Protein AF-0000000075461634 (afdb_homodimer)

Structure (mmCIF, N/CA/C/O backbone):
data_AF-0000000075461634-model_v1
#
loop_
_entity.id
_entity.type
_entity.pdbx_description
1 polymer 'Dihydroorotate oxidase'
#
loop_
_atom_site.group_PDB
_atom_site.id
_atom_site.type_symbol
_atom_site.label_atom_id
_atom_site.label_alt_id
_atom_site.label_comp_id
_atom_site.label_asym_id
_atom_site.label_entity_id
_atom_site.label_seq_id
_atom_site.pdbx_PDB_ins_code
_atom_site.Cartn_x
_atom_site.Cartn_y
_atom_site.Cartn_z
_atom_site.occupancy
_atom_site.B_iso_or_equiv
_atom_site.auth_seq_id
_atom_site.auth_comp_id
_atom_site.auth_asym_id
_atom_site.auth_atom_id
_atom_site.pdbx_PDB_model_num
ATOM 1 N N . MET A 1 1 ? 10.727 -18.953 -23.469 1 87.19 1 MET A N 1
ATOM 2 C CA . MET A 1 1 ? 10.523 -20.016 -22.5 1 87.19 1 MET A CA 1
ATOM 3 C C . MET A 1 1 ? 11.32 -19.766 -21.234 1 87.19 1 MET A C 1
ATOM 5 O O . MET A 1 1 ? 12.484 -19.359 -21.297 1 87.19 1 MET A O 1
ATOM 9 N N . VAL A 1 2 ? 10.57 -19.922 -20.062 1 93.12 2 VAL A N 1
ATOM 10 C CA . VAL A 1 2 ? 11.227 -19.719 -18.766 1 93.12 2 VAL A CA 1
ATOM 11 C C . VAL A 1 2 ? 11.109 -21 -17.938 1 93.12 2 VAL A C 1
ATOM 13 O O . VAL A 1 2 ? 10.031 -21.578 -17.812 1 93.12 2 VAL A O 1
ATOM 16 N N . ARG A 1 3 ? 12.219 -21.438 -17.469 1 96.06 3 ARG A N 1
ATOM 17 C CA . ARG A 1 3 ? 12.242 -22.578 -16.562 1 96.06 3 ARG A CA 1
ATOM 18 C C . ARG A 1 3 ? 12.156 -22.125 -15.102 1 96.06 3 ARG A C 1
ATOM 20 O O . ARG A 1 3 ? 12.914 -21.25 -14.672 1 96.06 3 ARG A O 1
ATOM 27 N N . VAL A 1 4 ? 11.266 -22.641 -14.367 1 97.44 4 VAL A N 1
ATOM 28 C CA . VAL A 1 4 ? 11.094 -22.453 -12.938 1 97.44 4 VAL A CA 1
ATOM 29 C C . VAL A 1 4 ? 11.117 -23.797 -12.219 1 97.44 4 VAL A C 1
ATOM 31 O O . VAL A 1 4 ? 10.086 -24.453 -12.078 1 97.44 4 VAL A O 1
ATOM 34 N N . HIS A 1 5 ? 12.297 -24.125 -11.734 1 96.94 5 HIS A N 1
ATOM 35 C CA . HIS A 1 5 ? 12.516 -25.469 -11.219 1 96.94 5 HIS A CA 1
ATOM 36 C C . HIS A 1 5 ? 12.109 -26.531 -12.242 1 96.94 5 HIS A C 1
ATOM 38 O O . HIS A 1 5 ? 12.695 -26.609 -13.32 1 96.94 5 HIS A O 1
ATOM 44 N N . THR A 1 6 ? 10.969 -27.156 -12.039 1 96.69 6 THR A N 1
ATOM 45 C CA . THR A 1 6 ? 10.586 -28.219 -12.969 1 96.69 6 THR A CA 1
ATOM 46 C C . THR A 1 6 ? 9.586 -27.703 -14 1 96.69 6 THR A C 1
ATOM 48 O O . THR A 1 6 ? 9.25 -28.406 -14.953 1 96.69 6 THR A O 1
ATOM 51 N N . LEU A 1 7 ? 9.148 -26.453 -13.867 1 97 7 LEU A N 1
ATOM 52 C CA . LEU A 1 7 ? 8.133 -25.906 -14.758 1 97 7 LEU A CA 1
ATOM 53 C C . LEU A 1 7 ? 8.781 -25.25 -15.977 1 97 7 LEU A C 1
ATOM 55 O O . LEU A 1 7 ? 9.805 -24.578 -15.859 1 97 7 LEU A O 1
ATOM 59 N N . ASN A 1 8 ? 8.266 -25.578 -17.094 1 96.31 8 ASN A N 1
ATOM 60 C CA . ASN A 1 8 ? 8.508 -24.781 -18.297 1 96.31 8 ASN A CA 1
ATOM 61 C C . ASN A 1 8 ? 7.309 -23.906 -18.641 1 96.31 8 ASN A C 1
ATOM 63 O O . ASN A 1 8 ? 6.246 -24.406 -19 1 96.31 8 ASN A O 1
ATOM 67 N N . VAL A 1 9 ? 7.477 -22.578 -18.547 1 96.31 9 VAL A N 1
ATOM 68 C CA . VAL A 1 9 ? 6.391 -21.656 -18.812 1 96.31 9 VAL A CA 1
ATOM 69 C C . VAL A 1 9 ? 6.602 -20.969 -20.172 1 96.31 9 VAL A C 1
ATOM 71 O O . VAL A 1 9 ? 7.5 -20.141 -20.312 1 96.31 9 VAL A O 1
ATOM 74 N N . GLU A 1 10 ? 5.699 -21.406 -21.062 1 93.75 10 GLU A N 1
ATOM 75 C CA . GLU A 1 10 ? 5.781 -20.859 -22.422 1 93.75 10 GLU A CA 1
ATOM 76 C C . GLU A 1 10 ? 4.395 -20.703 -23.031 1 93.75 10 GLU A C 1
ATOM 78 O O . GLU A 1 10 ? 3.68 -21.688 -23.234 1 93.75 10 GLU A O 1
ATOM 83 N N . PRO A 1 11 ? 4.117 -19.422 -23.531 1 94.75 11 PRO A N 1
ATOM 84 C CA . PRO A 1 11 ? 4.848 -18.172 -23.312 1 94.75 11 PRO A CA 1
ATOM 85 C C . PRO A 1 11 ? 4.965 -17.812 -21.828 1 94.75 11 PRO A C 1
ATOM 87 O O . PRO A 1 11 ? 4.277 -18.406 -20.984 1 94.75 11 PRO A O 1
ATOM 90 N N . PRO A 1 12 ? 5.82 -16.875 -21.391 1 96.25 12 PRO A N 1
ATOM 91 C CA . PRO A 1 12 ? 6.016 -16.531 -19.984 1 96.25 12 PRO A CA 1
ATOM 92 C C . PRO A 1 12 ? 4.922 -15.609 -19.453 1 96.25 12 PRO A C 1
ATOM 94 O O . PRO A 1 12 ? 5.223 -14.586 -18.828 1 96.25 12 PRO A O 1
ATOM 97 N N . VAL A 1 13 ? 3.734 -16.016 -19.688 1 97.06 13 VAL A N 1
ATOM 98 C CA . VAL A 1 13 ? 2.527 -15.312 -19.266 1 97.06 13 VAL A CA 1
ATOM 99 C C . VAL A 1 13 ? 1.508 -16.312 -18.734 1 97.06 13 VAL A C 1
ATOM 101 O O . VAL A 1 13 ? 1.33 -17.391 -19.297 1 97.06 13 VAL A O 1
ATOM 104 N N . ALA A 1 14 ? 0.901 -15.992 -17.672 1 98.06 14 ALA A N 1
ATOM 105 C CA . ALA A 1 14 ? -0.135 -16.812 -17.062 1 98.06 14 ALA A CA 1
ATOM 106 C C . ALA A 1 14 ? -1.146 -15.961 -16.297 1 98.06 14 ALA A C 1
ATOM 108 O O . ALA A 1 14 ? -0.987 -14.742 -16.203 1 98.06 14 ALA A O 1
ATOM 109 N N . ASN A 1 15 ? -2.256 -16.578 -15.93 1 98.62 15 ASN A N 1
ATOM 110 C CA . ASN A 1 15 ? -3.131 -15.898 -14.984 1 98.62 15 ASN A CA 1
ATOM 111 C C . ASN A 1 15 ? -2.586 -15.977 -13.555 1 98.62 15 ASN A C 1
ATOM 113 O O . ASN A 1 15 ? -1.938 -16.953 -13.188 1 98.62 15 ASN A O 1
ATOM 117 N N . ALA A 1 16 ? -2.826 -14.906 -12.758 1 98.69 16 ALA A N 1
ATOM 118 C CA . ALA A 1 16 ? -2.629 -14.984 -11.312 1 98.69 16 ALA A CA 1
ATOM 119 C C . ALA A 1 16 ? -3.805 -15.688 -10.633 1 98.69 16 ALA A C 1
ATOM 121 O O . ALA A 1 16 ? -4.875 -15.836 -11.234 1 98.69 16 ALA A O 1
ATOM 122 N N . SER A 1 17 ? -3.58 -16.188 -9.414 1 98.12 17 SER A N 1
ATOM 123 C CA . SER A 1 17 ? -4.734 -16.641 -8.641 1 98.12 17 SER A CA 1
ATOM 124 C C . SER A 1 17 ? -5.789 -15.539 -8.555 1 98.12 17 SER A C 1
ATOM 126 O O . SER A 1 17 ? -5.492 -14.414 -8.148 1 98.12 17 SER A O 1
ATOM 128 N N . CYS A 1 18 ? -7.016 -15.852 -8.977 1 97.62 18 CYS A N 1
ATOM 129 C CA . CYS A 1 18 ? -8.031 -14.797 -9.023 1 97.62 18 CYS A CA 1
ATOM 130 C C . CYS A 1 18 ? -9.43 -15.398 -9.133 1 97.62 18 CYS A C 1
ATOM 132 O O . CYS A 1 18 ? -9.586 -16.609 -9.219 1 97.62 18 CYS A O 1
ATOM 134 N N . ALA A 1 19 ? -10.43 -14.5 -9.141 1 95.88 19 ALA A N 1
ATOM 135 C CA . ALA A 1 19 ? -11.836 -14.883 -9.109 1 95.88 19 ALA A CA 1
ATOM 136 C C . ALA A 1 19 ? -12.25 -15.555 -10.414 1 95.88 19 ALA A C 1
ATOM 138 O O . ALA A 1 19 ? -13.227 -16.312 -10.453 1 95.88 19 ALA A O 1
ATOM 139 N N . TRP A 1 20 ? -11.492 -15.398 -11.461 1 97.88 20 TRP A N 1
ATOM 140 C CA . TRP A 1 20 ? -11.891 -15.875 -12.781 1 97.88 20 TRP A CA 1
ATOM 141 C C . TRP A 1 20 ? -11.141 -17.141 -13.156 1 97.88 20 TRP A C 1
ATOM 143 O O . TRP A 1 20 ? -11.055 -17.5 -14.336 1 97.88 20 TRP A O 1
ATOM 153 N N . ALA A 1 21 ? -10.586 -17.797 -12.219 1 98.31 21 ALA A N 1
ATOM 154 C CA . ALA A 1 21 ? -9.961 -19.109 -12.312 1 98.31 21 ALA A CA 1
ATOM 155 C C . ALA A 1 21 ? -10.469 -20.031 -11.219 1 98.31 21 ALA A C 1
ATOM 157 O O . ALA A 1 21 ? -9.672 -20.703 -10.547 1 98.31 21 ALA A O 1
ATOM 158 N N . SER A 1 22 ? -11.75 -20.094 -11.031 1 97.06 22 SER A N 1
ATOM 159 C CA . SER A 1 22 ? -12.328 -20.609 -9.797 1 97.06 22 SER A CA 1
ATOM 160 C C . SER A 1 22 ? -12.992 -21.969 -10.031 1 97.06 22 SER A C 1
ATOM 162 O O . SER A 1 22 ? -13.312 -22.688 -9.078 1 97.06 22 SER A O 1
ATOM 164 N N . ASP A 1 23 ? -13.281 -22.344 -11.273 1 97.81 23 ASP A N 1
ATOM 165 C CA . ASP A 1 23 ? -13.977 -23.594 -11.531 1 97.81 23 ASP A CA 1
ATOM 166 C C . ASP A 1 23 ? -13.398 -24.297 -12.758 1 97.81 23 ASP A C 1
ATOM 168 O O . ASP A 1 23 ? -12.5 -23.781 -13.406 1 97.81 23 ASP A O 1
ATOM 172 N N . TYR A 1 24 ? -13.938 -25.484 -13 1 98.19 24 TYR A N 1
ATOM 173 C CA . TYR A 1 24 ? -13.375 -26.344 -14.039 1 98.19 24 TYR A CA 1
ATOM 174 C C . TYR A 1 24 ? -13.445 -25.688 -15.406 1 98.19 24 TYR A C 1
ATOM 176 O O . TYR A 1 24 ? -12.492 -25.734 -16.188 1 98.19 24 TYR A O 1
ATOM 184 N N . SER A 1 25 ? -14.57 -25.047 -15.719 1 98 25 SER A N 1
ATOM 185 C CA . SER A 1 25 ? -14.758 -24.438 -17.031 1 98 25 SER A CA 1
ATOM 186 C C . SER A 1 25 ? -13.758 -23.312 -17.266 1 98 25 SER A C 1
ATOM 188 O O . SER A 1 25 ? -13.18 -23.188 -18.344 1 98 25 SER A O 1
ATOM 190 N N . GLN A 1 26 ? -13.586 -22.5 -16.266 1 98.31 26 GLN A N 1
ATOM 191 C CA . GLN A 1 26 ? -12.625 -21.391 -16.344 1 98.31 26 GLN A CA 1
ATOM 192 C C . GLN A 1 26 ? -11.203 -21.922 -16.484 1 98.31 26 GLN A C 1
ATOM 194 O O . GLN A 1 26 ? -10.43 -21.422 -17.297 1 98.31 26 GLN A O 1
ATOM 199 N N . LEU A 1 27 ? -10.875 -22.938 -15.711 1 98.44 27 LEU A N 1
ATOM 200 C CA . LEU A 1 27 ? -9.531 -23.516 -15.766 1 98.44 27 LEU A CA 1
ATOM 201 C C . LEU A 1 27 ? -9.273 -24.172 -17.125 1 98.44 27 LEU A C 1
ATOM 203 O O . LEU A 1 27 ? -8.18 -24.062 -17.656 1 98.44 27 LEU A O 1
ATOM 207 N N . ARG A 1 28 ? -10.25 -24.828 -17.625 1 97.38 28 ARG A N 1
ATOM 208 C CA . ARG A 1 28 ? -10.117 -25.469 -18.938 1 97.38 28 ARG A CA 1
ATOM 209 C C . ARG A 1 28 ? -9.867 -24.453 -20.031 1 97.38 28 ARG A C 1
ATOM 211 O O . ARG A 1 28 ? -9.016 -24.656 -20.906 1 97.38 28 ARG A O 1
ATOM 218 N N . GLU A 1 29 ? -10.617 -23.344 -19.984 1 97.06 29 GLU A N 1
ATOM 219 C CA . GLU A 1 29 ? -10.414 -22.281 -20.969 1 97.06 29 GLU A CA 1
ATOM 220 C C . GLU A 1 29 ? -8.984 -21.766 -20.922 1 97.06 29 GLU A C 1
ATOM 222 O O . GLU A 1 29 ? -8.359 -21.562 -21.969 1 97.06 29 GLU A O 1
ATOM 227 N N . LEU A 1 30 ? -8.508 -21.516 -19.719 1 97.88 30 LEU A N 1
ATOM 228 C CA . LEU A 1 30 ? -7.137 -21.062 -19.531 1 97.88 30 LEU A CA 1
ATOM 229 C C . LEU A 1 30 ? -6.141 -22.094 -20.031 1 97.88 30 LEU A C 1
ATOM 231 O O . LEU A 1 30 ? -5.164 -21.766 -20.703 1 97.88 30 LEU A O 1
ATOM 235 N N . TYR A 1 31 ? -6.398 -23.359 -19.703 1 97.31 31 TYR A N 1
ATOM 236 C CA . TYR A 1 31 ? -5.5 -24.453 -20.047 1 97.31 31 TYR A CA 1
ATOM 237 C C . TYR A 1 31 ? -5.418 -24.656 -21.547 1 97.31 31 TYR A C 1
ATOM 239 O O . TYR A 1 31 ? -4.34 -24.922 -22.094 1 97.31 31 TYR A O 1
ATOM 247 N N . GLU A 1 32 ? -6.488 -24.469 -22.234 1 96.31 32 GLU A N 1
ATOM 248 C CA . GLU A 1 32 ? -6.559 -24.734 -23.672 1 96.31 32 GLU A CA 1
ATOM 249 C C . GLU A 1 32 ? -6.016 -23.547 -24.469 1 96.31 32 GLU A C 1
ATOM 251 O O . GLU A 1 32 ? -5.742 -23.672 -25.672 1 96.31 32 GLU A O 1
ATOM 256 N N . SER A 1 33 ? -5.887 -22.453 -23.812 1 95.12 33 SER A N 1
ATOM 257 C CA . SER A 1 33 ? -5.41 -21.266 -24.516 1 95.12 33 SER A CA 1
ATOM 258 C C . SER A 1 33 ? -3.932 -21.375 -24.859 1 95.12 33 SER A C 1
ATOM 260 O O . SER A 1 33 ? -3.107 -21.688 -24 1 95.12 33 SER A O 1
ATOM 262 N N . ARG A 1 34 ? -3.535 -21 -26.094 1 92.88 34 ARG A N 1
ATOM 263 C CA . ARG A 1 34 ? -2.141 -21.031 -26.531 1 92.88 34 ARG A CA 1
ATOM 264 C C . ARG A 1 34 ? -1.396 -19.797 -26.047 1 92.88 34 ARG A C 1
ATOM 266 O O . ARG A 1 34 ? -0.166 -19.734 -26.109 1 92.88 34 ARG A O 1
ATOM 273 N N . ASP A 1 35 ? -2.195 -18.875 -25.516 1 94.44 35 ASP A N 1
ATOM 274 C CA . ASP A 1 35 ? -1.609 -17.594 -25.141 1 94.44 35 ASP A CA 1
ATOM 275 C C . ASP A 1 35 ? -1.176 -17.594 -23.688 1 94.44 35 ASP A C 1
ATOM 277 O O . ASP A 1 35 ? -0.579 -16.625 -23.203 1 94.44 35 ASP A O 1
ATOM 281 N N . THR A 1 36 ? -1.447 -18.594 -22.938 1 95.69 36 THR A N 1
ATOM 282 C CA . THR A 1 36 ? -0.987 -18.766 -21.562 1 95.69 36 THR A CA 1
ATOM 283 C C . THR A 1 36 ? 0.042 -19.875 -21.453 1 95.69 36 THR A C 1
ATOM 285 O O . THR A 1 36 ? -0.092 -20.922 -22.125 1 95.69 36 THR A O 1
ATOM 288 N N . GLY A 1 37 ? 1.07 -19.641 -20.641 1 96.44 37 GLY A N 1
ATOM 289 C CA . GLY A 1 37 ? 2.119 -20.641 -20.516 1 96.44 37 GLY A CA 1
ATOM 290 C C . GLY A 1 37 ? 1.959 -21.516 -19.281 1 96.44 37 GLY A C 1
ATOM 291 O O . GLY A 1 37 ? 2.621 -22.547 -19.141 1 96.44 37 GLY A O 1
ATOM 292 N N . ALA A 1 38 ? 1.09 -21.125 -18.375 1 98.12 38 ALA A N 1
ATOM 293 C CA . ALA A 1 38 ? 0.71 -21.844 -17.156 1 98.12 38 ALA A CA 1
ATOM 294 C C . ALA A 1 38 ? -0.682 -21.422 -16.688 1 98.12 38 ALA A C 1
ATOM 296 O O . ALA A 1 38 ? -1.25 -20.453 -17.203 1 98.12 38 ALA A O 1
ATOM 297 N N . VAL A 1 39 ? -1.278 -22.203 -15.859 1 98.69 39 VAL A N 1
ATOM 298 C CA . VAL A 1 39 ? -2.559 -21.875 -15.242 1 98.69 39 VAL A CA 1
ATOM 299 C C . VAL A 1 39 ? -2.412 -21.859 -13.727 1 98.69 39 VAL A C 1
ATOM 301 O O . VAL A 1 39 ? -1.897 -22.812 -13.133 1 98.69 39 VAL A O 1
ATOM 304 N N . THR A 1 40 ? -2.783 -20.766 -13.102 1 98.88 40 THR A N 1
ATOM 305 C CA . THR A 1 40 ? -2.836 -20.688 -11.648 1 98.88 40 THR A CA 1
ATOM 306 C C . THR A 1 40 ? -4.281 -20.703 -11.156 1 98.88 40 THR A C 1
ATOM 308 O O . THR A 1 40 ? -5.102 -19.906 -11.602 1 98.88 40 THR A O 1
ATOM 311 N N . THR A 1 41 ? -4.621 -21.578 -10.266 1 98.88 41 THR A N 1
ATOM 312 C CA . THR A 1 41 ? -5.984 -21.688 -9.766 1 98.88 41 THR A CA 1
ATOM 313 C C . THR A 1 41 ? -6.289 -20.578 -8.773 1 98.88 41 THR A C 1
ATOM 315 O O . THR A 1 41 ? -5.375 -19.938 -8.25 1 98.88 41 THR A O 1
ATOM 318 N N . ARG A 1 42 ? -7.609 -20.312 -8.578 1 98 42 ARG A N 1
ATOM 319 C CA . ARG A 1 42 ? -7.961 -19.516 -7.406 1 98 42 ARG A CA 1
ATOM 320 C C . ARG A 1 42 ? -7.477 -20.188 -6.125 1 98 42 ARG A C 1
ATOM 322 O O . ARG A 1 42 ? -7.469 -21.406 -6.027 1 98 42 ARG A O 1
ATOM 329 N N . THR A 1 43 ? -7.109 -19.391 -5.133 1 98 43 THR A N 1
ATOM 330 C CA . THR A 1 43 ? -6.57 -19.938 -3.893 1 98 43 THR A CA 1
ATOM 331 C C . THR A 1 43 ? -7.617 -20.797 -3.182 1 98 43 THR A C 1
ATOM 333 O O . THR A 1 43 ? -8.719 -20.328 -2.896 1 98 43 THR A O 1
ATOM 336 N N . ALA A 1 44 ? -7.242 -22.016 -2.969 1 97.94 44 ALA A N 1
ATOM 337 C CA . ALA A 1 44 ? -8.133 -22.969 -2.305 1 97.94 44 ALA A CA 1
ATOM 338 C C . ALA A 1 44 ? -7.758 -23.141 -0.834 1 97.94 44 ALA A C 1
ATOM 340 O O . ALA A 1 44 ? -6.582 -23.047 -0.474 1 97.94 44 ALA A O 1
ATOM 341 N N . THR A 1 45 ? -8.742 -23.391 -0.043 1 96.88 45 THR A N 1
ATOM 342 C CA . THR A 1 45 ? -8.562 -23.906 1.31 1 96.88 45 THR A CA 1
ATOM 343 C C . THR A 1 45 ? -8.93 -25.391 1.379 1 96.88 45 THR A C 1
ATOM 345 O O . THR A 1 45 ? -9.438 -25.953 0.406 1 96.88 45 THR A O 1
ATOM 348 N N . LEU A 1 46 ? -8.562 -25.938 2.512 1 98 46 LEU A N 1
ATOM 349 C CA . LEU A 1 46 ? -8.812 -27.375 2.646 1 98 46 LEU A CA 1
ATOM 350 C C . LEU A 1 46 ? -10.281 -27.688 2.375 1 98 46 LEU A C 1
ATOM 352 O O . LEU A 1 46 ? -10.586 -28.625 1.624 1 98 46 LEU A O 1
ATOM 356 N N . ASN A 1 47 ? -11.188 -26.828 2.928 1 97.38 47 ASN A N 1
ATOM 357 C CA . ASN A 1 47 ? -12.602 -27.188 2.912 1 97.38 47 ASN A CA 1
ATOM 358 C C . ASN A 1 47 ? -13.43 -26.156 2.133 1 97.38 47 ASN A C 1
ATOM 360 O O . ASN A 1 47 ? -14.656 -26.219 2.139 1 97.38 47 ASN A O 1
ATOM 364 N N . GLY A 1 48 ? -12.805 -25.312 1.478 1 95.69 48 GLY A N 1
ATOM 365 C CA . GLY A 1 48 ? -13.516 -24.25 0.778 1 95.69 48 GLY A CA 1
ATOM 366 C C . GLY A 1 48 ? -13.828 -23.062 1.658 1 95.69 48 GLY A C 1
ATOM 367 O O . GLY A 1 48 ? -13.656 -23.125 2.879 1 95.69 48 GLY A O 1
ATOM 368 N N . PHE A 1 49 ? -14.156 -21.969 1.017 1 93.44 49 PHE A N 1
ATOM 369 C CA . PHE A 1 49 ? -14.539 -20.719 1.657 1 93.44 49 PHE A CA 1
ATOM 370 C C . PHE A 1 49 ? -16.031 -20.453 1.491 1 93.44 49 PHE A C 1
ATOM 372 O O . PHE A 1 49 ? -16.594 -20.703 0.422 1 93.44 49 PHE A O 1
ATOM 379 N N . GLN A 1 50 ? -16.703 -20.031 2.561 1 92.56 50 GLN A N 1
ATOM 380 C CA . GLN A 1 50 ? -18.109 -19.688 2.455 1 92.56 50 GLN A CA 1
ATOM 381 C C . GLN A 1 50 ? -18.297 -18.344 1.736 1 92.56 50 GLN A C 1
ATOM 383 O O . GLN A 1 50 ? -18.141 -17.281 2.342 1 92.56 50 GLN A O 1
ATOM 388 N N . GLU A 1 51 ? -18.656 -18.453 0.531 1 90.69 51 GLU A N 1
ATOM 389 C CA . GLU A 1 51 ? -18.844 -17.266 -0.29 1 90.69 51 GLU A CA 1
ATOM 390 C C . GLU A 1 51 ? -20.281 -16.75 -0.199 1 90.69 51 GLU A C 1
ATOM 392 O O . GLU A 1 51 ? -21.219 -17.531 -0.165 1 90.69 51 GLU A O 1
ATOM 397 N N . SER A 1 52 ? -20.406 -15.438 -0.007 1 90.5 52 SER A N 1
ATOM 398 C CA . SER A 1 52 ? -21.703 -14.758 0.021 1 90.5 52 SER A CA 1
ATOM 399 C C . SER A 1 52 ? -21.734 -13.594 -0.96 1 90.5 52 SER A C 1
ATOM 401 O O . SER A 1 52 ? -20.781 -13.383 -1.713 1 90.5 52 SER A O 1
ATOM 403 N N . GLU A 1 53 ? -22.812 -12.898 -0.965 1 86.88 53 GLU A N 1
ATOM 404 C CA . GLU A 1 53 ? -23 -11.758 -1.863 1 86.88 53 GLU A CA 1
ATOM 405 C C . GLU A 1 53 ? -22 -10.641 -1.543 1 86.88 53 GLU A C 1
ATOM 407 O O . GLU A 1 53 ? -21.734 -9.781 -2.381 1 86.88 53 GLU A O 1
ATOM 412 N N . ARG A 1 54 ? -21.469 -10.672 -0.396 1 88.06 54 ARG A N 1
ATOM 413 C CA . ARG A 1 54 ? -20.516 -9.648 0.019 1 88.06 54 ARG A CA 1
ATOM 414 C C . ARG A 1 54 ? -19.156 -9.852 -0.657 1 88.06 54 ARG A C 1
ATOM 416 O O . ARG A 1 54 ? -18.328 -8.945 -0.665 1 88.06 54 ARG A O 1
ATOM 423 N N . HIS A 1 55 ? -18.984 -11.047 -1.087 1 91.19 55 HIS A N 1
ATOM 424 C CA . HIS A 1 55 ? -17.734 -11.391 -1.746 1 91.19 55 HIS A CA 1
ATOM 425 C C . HIS A 1 55 ? -17.828 -11.188 -3.254 1 91.19 55 HIS A C 1
ATOM 427 O O . HIS A 1 55 ? -18.359 -12.039 -3.971 1 91.19 55 HIS A O 1
ATOM 433 N N . THR A 1 56 ? -17.344 -10.016 -3.746 1 92.75 56 THR A N 1
ATOM 434 C CA . THR A 1 56 ? -17.516 -9.664 -5.152 1 92.75 56 THR A CA 1
ATOM 435 C C . THR A 1 56 ? -16.328 -8.828 -5.645 1 92.75 56 THR A C 1
ATOM 437 O O . THR A 1 56 ? -15.352 -8.633 -4.922 1 92.75 56 THR A O 1
ATOM 440 N N . VAL A 1 57 ? -16.328 -8.523 -6.914 1 95.44 57 VAL A N 1
ATOM 441 C CA . VAL A 1 57 ? -15.328 -7.703 -7.594 1 95.44 57 VAL A CA 1
ATOM 442 C C . VAL A 1 57 ? -16.031 -6.629 -8.43 1 95.44 57 VAL A C 1
ATOM 444 O O . VAL A 1 57 ? -17.062 -6.891 -9.055 1 95.44 57 VAL A O 1
ATOM 447 N N . VAL A 1 58 ? -15.531 -5.426 -8.344 1 96.25 58 VAL A N 1
ATOM 448 C CA . VAL A 1 58 ? -16.031 -4.352 -9.203 1 96.25 58 VAL A CA 1
ATOM 449 C C . VAL A 1 58 ? -14.883 -3.789 -10.039 1 96.25 58 VAL A C 1
ATOM 451 O O . VAL A 1 58 ? -13.719 -3.859 -9.641 1 96.25 58 VAL A O 1
ATOM 454 N N . PHE A 1 59 ? -15.18 -3.338 -11.234 1 97.25 59 PHE A N 1
ATOM 455 C CA . PHE A 1 59 ? -14.219 -2.719 -12.141 1 97.25 59 PHE A CA 1
ATOM 456 C C . PHE A 1 59 ? -14.336 -1.2 -12.102 1 97.25 59 PHE A C 1
ATOM 458 O O . PHE A 1 59 ? -15.445 -0.657 -12.094 1 97.25 59 PHE A O 1
AT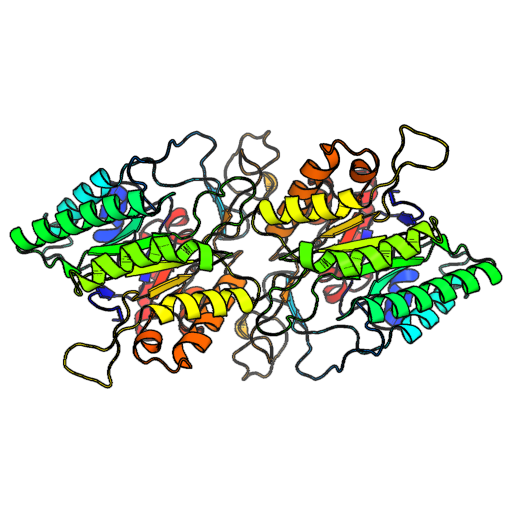OM 465 N N . MET A 1 60 ? -13.242 -0.556 -12 1 96.69 60 MET A N 1
ATOM 466 C CA . MET A 1 60 ? -13.242 0.903 -12.062 1 96.69 60 MET A CA 1
ATOM 467 C C . MET A 1 60 ? -13.703 1.389 -13.438 1 96.69 60 MET A C 1
ATOM 469 O O . MET A 1 60 ? -13.469 0.721 -14.445 1 96.69 60 MET A O 1
ATOM 473 N N . SER A 1 61 ? -14.258 2.621 -13.445 1 94.94 61 SER A N 1
ATOM 474 C CA . SER A 1 61 ? -14.797 3.172 -14.688 1 94.94 61 SER A CA 1
ATOM 475 C C . SER A 1 61 ? -13.703 3.801 -15.539 1 94.94 61 SER A C 1
ATOM 477 O O . SER A 1 61 ? -13.797 3.83 -16.766 1 94.94 61 SER A O 1
ATOM 479 N N . ASN A 1 62 ? -12.625 4.219 -14.898 1 92.31 62 ASN A N 1
ATOM 480 C CA . ASN A 1 62 ? -11.688 5.082 -15.609 1 92.31 62 ASN A CA 1
ATOM 481 C C . ASN A 1 62 ? -10.336 4.402 -15.805 1 92.31 62 ASN A C 1
ATOM 483 O O . ASN A 1 62 ? -9.359 5.047 -16.203 1 92.31 62 ASN A O 1
ATOM 487 N N . SER A 1 63 ? -10.219 3.195 -15.453 1 94.19 63 SER A N 1
ATOM 488 C CA . SER A 1 63 ? -8.977 2.453 -15.633 1 94.19 63 SER A CA 1
ATOM 489 C C . SER A 1 63 ? -9.227 0.949 -15.602 1 94.19 63 SER A C 1
ATOM 491 O O . SER A 1 63 ? -10.266 0.494 -15.133 1 94.19 63 SER A O 1
ATOM 493 N N . ALA A 1 64 ? -8.305 0.192 -16.141 1 96.62 64 ALA A N 1
ATOM 494 C CA . ALA A 1 64 ? -8.359 -1.264 -16.031 1 96.62 64 ALA A CA 1
ATOM 495 C C . ALA A 1 64 ? -7.93 -1.722 -14.641 1 96.62 64 ALA A C 1
ATOM 497 O O . ALA A 1 64 ? -6.883 -2.355 -14.484 1 96.62 64 ALA A O 1
ATOM 498 N N . SER A 1 65 ? -8.727 -1.402 -13.656 1 98.06 65 SER A N 1
ATOM 499 C CA . SER A 1 65 ? -8.484 -1.688 -12.242 1 98.06 65 SER A CA 1
ATOM 500 C C . SER A 1 65 ? -9.711 -2.312 -11.586 1 98.06 65 SER A C 1
ATOM 502 O O . SER A 1 65 ? -10.82 -2.205 -12.109 1 98.06 65 SER A O 1
ATOM 504 N N . THR A 1 66 ? -9.5 -3.025 -10.555 1 97.88 66 THR A N 1
ATOM 505 C CA . THR A 1 66 ? -10.57 -3.691 -9.828 1 97.88 66 THR A CA 1
ATOM 506 C C . THR A 1 66 ? -10.461 -3.428 -8.328 1 97.88 66 THR A C 1
ATOM 508 O O . THR A 1 66 ? -9.383 -3.096 -7.832 1 97.88 66 THR A O 1
ATOM 511 N N . LEU A 1 67 ? -11.516 -3.408 -7.695 1 97.19 67 LEU A N 1
ATOM 512 C CA . LEU A 1 67 ? -11.602 -3.559 -6.246 1 97.19 67 LEU A CA 1
ATOM 513 C C . LEU A 1 67 ? -12.375 -4.82 -5.875 1 97.19 67 LEU A C 1
ATOM 515 O O . LEU A 1 67 ? -13.422 -5.105 -6.453 1 97.19 67 LEU A O 1
ATOM 519 N N . ASN A 1 68 ? -11.789 -5.57 -4.879 1 95.5 68 ASN A N 1
ATOM 520 C CA . ASN A 1 68 ? -12.477 -6.824 -4.582 1 95.5 68 ASN A CA 1
ATOM 521 C C . ASN A 1 68 ? -12.57 -7.066 -3.08 1 95.5 68 ASN A C 1
ATOM 523 O O . ASN A 1 68 ? -11.773 -6.531 -2.307 1 95.5 68 ASN A O 1
ATOM 527 N N . SER A 1 69 ? -13.57 -7.797 -2.717 1 93.06 69 SER A N 1
ATOM 528 C CA . SER A 1 69 ? -13.75 -8.273 -1.349 1 93.06 69 SER A CA 1
ATOM 529 C C . SER A 1 69 ? -13.914 -9.789 -1.309 1 93.06 69 SER A C 1
ATOM 531 O O . SER A 1 69 ? -14.352 -10.344 -0.296 1 93.06 69 SER A O 1
ATOM 533 N N . TYR A 1 70 ? -13.625 -10.375 -2.463 1 87.75 70 TYR A N 1
ATOM 534 C CA . TYR A 1 70 ? -13.836 -11.82 -2.461 1 87.75 70 TYR A CA 1
ATOM 535 C C . TYR A 1 70 ? -12.75 -12.523 -1.661 1 87.75 70 TYR A C 1
ATOM 537 O O . TYR A 1 70 ? -11.625 -12.031 -1.552 1 87.75 70 TYR A O 1
ATOM 545 N N . GLY A 1 71 ? -13.086 -13.602 -0.994 1 85.56 71 GLY A N 1
ATOM 546 C CA . GLY A 1 71 ? -12.188 -14.445 -0.22 1 85.56 71 GLY A CA 1
ATOM 547 C C . GLY A 1 71 ? -11.57 -15.562 -1.036 1 85.56 71 GLY A C 1
ATOM 548 O O . GLY A 1 71 ? -11.258 -15.375 -2.215 1 85.56 71 GLY A O 1
ATOM 549 N N . TYR A 1 72 ? -11.258 -16.562 -0.436 1 94.06 72 TYR A N 1
ATOM 550 C CA . TYR A 1 72 ? -10.688 -17.734 -1.073 1 94.06 72 TYR A CA 1
ATOM 551 C C . TYR A 1 72 ? -11.75 -18.5 -1.862 1 94.06 72 TYR A C 1
ATOM 553 O O . TYR A 1 72 ? -12.914 -18.094 -1.905 1 94.06 72 TYR A O 1
ATOM 561 N N . SER A 1 73 ? -11.375 -19.484 -2.627 1 96.69 73 SER A N 1
ATOM 562 C CA . SER A 1 73 ? -12.305 -20.234 -3.465 1 96.69 73 SER A CA 1
ATOM 563 C C . SER A 1 73 ? -13.375 -20.922 -2.627 1 96.69 73 SER A C 1
ATOM 565 O O . SER A 1 73 ? -13.07 -21.484 -1.57 1 96.69 73 SER A O 1
ATOM 567 N N . PRO A 1 74 ? -14.641 -20.844 -3.092 1 96 74 PRO A N 1
ATOM 568 C CA . PRO A 1 74 ? -15.672 -21.609 -2.393 1 96 74 PRO A CA 1
ATOM 569 C C . PRO A 1 74 ? -15.492 -23.125 -2.553 1 96 74 PRO A C 1
ATOM 571 O O . PRO A 1 74 ? -16.109 -23.906 -1.827 1 96 74 PRO A O 1
ATOM 574 N N . HIS A 1 75 ? -14.711 -23.562 -3.5 1 98.12 75 HIS A N 1
ATOM 575 C CA . HIS A 1 75 ? -14.5 -24.984 -3.762 1 98.12 75 HIS A CA 1
ATOM 576 C C . HIS A 1 75 ? -13.344 -25.531 -2.928 1 98.12 75 HIS A C 1
ATOM 578 O O . HIS A 1 75 ? -12.289 -24.891 -2.834 1 98.12 75 HIS A O 1
ATOM 584 N N . PRO A 1 76 ? -13.539 -26.688 -2.299 1 98.38 76 PRO A N 1
ATOM 585 C CA . PRO A 1 76 ? -12.453 -27.297 -1.526 1 98.38 76 PRO A CA 1
ATOM 586 C C . PRO A 1 76 ? -11.281 -27.734 -2.4 1 98.38 76 PRO A C 1
ATOM 588 O O . PRO A 1 76 ? -11.453 -27.969 -3.598 1 98.38 76 PRO A O 1
ATOM 591 N N . LEU A 1 77 ? -10.094 -27.906 -1.822 1 98.81 77 LEU A N 1
ATOM 592 C CA . LEU A 1 77 ? -8.875 -28.281 -2.525 1 98.81 77 LEU A CA 1
ATOM 593 C C . LEU A 1 77 ? -9.07 -29.578 -3.312 1 98.81 77 LEU A C 1
ATOM 595 O O . LEU A 1 77 ? -8.547 -29.719 -4.422 1 98.81 77 LEU A O 1
ATOM 599 N N . ARG A 1 78 ? -9.828 -30.531 -2.812 1 98.81 78 ARG A N 1
ATOM 600 C CA . ARG A 1 78 ? -10.031 -31.812 -3.475 1 98.81 78 ARG A CA 1
ATOM 601 C C . ARG A 1 78 ? -10.695 -31.625 -4.832 1 98.81 78 ARG A C 1
ATOM 603 O O . ARG A 1 78 ? -10.43 -32.375 -5.77 1 98.81 78 ARG A O 1
ATOM 610 N N . SER A 1 79 ? -11.594 -30.625 -4.93 1 98.81 79 SER A N 1
ATOM 611 C CA . SER A 1 79 ? -12.195 -30.328 -6.227 1 98.81 79 SER A CA 1
ATOM 612 C C . SER A 1 79 ? -11.141 -29.891 -7.238 1 98.81 79 SER A C 1
ATOM 614 O O . SER A 1 79 ? -11.148 -30.344 -8.383 1 98.81 79 SER A O 1
ATOM 616 N N . TYR A 1 80 ? -10.281 -29.031 -6.824 1 98.88 80 TYR A N 1
ATOM 617 C CA . TYR A 1 80 ? -9.211 -28.578 -7.711 1 98.88 80 TYR A CA 1
ATOM 618 C C . TYR A 1 80 ? -8.305 -29.734 -8.109 1 98.88 80 TYR A C 1
ATOM 620 O O . TYR A 1 80 ? -7.863 -29.812 -9.258 1 98.88 80 TYR A O 1
ATOM 628 N N . ALA A 1 81 ? -7.988 -30.625 -7.156 1 98.81 81 ALA A N 1
ATOM 629 C CA . ALA A 1 81 ? -7.176 -31.797 -7.473 1 98.81 81 ALA A CA 1
ATOM 630 C C . ALA A 1 81 ? -7.828 -32.625 -8.57 1 98.81 81 ALA A C 1
ATOM 632 O O . ALA A 1 81 ? -7.16 -33.062 -9.508 1 98.81 81 ALA A O 1
ATOM 633 N N . GLU A 1 82 ? -9.117 -32.812 -8.453 1 98.62 82 GLU A N 1
ATOM 634 C CA . GLU A 1 82 ? -9.852 -33.562 -9.445 1 98.62 82 GLU A CA 1
ATOM 635 C C . GLU A 1 82 ? -9.867 -32.875 -10.797 1 98.62 82 GLU A C 1
ATOM 637 O O . GLU A 1 82 ? -9.695 -33.5 -11.844 1 98.62 82 GLU A O 1
ATOM 642 N N . TRP A 1 83 ? -10.117 -31.578 -10.789 1 98.69 83 TRP A N 1
ATOM 643 C CA . TRP A 1 83 ? -10.164 -30.797 -12.016 1 98.69 83 TRP A CA 1
ATOM 644 C C . TRP A 1 83 ? -8.805 -30.797 -12.711 1 98.69 83 TRP A C 1
ATOM 646 O O . TRP A 1 83 ? -8.719 -30.938 -13.93 1 98.69 83 TRP A O 1
ATOM 656 N N . VAL A 1 84 ? -7.746 -30.656 -11.922 1 98.62 84 VAL A N 1
ATOM 657 C CA . VAL A 1 84 ? -6.391 -30.656 -12.461 1 98.62 84 VAL A CA 1
ATOM 658 C C . VAL A 1 84 ? -6.07 -32 -13.07 1 98.62 84 VAL A C 1
ATOM 660 O O . VAL A 1 84 ? -5.5 -32.094 -14.164 1 98.62 84 VAL A O 1
ATOM 663 N N . LYS A 1 85 ? -6.445 -33.125 -12.375 1 98 85 LYS A N 1
ATOM 664 C CA . LYS A 1 85 ? -6.266 -34.469 -12.914 1 98 85 LYS A CA 1
ATOM 665 C C . LYS A 1 85 ? -6.953 -34.594 -14.273 1 98 85 LYS A C 1
ATOM 667 O O . LYS A 1 85 ? -6.355 -35.094 -15.234 1 98 85 LYS A O 1
ATOM 672 N N . ALA A 1 86 ? -8.141 -34.125 -14.305 1 97.38 86 ALA A N 1
ATOM 673 C CA . ALA A 1 86 ? -8.914 -34.219 -15.539 1 97.38 86 ALA A CA 1
ATOM 674 C C . ALA A 1 86 ? -8.25 -33.438 -16.672 1 97.38 86 ALA A C 1
ATOM 676 O O . ALA A 1 86 ? -8.148 -33.906 -17.797 1 97.38 86 ALA A O 1
ATOM 677 N N . LEU A 1 87 ? -7.812 -32.25 -16.406 1 97.31 87 LEU A N 1
ATOM 678 C CA . LEU A 1 87 ? -7.191 -31.375 -17.406 1 97.31 87 LEU A CA 1
ATOM 679 C C . LEU A 1 87 ? -5.906 -32 -17.938 1 97.31 87 LEU A C 1
ATOM 681 O O . LEU A 1 87 ? -5.582 -31.859 -19.125 1 97.31 87 LEU A O 1
ATOM 685 N N . LEU A 1 88 ? -5.18 -32.719 -17.047 1 97.12 88 LEU A N 1
ATOM 686 C CA . LEU A 1 88 ? -3.861 -33.219 -17.406 1 97.12 88 LEU A CA 1
ATOM 687 C C . LEU A 1 88 ? -3.955 -34.656 -17.984 1 97.12 88 LEU A C 1
ATOM 689 O O . LEU A 1 88 ? -2.971 -35.188 -18.484 1 97.12 88 LEU A O 1
ATOM 693 N N . THR A 1 89 ? -5.098 -35.312 -17.906 1 95.31 89 THR A N 1
ATOM 694 C CA . THR A 1 89 ? -5.184 -36.688 -18.359 1 95.31 89 THR A CA 1
ATOM 695 C C . THR A 1 89 ? -6.156 -36.812 -19.531 1 95.31 89 THR A C 1
ATOM 697 O O . THR A 1 89 ? -6.148 -37.844 -20.234 1 95.31 89 THR A O 1
ATOM 700 N N . MET A 1 90 ? -6.996 -35.812 -19.672 1 89.62 90 MET A N 1
ATOM 701 C CA . MET A 1 90 ? -7.988 -35.906 -20.734 1 89.62 90 MET A CA 1
ATOM 702 C C . MET A 1 90 ? -7.574 -35.062 -21.938 1 89.62 90 MET A C 1
ATOM 704 O O . MET A 1 90 ? -7.578 -33.844 -21.859 1 89.62 90 MET A O 1
ATOM 708 N N . PRO A 1 91 ? -7.297 -35.719 -23.016 1 83.88 91 PRO A N 1
ATOM 709 C CA . PRO A 1 91 ? -6.934 -34.938 -24.203 1 83.88 91 PRO A CA 1
ATOM 710 C C . PRO A 1 91 ? -8.094 -34.094 -24.734 1 83.88 91 PRO A C 1
ATOM 712 O O . PRO A 1 91 ? -9.258 -34.5 -24.609 1 83.88 91 PRO A O 1
ATOM 715 N N . THR A 1 92 ? -7.766 -32.938 -25.172 1 82 92 THR A N 1
ATOM 716 C CA . THR A 1 92 ? -8.711 -32.094 -25.875 1 82 92 THR A CA 1
ATOM 717 C C . THR A 1 92 ? -8.219 -31.781 -27.297 1 82 92 THR A C 1
ATOM 719 O O . THR A 1 92 ? -7.055 -32.031 -27.609 1 82 92 THR A O 1
ATOM 722 N N . PRO A 1 93 ? -9.156 -31.438 -28.203 1 79.12 93 PRO A N 1
ATOM 723 C CA . PRO A 1 93 ? -8.703 -31.062 -29.547 1 79.12 93 PRO A CA 1
ATOM 724 C C . PRO A 1 93 ? -7.562 -30.047 -29.516 1 79.12 93 PRO A C 1
ATOM 726 O O . PRO A 1 93 ? -6.656 -30.109 -30.359 1 79.12 93 PRO A O 1
ATOM 729 N N . ALA A 1 94 ? -7.523 -29.219 -28.484 1 82.44 94 ALA A N 1
ATOM 730 C CA . ALA A 1 94 ? -6.508 -28.188 -28.406 1 82.44 94 ALA A CA 1
ATOM 731 C C . ALA A 1 94 ? -5.23 -28.703 -27.75 1 82.44 94 ALA A C 1
ATOM 733 O O . ALA A 1 94 ? -4.145 -28.172 -27.984 1 82.44 94 ALA A O 1
ATOM 734 N N . VAL A 1 95 ? -5.363 -29.641 -26.938 1 83 95 VAL A N 1
ATOM 735 C CA . VAL A 1 95 ? -4.242 -30.156 -26.156 1 83 95 VAL A CA 1
ATOM 736 C C . VAL A 1 95 ? -4.23 -31.688 -26.219 1 83 95 VAL A C 1
ATOM 738 O O . VAL A 1 95 ? -4.984 -32.344 -25.516 1 83 95 VAL A O 1
ATOM 741 N N . GLN A 1 96 ? -3.275 -32.219 -26.969 1 81.5 96 GLN A N 1
ATOM 742 C CA . GLN A 1 96 ? -3.221 -33.656 -27.141 1 81.5 96 GLN A CA 1
ATOM 743 C C . GLN A 1 96 ? -2.316 -34.312 -26.109 1 81.5 96 GLN A C 1
ATOM 745 O O . GLN A 1 96 ? -2.607 -35.406 -25.609 1 81.5 96 GLN A O 1
ATOM 750 N N . THR A 1 97 ? -1.264 -33.594 -25.812 1 81.88 97 THR A N 1
ATOM 751 C CA . THR A 1 97 ? -0.344 -34.031 -24.781 1 81.88 97 THR A CA 1
ATOM 752 C C . THR A 1 97 ? -0.135 -32.938 -23.734 1 81.88 97 THR A C 1
ATOM 754 O O . THR A 1 97 ? 0.302 -31.812 -24.078 1 81.88 97 THR A O 1
ATOM 757 N N . PRO A 1 98 ? -0.467 -33.281 -22.594 1 81.81 98 PRO A N 1
ATOM 758 C CA . PRO A 1 98 ? -0.347 -32.219 -21.562 1 81.81 98 PRO A CA 1
ATOM 759 C C . PRO A 1 98 ? 1.081 -31.719 -21.406 1 81.81 98 PRO A C 1
ATOM 761 O O . PRO A 1 98 ? 2.008 -32.5 -21.203 1 81.81 98 PRO A O 1
ATOM 764 N N . SER A 1 99 ? 1.234 -30.469 -21.531 1 89.25 99 SER A N 1
ATOM 765 C CA . SER A 1 99 ? 2.568 -29.891 -21.406 1 89.25 99 SER A CA 1
ATOM 766 C C . SER A 1 99 ? 2.535 -28.594 -20.625 1 89.25 99 SER A C 1
ATOM 768 O O . SER A 1 99 ? 3.574 -28.094 -20.172 1 89.25 99 SER A O 1
ATOM 770 N N . LYS A 1 100 ? 1.359 -28.031 -20.406 1 95.94 100 LYS A N 1
ATOM 771 C CA . LYS A 1 100 ? 1.244 -26.75 -19.703 1 95.94 100 LYS A CA 1
ATOM 772 C C . LYS A 1 100 ? 1.125 -26.969 -18.188 1 95.94 100 LYS A C 1
ATOM 774 O O . LYS A 1 100 ? 0.235 -27.688 -17.734 1 95.94 100 LYS A O 1
ATOM 779 N N . PRO A 1 101 ? 2.014 -26.359 -17.438 1 97.94 101 PRO A N 1
ATOM 780 C CA . PRO A 1 101 ? 1.946 -26.562 -15.992 1 97.94 101 PRO A CA 1
ATOM 781 C C . PRO A 1 101 ? 0.713 -25.906 -15.367 1 97.94 101 PRO A C 1
ATOM 783 O O . PRO A 1 101 ? 0.214 -24.906 -15.875 1 97.94 101 PRO A O 1
ATOM 786 N N . ILE A 1 102 ? 0.236 -26.531 -14.266 1 98.81 102 ILE A N 1
ATOM 787 C CA . ILE A 1 102 ? -0.84 -25.984 -13.445 1 98.81 102 ILE A CA 1
ATOM 788 C C . ILE A 1 102 ? -0.329 -25.734 -12.023 1 98.81 102 ILE A C 1
ATOM 790 O O . ILE A 1 102 ? 0.211 -26.641 -11.383 1 98.81 102 ILE A O 1
ATOM 794 N N . ILE A 1 103 ? -0.406 -24.5 -11.594 1 98.94 103 ILE A N 1
ATOM 795 C CA . ILE A 1 103 ? -0.016 -24.078 -10.258 1 98.94 103 ILE A CA 1
ATOM 796 C C . ILE A 1 103 ? -1.247 -24.016 -9.352 1 98.94 103 ILE A C 1
ATOM 798 O O . ILE A 1 103 ? -2.145 -23.203 -9.57 1 98.94 103 ILE A O 1
ATOM 802 N N . ILE A 1 104 ? -1.32 -24.906 -8.367 1 98.94 104 ILE A N 1
ATOM 803 C CA . ILE A 1 104 ? -2.428 -24.906 -7.418 1 98.94 104 ILE A CA 1
ATOM 804 C C . ILE A 1 104 ? -2.129 -23.938 -6.273 1 98.94 104 ILE A C 1
ATOM 806 O O . ILE A 1 104 ? -1.228 -24.188 -5.469 1 98.94 104 ILE A O 1
ATOM 810 N N . SER A 1 105 ? -2.875 -22.859 -6.258 1 98.75 105 SER A N 1
ATOM 811 C CA . SER A 1 105 ? -2.746 -21.875 -5.176 1 98.75 105 SER A CA 1
ATOM 812 C C . SER A 1 105 ? -3.531 -22.328 -3.943 1 98.75 105 SER A C 1
ATOM 814 O O . SER A 1 105 ? -4.715 -22.656 -4.039 1 98.75 105 SER A O 1
ATOM 816 N N . ILE A 1 106 ? -2.838 -22.375 -2.793 1 98.44 106 ILE A N 1
ATOM 817 C CA . ILE A 1 106 ? -3.494 -22.812 -1.567 1 98.44 106 ILE A CA 1
ATOM 818 C C . ILE A 1 106 ? -3.158 -21.859 -0.429 1 98.44 106 ILE A C 1
ATOM 820 O O . ILE A 1 106 ? -2.215 -21.062 -0.532 1 98.44 106 ILE A O 1
ATOM 824 N N . THR A 1 107 ? -3.951 -21.859 0.608 1 96.56 107 THR A N 1
ATOM 825 C CA . THR A 1 107 ? -3.691 -21.156 1.862 1 96.56 107 THR A CA 1
ATOM 826 C C . THR A 1 107 ? -4.32 -21.906 3.037 1 96.56 107 THR A C 1
ATOM 828 O O . THR A 1 107 ? -5.18 -22.766 2.844 1 96.56 107 THR A O 1
ATOM 831 N N . SER A 1 108 ? -3.74 -21.672 4.188 1 94.12 108 SER A N 1
ATOM 832 C CA . SER A 1 108 ? -4.234 -22.312 5.402 1 94.12 108 SER A CA 1
ATOM 833 C C . SER A 1 108 ? -4.031 -21.422 6.621 1 94.12 108 SER A C 1
ATOM 835 O O . SER A 1 108 ? -3.143 -20.562 6.625 1 94.12 108 SER A O 1
ATOM 837 N N . SER A 1 109 ? -4.871 -21.688 7.617 1 90.25 109 SER A N 1
ATOM 838 C CA . SER A 1 109 ? -4.754 -20.906 8.844 1 90.25 109 SER A CA 1
ATOM 839 C C . SER A 1 109 ? -3.764 -21.547 9.812 1 90.25 109 SER A C 1
ATOM 841 O O . SER A 1 109 ? -3.324 -20.906 10.766 1 90.25 109 SER A O 1
ATOM 843 N N . THR A 1 110 ? -3.41 -22.828 9.578 1 93 110 THR A N 1
ATOM 844 C CA . THR A 1 110 ? -2.471 -23.516 10.461 1 93 110 THR A CA 1
ATOM 845 C C . THR A 1 110 ? -1.487 -24.359 9.664 1 93 110 THR A C 1
ATOM 847 O O . THR A 1 110 ? -1.832 -24.891 8.602 1 93 110 THR A O 1
ATOM 850 N N . PRO A 1 111 ? -0.297 -24.547 10.25 1 96.19 111 PRO A N 1
ATOM 851 C CA . PRO A 1 111 ? 0.674 -25.422 9.586 1 96.19 111 PRO A CA 1
ATOM 852 C C . PRO A 1 111 ? 0.167 -26.859 9.43 1 96.19 111 PRO A C 1
ATOM 854 O O . PRO A 1 111 ? 0.441 -27.5 8.414 1 96.19 111 PRO A O 1
ATOM 857 N N . LYS A 1 112 ? -0.562 -27.344 10.406 1 97.5 112 LYS A N 1
ATOM 858 C CA . LYS A 1 112 ? -1.097 -28.703 10.344 1 97.5 112 LYS A CA 1
ATOM 859 C C . LYS A 1 112 ? -2.055 -28.859 9.164 1 97.5 112 LYS A C 1
ATOM 861 O O . LYS A 1 112 ? -1.956 -29.828 8.406 1 97.5 112 LYS A O 1
ATOM 866 N N . GLU A 1 113 ? -2.936 -27.906 9.055 1 97.38 113 GLU A N 1
ATOM 867 C CA . GLU A 1 113 ? -3.861 -27.938 7.926 1 97.38 113 GLU A CA 1
ATOM 868 C C . GLU A 1 113 ? -3.121 -27.828 6.598 1 97.38 113 GLU A C 1
ATOM 870 O O . GLU A 1 113 ? -3.492 -28.484 5.617 1 97.38 113 GLU A O 1
ATOM 875 N N . LEU A 1 114 ? -2.094 -27.047 6.594 1 97.88 114 LEU A N 1
ATOM 876 C CA . LEU A 1 114 ? -1.291 -26.922 5.383 1 97.88 114 LEU A CA 1
ATOM 877 C C . LEU A 1 114 ? -0.642 -28.25 5.016 1 97.88 114 LEU A C 1
ATOM 879 O O . LEU A 1 114 ? -0.612 -28.625 3.844 1 97.88 114 LEU A O 1
ATOM 883 N N . ARG A 1 115 ? -0.148 -28.938 5.953 1 98.5 115 ARG A N 1
ATOM 884 C CA . ARG A 1 115 ? 0.436 -30.25 5.727 1 98.5 115 ARG A CA 1
ATOM 885 C C . ARG A 1 115 ? -0.568 -31.188 5.07 1 98.5 115 ARG A C 1
ATOM 887 O O . ARG A 1 115 ? -0.224 -31.922 4.137 1 98.5 115 ARG A O 1
ATOM 894 N N . ASP A 1 116 ? -1.777 -31.156 5.574 1 98.69 116 ASP A N 1
ATOM 895 C CA . ASP A 1 116 ? -2.838 -31.984 5.004 1 98.69 116 ASP A CA 1
ATOM 896 C C . ASP A 1 116 ? -3.111 -31.609 3.551 1 98.69 116 ASP A C 1
ATOM 898 O O . ASP A 1 116 ? -3.336 -32.469 2.707 1 98.69 116 ASP A O 1
ATOM 902 N N . MET A 1 117 ? -3.104 -30.391 3.264 1 98.88 117 MET A N 1
ATOM 903 C CA . MET A 1 117 ? -3.35 -29.906 1.909 1 98.88 117 MET A CA 1
ATOM 904 C C . MET A 1 117 ? -2.227 -30.328 0.967 1 98.88 117 MET A C 1
ATOM 906 O O . MET A 1 117 ? -2.484 -30.766 -0.157 1 98.88 117 MET A O 1
ATOM 910 N N . ILE A 1 118 ? -1.021 -30.203 1.458 1 98.88 118 ILE A N 1
ATOM 911 C CA . ILE A 1 118 ? 0.139 -30.625 0.678 1 98.88 118 ILE A CA 1
ATOM 912 C C . ILE A 1 118 ? 0.035 -32.125 0.359 1 98.88 118 ILE A C 1
ATOM 914 O O . ILE A 1 118 ? 0.342 -32.531 -0.757 1 98.88 118 ILE A O 1
ATOM 918 N N . ALA A 1 119 ? -0.432 -32.875 1.28 1 98.75 119 ALA A N 1
ATOM 919 C CA . ALA A 1 119 ? -0.596 -34.312 1.081 1 98.75 119 ALA A CA 1
ATOM 920 C C . ALA A 1 119 ? -1.589 -34.625 -0.041 1 98.75 119 ALA A C 1
ATOM 922 O O . ALA A 1 119 ? -1.396 -35.562 -0.823 1 98.75 119 ALA A O 1
ATOM 923 N N . ILE A 1 120 ? -2.617 -33.844 -0.132 1 98.88 120 ILE A N 1
ATOM 924 C CA . ILE A 1 120 ? -3.613 -34 -1.188 1 98.88 120 ILE A CA 1
ATOM 925 C C . ILE A 1 120 ? -2.965 -33.75 -2.549 1 98.88 120 ILE A C 1
ATOM 927 O O . ILE A 1 120 ? -3.18 -34.5 -3.492 1 98.88 120 ILE A O 1
ATOM 931 N N . ILE A 1 121 ? -2.17 -32.75 -2.666 1 98.88 121 ILE A N 1
ATOM 932 C CA . ILE A 1 121 ? -1.526 -32.406 -3.928 1 98.88 121 ILE A CA 1
ATOM 933 C C . ILE A 1 121 ? -0.476 -33.438 -4.281 1 98.88 121 ILE A C 1
ATOM 935 O O . ILE A 1 121 ? -0.331 -33.812 -5.449 1 98.88 121 ILE A O 1
ATOM 939 N N . GLN A 1 122 ? 0.256 -33.969 -3.254 1 98.56 122 GLN A N 1
ATOM 940 C CA . GLN A 1 122 ? 1.233 -35.031 -3.49 1 98.56 122 GLN A CA 1
ATOM 941 C C . GLN A 1 122 ? 0.555 -36.281 -3.971 1 98.56 122 GLN A C 1
ATOM 943 O O . GLN A 1 122 ? 1.092 -37 -4.82 1 98.56 122 GLN A O 1
ATOM 948 N N . ALA A 1 123 ? -0.602 -36.594 -3.402 1 98.56 123 ALA A N 1
ATOM 949 C CA . ALA A 1 123 ? -1.372 -37.719 -3.867 1 98.56 123 ALA A CA 1
ATOM 950 C C . ALA A 1 123 ? -1.781 -37.562 -5.328 1 98.56 123 ALA A C 1
ATOM 952 O O . ALA A 1 123 ? -1.708 -38.5 -6.113 1 98.56 123 ALA A O 1
ATOM 953 N N . LEU A 1 124 ? -2.238 -36.375 -5.684 1 98.75 124 LEU A N 1
ATOM 954 C CA . LEU A 1 124 ? -2.559 -36.062 -7.074 1 98.75 124 LEU A CA 1
ATOM 955 C C . LEU A 1 124 ? -1.352 -36.312 -7.977 1 98.75 124 LEU A C 1
ATOM 957 O O . LEU A 1 124 ? -1.473 -36.938 -9.031 1 98.75 124 LEU A O 1
ATOM 961 N N . ARG A 1 125 ? -0.197 -35.844 -7.578 1 98.5 125 ARG A N 1
ATOM 962 C CA . ARG A 1 125 ? 1.026 -36 -8.359 1 98.5 125 ARG A CA 1
ATOM 963 C C . ARG A 1 125 ? 1.361 -37.469 -8.562 1 98.5 125 ARG A C 1
ATOM 965 O O . ARG A 1 125 ? 1.732 -37.875 -9.664 1 98.5 125 ARG A O 1
ATOM 972 N N . SER A 1 126 ? 1.209 -38.188 -7.516 1 98 126 SER A N 1
ATOM 973 C CA . SER A 1 126 ? 1.454 -39.625 -7.602 1 98 126 SER A CA 1
ATOM 974 C C . SER A 1 126 ? 0.484 -40.312 -8.57 1 98 126 SER A C 1
ATOM 976 O O . SER A 1 126 ? 0.878 -41.188 -9.344 1 98 126 SER A O 1
ATOM 978 N N . GLU A 1 127 ? -0.735 -39.906 -8.469 1 98 127 GLU A N 1
ATOM 979 C CA . GLU A 1 127 ? -1.749 -40.469 -9.367 1 98 127 GLU A CA 1
ATOM 980 C C . GLU A 1 127 ? -1.438 -40.125 -10.82 1 98 127 GLU A C 1
ATOM 982 O O . GLU A 1 127 ? -1.602 -40.969 -11.711 1 98 127 GLU A O 1
ATOM 987 N N . LEU A 1 128 ? -1.075 -38.938 -11.07 1 97.62 128 LEU A N 1
ATOM 988 C CA . LEU A 1 128 ? -0.718 -38.5 -12.422 1 97.62 128 LEU A CA 1
ATOM 989 C C . LEU A 1 128 ? 0.441 -39.344 -12.961 1 97.62 128 LEU A C 1
ATOM 991 O O . LEU A 1 128 ? 0.41 -39.781 -14.109 1 97.62 128 LEU A O 1
ATOM 995 N N . GLU A 1 129 ? 1.422 -39.531 -12.102 1 96.69 129 GLU A N 1
ATOM 996 C CA . GLU A 1 129 ? 2.557 -40.344 -12.5 1 96.69 129 GLU A CA 1
ATOM 997 C C . GLU A 1 129 ? 2.107 -41.75 -12.891 1 96.69 129 GLU A C 1
ATOM 999 O O . GLU A 1 129 ? 2.566 -42.312 -13.891 1 96.69 129 GLU A O 1
ATOM 1004 N N . ALA A 1 130 ? 1.234 -42.312 -12.133 1 97.12 130 ALA A N 1
ATOM 1005 C CA . ALA A 1 130 ? 0.708 -43.656 -12.391 1 97.12 130 ALA A CA 1
ATOM 1006 C C . ALA A 1 130 ? -0.048 -43.719 -13.719 1 97.12 130 ALA A C 1
ATOM 1008 O O . ALA A 1 130 ? -0.095 -44.75 -14.375 1 97.12 130 ALA A O 1
ATOM 1009 N N . LEU A 1 131 ? -0.535 -42.594 -14.117 1 95.44 131 LEU A N 1
ATOM 1010 C CA . LEU A 1 131 ? -1.325 -42.531 -15.336 1 95.44 131 LEU A CA 1
ATOM 1011 C C . LEU A 1 131 ? -0.455 -42.125 -16.516 1 95.44 131 LEU A C 1
ATOM 1013 O O . LEU A 1 131 ? -0.968 -41.844 -17.609 1 95.44 131 LEU A O 1
ATOM 1017 N N . GLY A 1 132 ? 0.855 -41.938 -16.297 1 94.44 132 GLY A N 1
ATOM 1018 C CA . GLY A 1 132 ? 1.796 -41.625 -17.375 1 94.44 132 GLY A CA 1
ATOM 1019 C C . GLY A 1 132 ? 1.94 -40.156 -17.625 1 94.44 132 GLY A C 1
ATOM 1020 O O . GLY A 1 132 ? 2.451 -39.75 -18.672 1 94.44 132 GLY A O 1
ATOM 1021 N N . VAL A 1 133 ? 1.398 -39.344 -16.766 1 94.75 133 VAL A N 1
ATOM 1022 C CA . VAL A 1 133 ? 1.514 -37.906 -16.859 1 94.75 133 VAL A CA 1
ATOM 1023 C C . VAL A 1 133 ? 2.639 -37.406 -15.953 1 94.75 133 VAL A C 1
ATOM 1025 O O . VAL A 1 133 ? 2.803 -37.906 -14.836 1 94.75 133 VAL A O 1
ATOM 1028 N N . LYS A 1 134 ? 3.439 -36.5 -16.438 1 95.06 134 LYS A N 1
ATOM 1029 C CA . LYS A 1 134 ? 4.543 -35.938 -15.656 1 95.06 134 LYS A CA 1
ATOM 1030 C C . LYS A 1 134 ? 4.027 -35.219 -14.414 1 95.06 134 LYS A C 1
ATOM 1032 O O . LYS A 1 134 ? 3.359 -34.188 -14.516 1 95.06 134 LYS A O 1
ATOM 1037 N N . PRO A 1 135 ? 4.379 -35.688 -13.281 1 94.44 135 PRO A N 1
ATOM 1038 C CA . PRO A 1 135 ? 3.906 -35.031 -12.055 1 94.44 135 PRO A CA 1
ATOM 1039 C C . PRO A 1 135 ? 4.473 -33.625 -11.875 1 94.44 135 PRO A C 1
ATOM 1041 O O . PRO A 1 135 ? 3.926 -32.844 -11.109 1 94.44 135 PRO A O 1
ATOM 1044 N N . THR A 1 136 ? 5.52 -33.344 -12.602 1 96.44 136 THR A N 1
ATOM 1045 C CA . THR A 1 136 ? 6.207 -32.062 -12.492 1 96.44 136 THR A CA 1
ATOM 1046 C C . THR A 1 136 ? 5.375 -30.938 -13.117 1 96.44 136 THR A C 1
ATOM 1048 O O . THR A 1 136 ? 5.711 -29.766 -12.992 1 96.44 136 THR A O 1
ATOM 1051 N N . LEU A 1 137 ? 4.242 -31.297 -13.703 1 97.69 137 LEU A N 1
ATOM 1052 C CA . LEU A 1 137 ? 3.34 -30.312 -14.289 1 97.69 137 LEU A CA 1
ATOM 1053 C C . LEU A 1 137 ? 2.475 -29.656 -13.219 1 97.69 137 LEU A C 1
ATOM 1055 O O . LEU A 1 137 ? 1.812 -28.641 -13.477 1 97.69 137 LEU A O 1
ATOM 1059 N N . VAL A 1 138 ? 2.514 -30.203 -11.977 1 98.69 138 VAL A N 1
ATOM 1060 C CA . VAL A 1 138 ? 1.706 -29.672 -10.883 1 98.69 138 VAL A CA 1
ATOM 1061 C C . VAL A 1 138 ? 2.609 -29 -9.859 1 98.69 138 VAL A C 1
ATOM 1063 O O . VAL A 1 138 ? 3.537 -29.625 -9.328 1 98.69 138 VAL A O 1
ATOM 1066 N N . ALA A 1 139 ? 2.387 -27.75 -9.617 1 98.88 139 ALA A N 1
ATOM 1067 C CA . ALA A 1 139 ? 3.135 -26.953 -8.648 1 98.88 139 ALA A CA 1
ATOM 1068 C C . ALA A 1 139 ? 2.211 -26.391 -7.566 1 98.88 139 ALA A C 1
ATOM 1070 O O . ALA A 1 139 ? 0.986 -26.469 -7.691 1 98.88 139 ALA A O 1
ATOM 1071 N N . ILE A 1 140 ? 2.812 -25.922 -6.461 1 98.94 140 ILE A N 1
ATOM 1072 C CA . ILE A 1 140 ? 2.094 -25.281 -5.359 1 98.94 140 ILE A CA 1
ATOM 1073 C C . ILE A 1 140 ? 2.482 -23.797 -5.273 1 98.94 140 ILE A C 1
ATOM 1075 O O . ILE A 1 140 ? 3.66 -23.453 -5.398 1 98.94 140 ILE A O 1
ATOM 1079 N N . GLU A 1 141 ? 1.564 -22.953 -5.191 1 98.81 141 GLU A N 1
ATOM 1080 C CA . GLU A 1 141 ? 1.754 -21.578 -4.734 1 98.81 141 GLU A CA 1
ATOM 1081 C C . GLU A 1 141 ? 1.064 -21.344 -3.395 1 98.81 141 GLU A C 1
ATOM 1083 O O . GLU A 1 141 ? -0.147 -21.531 -3.271 1 98.81 141 GLU A O 1
ATOM 1088 N N . LEU A 1 142 ? 1.812 -21.016 -2.363 1 98.31 142 LEU A N 1
ATOM 1089 C CA . LEU A 1 142 ? 1.188 -20.609 -1.108 1 98.31 142 LEU A CA 1
ATOM 1090 C C . LEU A 1 142 ? 0.838 -19.125 -1.128 1 98.31 142 LEU A C 1
ATOM 1092 O O . LEU A 1 142 ? 1.728 -18.281 -1.218 1 98.31 142 LEU A O 1
ATOM 1096 N N . ASN A 1 143 ? -0.437 -18.828 -1.176 1 96.88 143 ASN A N 1
ATOM 1097 C CA . ASN A 1 143 ? -0.868 -17.453 -0.898 1 96.88 143 ASN A CA 1
ATOM 1098 C C . ASN A 1 143 ? -0.649 -17.078 0.565 1 96.88 143 ASN A C 1
ATOM 1100 O O . ASN A 1 143 ? -1.321 -17.609 1.452 1 96.88 143 ASN A O 1
ATOM 1104 N N . THR A 1 144 ? 0.248 -16.156 0.824 1 94.5 144 THR A N 1
ATOM 1105 C CA . THR A 1 144 ? 0.692 -15.906 2.189 1 94.5 144 THR A CA 1
ATOM 1106 C C . THR A 1 144 ? -0.226 -14.906 2.881 1 94.5 144 THR A C 1
ATOM 1108 O O . THR A 1 144 ? 0.026 -14.5 4.02 1 94.5 144 THR A O 1
ATOM 1111 N N . SER A 1 145 ? -1.284 -14.344 2.219 1 80.06 145 SER A N 1
ATOM 1112 C CA . SER A 1 145 ? -2.174 -13.336 2.779 1 80.06 145 SER A CA 1
ATOM 1113 C C . SER A 1 145 ? -3.121 -13.945 3.809 1 80.06 145 SER A C 1
ATOM 1115 O O . SER A 1 145 ? -4.004 -13.258 4.328 1 80.06 145 SER A O 1
ATOM 1117 N N . CYS A 1 146 ? -2.658 -14.758 4.727 1 66.25 146 CYS A N 1
ATOM 1118 C CA . CYS A 1 146 ? -3.5 -15.508 5.648 1 66.25 146 CYS A CA 1
ATOM 1119 C C . CYS A 1 146 ? -4.539 -14.609 6.297 1 66.25 146 CYS A C 1
ATOM 1121 O O . CYS A 1 146 ? -4.355 -13.391 6.371 1 66.25 146 CYS A O 1
ATOM 1123 N N . PRO A 1 147 ? -5.742 -15.305 6.609 1 52.72 147 PRO A N 1
ATOM 1124 C CA . PRO A 1 147 ? -6.82 -14.57 7.27 1 52.72 147 PRO A CA 1
ATOM 1125 C C . PRO A 1 147 ? -6.336 -13.766 8.477 1 52.72 147 PRO A C 1
ATOM 1127 O O . PRO A 1 147 ? -5.379 -14.172 9.148 1 52.72 147 PRO A O 1
ATOM 1130 N N . ASN A 1 148 ? -6.484 -12.477 8.359 1 53.22 148 ASN A N 1
ATOM 1131 C CA . ASN A 1 148 ? -6.168 -11.57 9.453 1 53.22 148 ASN A CA 1
ATOM 1132 C C . ASN A 1 148 ? -6.758 -12.062 10.773 1 53.22 148 ASN A C 1
ATOM 1134 O O . ASN A 1 148 ? -7.977 -12.172 10.914 1 53.22 148 ASN A O 1
ATOM 1138 N N . ILE A 1 149 ? -6 -13.039 11.422 1 53.38 149 ILE A N 1
ATOM 1139 C CA . ILE A 1 149 ? -6.379 -13.281 12.805 1 53.38 149 ILE A CA 1
ATOM 1140 C C . ILE A 1 149 ? -6.453 -11.961 13.562 1 53.38 149 ILE A C 1
ATOM 1142 O O . ILE A 1 149 ? -5.535 -11.141 13.484 1 53.38 149 ILE A O 1
ATOM 1146 N N . GLU A 1 150 ? -7.582 -11.789 14.18 1 56.88 150 GLU A N 1
ATOM 1147 C CA . GLU A 1 150 ? -7.832 -10.547 14.914 1 56.88 150 GLU A CA 1
ATOM 1148 C C . GLU A 1 150 ? -6.648 -10.188 15.805 1 56.88 150 GLU A C 1
ATOM 1150 O O . GLU A 1 150 ? -6.086 -11.047 16.484 1 56.88 150 GLU A O 1
ATOM 1155 N N . ASP A 1 151 ? -6.164 -8.977 15.664 1 61.94 151 ASP A N 1
ATOM 1156 C CA . ASP A 1 151 ? -5.176 -8.344 16.531 1 61.94 151 ASP A CA 1
ATOM 1157 C C . ASP A 1 151 ? -3.775 -8.883 16.25 1 61.94 151 ASP A C 1
ATOM 1159 O O . ASP A 1 151 ? -2.893 -8.805 17.109 1 61.94 151 ASP A O 1
ATOM 1163 N N . THR A 1 152 ? -3.67 -9.68 15.242 1 69.06 152 THR A N 1
ATOM 1164 C CA . THR A 1 152 ? -2.34 -10.125 14.844 1 69.06 152 THR A CA 1
ATOM 1165 C C . THR A 1 152 ? -2.025 -9.672 13.422 1 69.06 152 THR A C 1
ATOM 1167 O O . THR A 1 152 ? -2.887 -9.727 12.539 1 69.06 152 THR A O 1
ATOM 1170 N N . PRO A 1 153 ? -0.811 -9.164 13.32 1 74.88 153 PRO A N 1
ATOM 1171 C CA . PRO A 1 153 ? -0.45 -8.844 11.93 1 74.88 153 PRO A CA 1
ATOM 1172 C C . PRO A 1 153 ? -0.489 -10.07 11.016 1 74.88 153 PRO A C 1
ATOM 1174 O O . PRO A 1 153 ? -0.161 -11.18 11.445 1 74.88 153 PRO A O 1
ATOM 1177 N N . PRO A 1 154 ? -0.986 -9.852 9.758 1 79.44 154 PRO A N 1
ATOM 1178 C CA . PRO A 1 154 ? -0.839 -10.977 8.828 1 79.44 154 PRO A CA 1
ATOM 1179 C C . PRO A 1 154 ? 0.602 -11.469 8.719 1 79.44 154 PRO A C 1
ATOM 1181 O O . PRO A 1 154 ? 1.533 -10.656 8.672 1 79.44 154 PRO A O 1
ATOM 1184 N N . PRO A 1 155 ? 0.762 -12.758 8.727 1 78.75 155 PRO A N 1
ATOM 1185 C CA . PRO A 1 155 ? 2.109 -13.336 8.711 1 78.75 155 PRO A CA 1
ATOM 1186 C C . PRO A 1 155 ? 2.959 -12.82 7.551 1 78.75 155 PRO A C 1
ATOM 1188 O O . PRO A 1 155 ? 4.184 -12.742 7.668 1 78.75 155 PRO A O 1
ATOM 1191 N N . SER A 1 156 ? 2.312 -12.5 6.512 1 84.69 156 SER A N 1
ATOM 1192 C CA . SER A 1 156 ? 3.041 -12.07 5.324 1 84.69 156 SER A CA 1
ATOM 1193 C C . SER A 1 156 ? 3.705 -10.719 5.543 1 84.69 156 SER A C 1
ATOM 1195 O O . SER A 1 156 ? 4.605 -10.328 4.797 1 84.69 156 SER A O 1
ATOM 1197 N N . TYR A 1 157 ? 3.297 -9.969 6.562 1 84.81 157 TYR A N 1
ATOM 1198 C CA . TYR A 1 157 ? 3.908 -8.688 6.883 1 84.81 157 TYR A CA 1
ATOM 1199 C C . TYR A 1 157 ? 4.773 -8.789 8.133 1 84.81 157 TYR A C 1
ATOM 1201 O O . TYR A 1 157 ? 5.449 -7.828 8.516 1 84.81 157 TYR A O 1
ATOM 1209 N N . HIS A 1 158 ? 4.656 -9.836 8.789 1 84.5 158 HIS A N 1
ATOM 1210 C CA . HIS A 1 158 ? 5.555 -10.273 9.852 1 84.5 158 HIS A CA 1
ATOM 1211 C C . HIS A 1 158 ? 6.09 -11.672 9.578 1 84.5 158 HIS A C 1
ATOM 1213 O O . HIS A 1 158 ? 5.691 -12.633 10.234 1 84.5 158 HIS A O 1
ATOM 1219 N N . PHE A 1 159 ? 7.016 -11.727 8.711 1 82.62 159 PHE A N 1
ATOM 1220 C CA . PHE A 1 159 ? 7.402 -12.914 7.961 1 82.62 159 PHE A CA 1
ATOM 1221 C C . PHE A 1 159 ? 7.852 -14.023 8.906 1 82.62 159 PHE A C 1
ATOM 1223 O O . PHE A 1 159 ? 7.652 -15.203 8.617 1 82.62 159 PHE A O 1
ATOM 1230 N N . PRO A 1 160 ? 8.406 -13.766 10.133 1 80.81 160 PRO A N 1
ATOM 1231 C CA . PRO A 1 160 ? 8.758 -14.852 11.047 1 80.81 160 PRO A CA 1
ATOM 1232 C C . PRO A 1 160 ? 7.555 -15.711 11.438 1 80.81 160 PRO A C 1
ATOM 1234 O O . PRO A 1 160 ? 7.711 -16.906 11.727 1 80.81 160 PRO A O 1
ATOM 1237 N N . LEU A 1 161 ? 6.395 -15.148 11.367 1 86.31 161 LEU A N 1
ATOM 1238 C CA . LEU A 1 161 ? 5.176 -15.883 11.68 1 86.31 161 LEU A CA 1
ATOM 1239 C C . LEU A 1 161 ? 4.844 -16.891 10.578 1 86.31 161 LEU A C 1
ATOM 1241 O O . LEU A 1 161 ? 4.027 -17.781 10.773 1 86.31 161 LEU A O 1
ATOM 1245 N N . LEU A 1 162 ? 5.516 -16.75 9.445 1 92.5 162 LEU A N 1
ATOM 1246 C CA . LEU A 1 162 ? 5.254 -17.625 8.305 1 92.5 162 LEU A CA 1
ATOM 1247 C C . LEU A 1 162 ? 6.137 -18.859 8.359 1 92.5 162 LEU A C 1
ATOM 1249 O O . LEU A 1 162 ? 5.914 -19.828 7.609 1 92.5 162 LEU A O 1
ATOM 1253 N N . LEU A 1 163 ? 7.164 -18.922 9.242 1 95.12 163 LEU A N 1
ATOM 1254 C CA . LEU A 1 163 ? 8.195 -19.938 9.242 1 95.12 163 LEU A CA 1
ATOM 1255 C C . LEU A 1 163 ? 7.586 -21.328 9.414 1 95.12 163 LEU A C 1
ATOM 1257 O O . LEU A 1 163 ? 7.934 -22.266 8.68 1 95.12 163 LEU A O 1
ATOM 1261 N N . PRO A 1 164 ? 6.609 -21.469 10.32 1 96.12 164 PRO A N 1
ATOM 1262 C CA . PRO A 1 164 ? 6.035 -22.812 10.469 1 96.12 164 PRO A CA 1
ATOM 1263 C C . PRO A 1 164 ? 5.332 -23.312 9.211 1 96.12 164 PRO A C 1
ATOM 1265 O O . PRO A 1 164 ? 5.332 -24.5 8.922 1 96.12 164 PRO A O 1
ATOM 1268 N N . PHE A 1 165 ? 4.711 -22.438 8.461 1 96.62 165 PHE A N 1
ATOM 1269 C CA . PHE A 1 165 ? 4.078 -22.797 7.203 1 96.62 165 PHE A CA 1
ATOM 1270 C C . PHE A 1 165 ? 5.121 -23.172 6.156 1 96.62 165 PHE A C 1
ATOM 1272 O O . PHE A 1 165 ? 4.973 -24.172 5.445 1 96.62 165 PHE A O 1
ATOM 1279 N N . LEU A 1 166 ? 6.203 -22.375 6.129 1 97.69 166 LEU A N 1
ATOM 1280 C CA . LEU A 1 166 ? 7.273 -22.625 5.172 1 97.69 166 LEU A CA 1
ATOM 1281 C C . LEU A 1 166 ? 7.965 -23.953 5.457 1 97.69 166 LEU A C 1
ATOM 1283 O O . LEU A 1 166 ? 8.414 -24.625 4.535 1 97.69 166 LEU A O 1
ATOM 1287 N N . GLU A 1 167 ? 8.031 -24.297 6.672 1 98.25 167 GLU A N 1
ATOM 1288 C CA . GLU A 1 167 ? 8.625 -25.562 7.066 1 98.25 167 GLU A CA 1
ATOM 1289 C C . GLU A 1 167 ? 7.852 -26.75 6.488 1 98.25 167 GLU A C 1
ATOM 1291 O O . GLU A 1 167 ? 8.445 -27.719 6.02 1 98.25 167 GLU A O 1
ATOM 1296 N N . GLU A 1 168 ? 6.527 -26.656 6.535 1 98.5 168 GLU A N 1
ATOM 1297 C CA . GLU A 1 168 ? 5.699 -27.719 5.965 1 98.5 168 GLU A CA 1
ATOM 1298 C C . GLU A 1 168 ? 5.961 -27.875 4.473 1 98.5 168 GLU A C 1
ATOM 1300 O O . GLU A 1 168 ? 6.039 -29 3.967 1 98.5 168 GLU A O 1
ATOM 1305 N N . LEU A 1 169 ? 6.102 -26.781 3.811 1 98.75 169 LEU A N 1
ATOM 1306 C CA . LEU A 1 169 ? 6.379 -26.797 2.377 1 98.75 169 LEU A CA 1
ATOM 1307 C C . LEU A 1 169 ? 7.777 -27.359 2.102 1 98.75 169 LEU A C 1
ATOM 1309 O O . LEU A 1 169 ? 7.957 -28.172 1.194 1 98.75 169 LEU A O 1
ATOM 1313 N N . ALA A 1 170 ? 8.742 -26.875 2.867 1 98.56 170 ALA A N 1
ATOM 1314 C CA . ALA A 1 170 ? 10.117 -27.328 2.709 1 98.56 170 ALA A CA 1
ATOM 1315 C C . ALA A 1 170 ? 10.227 -28.828 2.928 1 98.56 170 ALA A C 1
ATOM 1317 O O . ALA A 1 170 ? 10.914 -29.516 2.172 1 98.56 170 ALA A O 1
ATOM 1318 N N . ASP A 1 171 ? 9.562 -29.312 3.947 1 98.44 171 ASP A N 1
ATOM 1319 C CA . ASP A 1 171 ? 9.57 -30.75 4.227 1 98.44 171 ASP A CA 1
ATOM 1320 C C . ASP A 1 171 ? 9.039 -31.547 3.039 1 98.44 171 ASP A C 1
ATOM 1322 O O . ASP A 1 171 ? 9.602 -32.594 2.682 1 98.44 171 ASP A O 1
ATOM 1326 N N . ALA A 1 172 ? 7.973 -31.094 2.471 1 98.44 172 ALA A N 1
ATOM 1327 C CA . ALA A 1 172 ? 7.391 -31.766 1.308 1 98.44 172 ALA A CA 1
ATOM 1328 C C . ALA A 1 172 ? 8.375 -31.781 0.14 1 98.44 172 ALA A C 1
ATOM 1330 O O . ALA A 1 172 ? 8.516 -32.812 -0.543 1 98.44 172 ALA A O 1
ATOM 1331 N N . TYR A 1 173 ? 9.055 -30.703 -0.099 1 98.25 173 TYR A N 1
ATOM 1332 C CA . TYR A 1 173 ? 10.047 -30.594 -1.165 1 98.25 173 TYR A CA 1
ATOM 1333 C C . TYR A 1 173 ? 11.195 -31.562 -0.933 1 98.25 173 TYR A C 1
ATOM 1335 O O . TYR A 1 173 ? 11.625 -32.281 -1.854 1 98.25 173 TYR A O 1
ATOM 1343 N N . PHE A 1 174 ? 11.719 -31.578 0.277 1 96.88 174 PHE A N 1
ATOM 1344 C CA . PHE A 1 174 ? 12.883 -32.406 0.542 1 96.88 174 PHE A CA 1
ATOM 1345 C C . PHE A 1 174 ? 12.508 -33.906 0.497 1 96.88 174 PHE A C 1
ATOM 1347 O O . PHE A 1 174 ? 13.352 -34.75 0.212 1 96.88 174 PHE A O 1
ATOM 1354 N N . ALA A 1 175 ? 11.219 -34.188 0.713 1 96.62 175 ALA A N 1
ATOM 1355 C CA . ALA A 1 175 ? 10.742 -35.562 0.549 1 96.62 175 ALA A CA 1
ATOM 1356 C C . ALA A 1 175 ? 10.594 -35.906 -0.928 1 96.62 175 ALA A C 1
ATOM 1358 O O . ALA A 1 175 ? 10.75 -37.094 -1.311 1 96.62 175 ALA A O 1
ATOM 1359 N N . ASN A 1 176 ? 10.242 -34.969 -1.808 1 95.88 176 ASN A N 1
ATOM 1360 C CA . ASN A 1 176 ? 10.109 -35.094 -3.254 1 95.88 176 ASN A CA 1
ATOM 1361 C C . ASN A 1 176 ? 10.602 -33.844 -3.98 1 95.88 176 ASN A C 1
ATOM 1363 O O . ASN A 1 176 ? 9.805 -32.969 -4.32 1 95.88 176 ASN A O 1
ATOM 1367 N N . PRO A 1 177 ? 11.82 -33.781 -4.316 1 95.06 177 PRO A N 1
ATOM 1368 C CA . PRO A 1 177 ? 12.453 -32.562 -4.82 1 95.06 177 PRO A CA 1
ATOM 1369 C C . PRO A 1 177 ? 11.953 -32.156 -6.207 1 95.06 177 PRO A C 1
ATOM 1371 O O . PRO A 1 177 ? 12.336 -31.109 -6.73 1 95.06 177 PRO A O 1
ATOM 1374 N N . SER A 1 178 ? 11.102 -33 -6.789 1 96.88 178 SER A N 1
ATOM 1375 C CA . SER A 1 178 ? 10.523 -32.625 -8.078 1 96.88 178 SER A CA 1
ATOM 1376 C C . SER A 1 178 ? 9.383 -31.641 -7.895 1 96.88 178 SER A C 1
ATOM 1378 O O . SER A 1 178 ? 8.922 -31.031 -8.859 1 96.88 178 SER A O 1
ATOM 1380 N N . LEU A 1 179 ? 8.922 -31.453 -6.676 1 98.31 179 LEU A N 1
ATOM 1381 C CA . LEU A 1 179 ? 7.832 -30.531 -6.371 1 98.31 179 LEU A CA 1
ATOM 1382 C C . LEU A 1 179 ? 8.273 -29.078 -6.527 1 98.31 179 LEU A C 1
ATOM 1384 O O . LEU A 1 179 ? 9.281 -28.672 -5.941 1 98.31 179 LEU A O 1
ATOM 1388 N N . THR A 1 180 ? 7.605 -28.344 -7.379 1 98.81 180 THR A N 1
ATOM 1389 C CA . THR A 1 180 ? 7.844 -26.906 -7.52 1 98.81 180 THR A CA 1
ATOM 1390 C C . THR A 1 180 ? 6.934 -26.109 -6.582 1 98.81 180 THR A C 1
ATOM 1392 O O . THR A 1 180 ? 5.719 -26.312 -6.566 1 98.81 180 THR A O 1
ATOM 1395 N N . ILE A 1 181 ? 7.535 -25.234 -5.77 1 98.88 181 ILE A N 1
ATOM 1396 C CA . ILE A 1 181 ? 6.789 -24.469 -4.781 1 98.88 181 ILE A CA 1
ATOM 1397 C C . ILE A 1 181 ? 7.09 -22.984 -4.949 1 98.88 181 ILE A C 1
ATOM 1399 O O . ILE A 1 181 ? 8.242 -22.594 -5.148 1 98.88 181 ILE A O 1
ATOM 1403 N N . GLY A 1 182 ? 6.066 -22.172 -4.941 1 98.75 182 GLY A N 1
ATOM 1404 C CA . GLY A 1 182 ? 6.207 -20.734 -4.902 1 98.75 182 GLY A CA 1
ATOM 1405 C C . GLY A 1 182 ? 5.398 -20.078 -3.795 1 98.75 182 GLY A C 1
ATOM 1406 O O . GLY A 1 182 ? 4.582 -20.734 -3.148 1 98.75 182 GLY A O 1
ATOM 1407 N N . LEU A 1 183 ? 5.688 -18.875 -3.504 1 98.31 183 LEU A N 1
ATOM 1408 C CA . LEU A 1 183 ? 4.98 -18.047 -2.533 1 98.31 183 LEU A CA 1
ATOM 1409 C C . LEU A 1 183 ? 4.383 -16.812 -3.203 1 98.31 183 LEU A C 1
ATOM 1411 O O . LEU A 1 183 ? 5.059 -16.125 -3.977 1 98.31 183 LEU A O 1
ATOM 1415 N N . LYS A 1 184 ? 3.127 -16.594 -2.996 1 98.44 184 LYS A N 1
ATOM 1416 C CA . LYS A 1 184 ? 2.535 -15.32 -3.398 1 98.44 184 LYS A CA 1
ATOM 1417 C C . LYS A 1 184 ? 2.551 -14.32 -2.246 1 98.44 184 LYS A C 1
ATOM 1419 O O . LYS A 1 184 ? 2.027 -14.602 -1.165 1 98.44 184 LYS A O 1
ATOM 1424 N N . LEU A 1 185 ? 3.133 -13.148 -2.449 1 97.44 185 LEU A N 1
ATOM 1425 C CA . LEU A 1 185 ? 3.42 -12.195 -1.386 1 97.44 185 LEU A CA 1
ATOM 1426 C C . LEU A 1 185 ? 2.539 -10.953 -1.516 1 97.44 185 LEU A C 1
ATOM 1428 O O . LEU A 1 185 ? 2.1 -10.617 -2.615 1 97.44 185 LEU A O 1
ATOM 1432 N N . PRO A 1 186 ? 2.193 -10.312 -0.398 1 95.38 186 PRO A N 1
ATOM 1433 C CA . PRO A 1 186 ? 1.508 -9.016 -0.472 1 95.38 186 PRO A CA 1
ATOM 1434 C C . PRO A 1 186 ? 2.424 -7.891 -0.943 1 95.38 186 PRO A C 1
ATOM 1436 O O . PRO A 1 186 ? 3.637 -8.086 -1.061 1 95.38 186 PRO A O 1
ATOM 1439 N N . PRO A 1 187 ? 1.884 -6.75 -1.307 1 96.31 187 PRO A N 1
ATOM 1440 C CA . PRO A 1 187 ? 2.76 -5.613 -1.604 1 96.31 187 PRO A CA 1
ATOM 1441 C C . PRO A 1 187 ? 3.49 -5.094 -0.369 1 96.31 187 PRO A C 1
ATOM 1443 O O . PRO A 1 187 ? 2.859 -4.801 0.65 1 96.31 187 PRO A O 1
ATOM 1446 N N . TYR A 1 188 ? 4.781 -5.043 -0.46 1 94.88 188 TYR A N 1
ATOM 1447 C CA . TYR A 1 188 ? 5.602 -4.496 0.616 1 94.88 188 TYR A CA 1
ATOM 1448 C C . TYR A 1 188 ? 5.871 -3.012 0.395 1 94.88 188 TYR A C 1
ATOM 1450 O O . TYR A 1 188 ? 6.113 -2.58 -0.735 1 94.88 188 TYR A O 1
ATOM 1458 N N . LEU A 1 189 ? 5.914 -2.258 1.501 1 93.5 189 LEU A N 1
ATOM 1459 C CA . LEU A 1 189 ? 5.977 -0.804 1.386 1 93.5 189 LEU A CA 1
ATOM 1460 C C . LEU A 1 189 ? 7.344 -0.285 1.819 1 93.5 189 LEU A C 1
ATOM 1462 O O . LEU A 1 189 ? 7.691 0.866 1.546 1 93.5 189 LEU A O 1
ATOM 1466 N N . TYR A 1 190 ? 8.102 -1.128 2.52 1 90.5 190 TYR A N 1
ATOM 1467 C CA . TYR A 1 190 ? 9.375 -0.644 3.031 1 90.5 190 TYR A CA 1
ATOM 1468 C C . TYR A 1 190 ? 10.414 -1.762 3.059 1 90.5 190 TYR A C 1
ATOM 1470 O O . TYR A 1 190 ? 10.055 -2.943 3.059 1 90.5 190 TYR A O 1
ATOM 1478 N N . ALA A 1 191 ? 11.641 -1.491 3.158 1 90.5 191 ALA A N 1
ATOM 1479 C CA . ALA A 1 191 ? 12.789 -2.34 2.85 1 90.5 191 ALA A CA 1
ATOM 1480 C C . ALA A 1 191 ? 12.836 -3.553 3.775 1 90.5 191 ALA A C 1
ATOM 1482 O O . ALA A 1 191 ? 13.133 -4.664 3.336 1 90.5 191 ALA A O 1
ATOM 1483 N N . THR A 1 192 ? 12.5 -3.377 5.059 1 90.19 192 THR A N 1
ATOM 1484 C CA . THR A 1 192 ? 12.664 -4.445 6.035 1 90.19 192 THR A CA 1
ATOM 1485 C C . THR A 1 192 ? 11.797 -5.648 5.672 1 90.19 192 THR A C 1
ATOM 1487 O O . THR A 1 192 ? 12.188 -6.797 5.902 1 90.19 192 THR A O 1
ATOM 1490 N N . CYS A 1 193 ? 10.641 -5.402 5.09 1 91.81 193 CYS A N 1
ATOM 1491 C CA . CYS A 1 193 ? 9.75 -6.5 4.715 1 91.81 193 CYS A CA 1
ATOM 1492 C C . CYS A 1 193 ? 10.398 -7.387 3.66 1 91.81 193 CYS A C 1
ATOM 1494 O O . CYS A 1 193 ? 10.289 -8.617 3.721 1 91.81 193 CYS A O 1
ATOM 1496 N N . PHE A 1 194 ? 11.094 -6.777 2.688 1 95.06 194 PHE A N 1
ATOM 1497 C CA . PHE A 1 194 ? 11.75 -7.512 1.613 1 95.06 194 PHE A CA 1
ATOM 1498 C C . PHE A 1 194 ? 12.891 -8.359 2.158 1 95.06 194 PHE A C 1
ATOM 1500 O O . PHE A 1 194 ? 13.023 -9.531 1.81 1 95.06 194 PHE A O 1
ATOM 1507 N N . HIS A 1 195 ? 13.68 -7.738 2.99 1 93.75 195 HIS A N 1
ATOM 1508 C CA . HIS A 1 195 ? 14.82 -8.43 3.578 1 93.75 195 HIS A CA 1
ATOM 1509 C C . HIS A 1 195 ? 14.375 -9.617 4.422 1 93.75 195 HIS A C 1
ATOM 1511 O O . HIS A 1 195 ? 14.953 -10.703 4.332 1 93.75 195 HIS A O 1
ATOM 1517 N N . ASP A 1 196 ? 13.312 -9.375 5.211 1 93 196 ASP A N 1
ATOM 1518 C CA . ASP A 1 196 ? 12.805 -10.453 6.062 1 93 196 ASP A CA 1
ATOM 1519 C C . ASP A 1 196 ? 12.312 -11.625 5.223 1 93 196 ASP A C 1
ATOM 1521 O O . ASP A 1 196 ? 12.547 -12.781 5.566 1 93 196 ASP A O 1
ATOM 1525 N N . ALA A 1 197 ? 11.648 -11.336 4.172 1 95.38 197 ALA A N 1
ATOM 1526 C CA . ALA A 1 197 ? 11.125 -12.375 3.295 1 95.38 197 ALA A CA 1
ATOM 1527 C C . ALA A 1 197 ? 12.258 -13.195 2.676 1 95.38 197 ALA A C 1
ATOM 1529 O O . ALA A 1 197 ? 12.258 -14.43 2.766 1 95.38 197 ALA A O 1
ATOM 1530 N N . ILE A 1 198 ? 13.234 -12.523 2.105 1 96.81 198 ILE A N 1
ATOM 1531 C CA . ILE A 1 198 ? 14.328 -13.195 1.415 1 96.81 198 ILE A CA 1
ATOM 1532 C C . ILE A 1 198 ? 15.18 -13.969 2.424 1 96.81 198 ILE A C 1
ATOM 1534 O O . ILE A 1 198 ? 15.602 -15.094 2.158 1 96.81 198 ILE A O 1
ATOM 1538 N N . ASN A 1 199 ? 15.414 -13.352 3.607 1 94.88 199 ASN A N 1
ATOM 1539 C CA . ASN A 1 199 ? 16.188 -14.039 4.641 1 94.88 199 ASN A CA 1
ATOM 1540 C C . ASN A 1 199 ? 15.492 -15.32 5.09 1 94.88 199 ASN A C 1
ATOM 1542 O O . ASN A 1 199 ? 16.141 -16.359 5.25 1 94.88 199 ASN A O 1
ATOM 1546 N N . ALA A 1 200 ? 14.219 -15.211 5.301 1 95.31 200 ALA A N 1
ATOM 1547 C CA . ALA A 1 200 ? 13.453 -16.391 5.715 1 95.31 200 ALA A CA 1
ATOM 1548 C C . ALA A 1 200 ? 13.5 -17.469 4.645 1 95.31 200 ALA A C 1
ATOM 1550 O O . ALA A 1 200 ? 13.781 -18.641 4.941 1 95.31 200 ALA A O 1
ATOM 1551 N N . ILE A 1 201 ? 13.258 -17.125 3.426 1 97 201 ILE A N 1
ATOM 1552 C CA . ILE A 1 201 ? 13.25 -18.062 2.312 1 97 201 ILE A CA 1
ATOM 1553 C C . ILE A 1 201 ? 14.633 -18.703 2.174 1 97 201 ILE A C 1
ATOM 1555 O O . ILE A 1 201 ? 14.742 -19.922 2.053 1 97 201 ILE A O 1
ATOM 1559 N N . ALA A 1 202 ? 15.656 -17.891 2.258 1 97.06 202 ALA A N 1
ATOM 1560 C CA . ALA A 1 202 ? 17.031 -18.344 2.084 1 97.06 202 ALA A CA 1
ATOM 1561 C C . ALA A 1 202 ? 17.453 -19.297 3.203 1 97.06 202 ALA A C 1
ATOM 1563 O O . ALA A 1 202 ? 18.297 -20.172 3.006 1 97.06 202 ALA A O 1
ATOM 1564 N N . SER A 1 203 ? 16.859 -19.156 4.328 1 96.69 203 SER A N 1
ATOM 1565 C CA . SER A 1 203 ? 17.25 -19.938 5.492 1 96.69 203 SER A CA 1
ATOM 1566 C C . SER A 1 203 ? 16.906 -21.422 5.301 1 96.69 203 SER A C 1
ATOM 1568 O O . SER A 1 203 ? 17.391 -22.281 6.043 1 96.69 203 SER A O 1
ATOM 1570 N N . PHE A 1 204 ? 16.172 -21.75 4.281 1 97.44 204 PHE A N 1
ATOM 1571 C CA . PHE A 1 204 ? 15.773 -23.125 4.039 1 97.44 204 PHE A CA 1
ATOM 1572 C C . PHE A 1 204 ? 16.734 -23.812 3.07 1 97.44 204 PHE A C 1
ATOM 1574 O O . PHE A 1 204 ? 16.578 -24.984 2.76 1 97.44 204 PHE A O 1
ATOM 1581 N N . SER A 1 205 ? 17.688 -23.078 2.617 1 96.62 205 SER A N 1
ATOM 1582 C CA . SER A 1 205 ? 18.672 -23.656 1.711 1 96.62 205 SER A CA 1
ATOM 1583 C C . SER A 1 205 ? 19.484 -24.75 2.404 1 96.62 205 SER A C 1
ATOM 1585 O O . SER A 1 205 ? 19.812 -24.625 3.588 1 96.62 205 SER A O 1
ATOM 1587 N N . ARG A 1 206 ? 19.766 -25.797 1.646 1 94.44 206 ARG A N 1
ATOM 1588 C CA . ARG A 1 206 ? 20.609 -26.906 2.07 1 94.44 206 ARG A CA 1
ATOM 1589 C C . ARG A 1 206 ? 21.609 -27.281 0.981 1 94.44 206 ARG A C 1
ATOM 1591 O O . ARG A 1 206 ? 21.391 -26.984 -0.196 1 94.44 206 ARG A O 1
ATOM 1598 N N . PRO A 1 207 ? 22.734 -27.859 1.502 1 91.25 207 PRO A N 1
ATOM 1599 C CA . PRO A 1 207 ? 23.656 -28.375 0.483 1 91.25 207 PRO A CA 1
ATOM 1600 C C . PRO A 1 207 ? 23 -29.438 -0.413 1 91.25 207 PRO A C 1
ATOM 1602 O O . PRO A 1 207 ? 22.188 -30.234 0.058 1 91.25 207 PRO A O 1
ATOM 1605 N N . SER A 1 208 ? 23.25 -29.25 -1.67 1 84.94 208 SER A N 1
ATOM 1606 C CA . SER A 1 208 ? 22.781 -30.281 -2.598 1 84.94 208 SER A CA 1
ATOM 1607 C C . SER A 1 208 ? 23.5 -31.609 -2.371 1 84.94 208 SER A C 1
ATOM 1609 O O . SER A 1 208 ? 24.672 -31.625 -1.977 1 84.94 208 SER A O 1
ATOM 1611 N N . ALA A 1 209 ? 22.766 -32.625 -2.508 1 72.81 209 ALA A N 1
ATOM 1612 C CA . ALA A 1 209 ? 23.406 -33.938 -2.355 1 72.81 209 ALA A CA 1
ATOM 1613 C C . ALA A 1 209 ? 24.562 -34.125 -3.338 1 72.81 209 ALA A C 1
ATOM 1615 O O . ALA A 1 209 ? 24.391 -33.906 -4.543 1 72.81 209 ALA A O 1
ATOM 1616 N N . GLY A 1 210 ? 25.703 -34.406 -2.908 1 68.44 210 GLY A N 1
ATOM 1617 C CA . GLY A 1 210 ? 26.859 -34.75 -3.738 1 68.44 210 GLY A CA 1
ATOM 1618 C C . GLY A 1 210 ? 27.75 -33.562 -4.027 1 68.44 210 GLY A C 1
ATOM 1619 O O . GLY A 1 210 ? 28.859 -33.75 -4.562 1 68.44 210 GLY A O 1
ATOM 1620 N N . ASP A 1 211 ? 27.141 -32.406 -4.086 1 62.78 211 ASP A N 1
ATOM 1621 C CA . ASP A 1 211 ? 27.969 -31.219 -4.375 1 62.78 211 ASP A CA 1
ATOM 1622 C C . ASP A 1 211 ? 27.969 -30.25 -3.189 1 62.78 211 ASP A C 1
ATOM 1624 O O . ASP A 1 211 ? 26.906 -29.797 -2.756 1 62.78 211 ASP A O 1
ATOM 1628 N N . PHE A 1 212 ? 29.203 -30.188 -2.568 1 61.72 212 PHE A N 1
ATOM 1629 C CA . PHE A 1 212 ? 29.328 -29.391 -1.352 1 61.72 212 PHE A CA 1
ATOM 1630 C C . PHE A 1 212 ? 29.219 -27.906 -1.66 1 61.72 212 PHE A C 1
ATOM 1632 O O . PHE A 1 212 ? 29.031 -27.094 -0.754 1 61.72 212 PHE A O 1
ATOM 1639 N N . VAL A 1 213 ? 29.125 -27.562 -2.967 1 68.56 213 VAL A N 1
ATOM 1640 C CA . VAL A 1 213 ? 29.172 -26.141 -3.305 1 68.56 213 VAL A CA 1
ATOM 1641 C C . VAL A 1 213 ? 27.797 -25.656 -3.748 1 68.56 213 VAL A C 1
ATOM 1643 O O . VAL A 1 213 ? 27.375 -24.547 -3.408 1 68.56 213 VAL A O 1
ATOM 1646 N N . ALA A 1 214 ? 27 -26.594 -4.18 1 85 214 ALA A N 1
ATOM 1647 C CA . ALA A 1 214 ? 25.719 -26.172 -4.711 1 85 214 ALA A CA 1
ATOM 1648 C C . ALA A 1 214 ? 24.609 -26.328 -3.664 1 85 214 ALA A C 1
ATOM 1650 O O . ALA A 1 214 ? 24.625 -27.266 -2.877 1 85 214 ALA A O 1
ATOM 1651 N N . THR A 1 215 ? 23.875 -25.297 -3.475 1 93.31 215 THR A N 1
ATOM 1652 C CA . THR A 1 215 ? 22.75 -25.344 -2.537 1 93.31 215 THR A CA 1
ATOM 1653 C C . THR A 1 215 ? 21.422 -25.469 -3.281 1 93.31 215 THR A C 1
ATOM 1655 O O . THR A 1 215 ? 21.344 -25.188 -4.477 1 93.31 215 THR A O 1
ATOM 1658 N N . ILE A 1 216 ? 20.484 -26.109 -2.627 1 95.38 216 ILE A N 1
ATOM 1659 C CA . ILE A 1 216 ? 19.109 -26.188 -3.119 1 95.38 216 ILE A CA 1
ATOM 1660 C C . ILE A 1 216 ? 18.188 -25.469 -2.141 1 95.38 216 ILE A C 1
ATOM 1662 O O . ILE A 1 216 ? 18.453 -25.422 -0.938 1 95.38 216 ILE A O 1
ATOM 1666 N N . ASN A 1 217 ? 17.156 -24.891 -2.611 1 97.56 217 ASN A N 1
ATOM 1667 C CA . ASN A 1 217 ? 16.109 -24.203 -1.854 1 97.56 217 ASN A CA 1
ATOM 1668 C C . ASN A 1 217 ? 14.719 -24.656 -2.273 1 97.56 217 ASN A C 1
ATOM 1670 O O . ASN A 1 217 ? 14.438 -24.781 -3.465 1 97.56 217 ASN A O 1
ATOM 1674 N N . PRO A 1 218 ? 13.867 -24.938 -1.312 1 98.44 218 PRO A N 1
ATOM 1675 C CA . PRO A 1 218 ? 12.539 -25.469 -1.629 1 98.44 218 PRO A CA 1
ATOM 1676 C C . PRO A 1 218 ? 11.68 -24.484 -2.428 1 98.44 218 PRO A C 1
ATOM 1678 O O . PRO A 1 218 ? 10.719 -24.891 -3.078 1 98.44 218 PRO A O 1
ATOM 1681 N N . PHE A 1 219 ? 11.961 -23.25 -2.377 1 98.69 219 PHE A N 1
ATOM 1682 C CA . PHE A 1 219 ? 11.102 -22.234 -2.99 1 98.69 219 PHE A CA 1
ATOM 1683 C C . PHE A 1 219 ? 11.664 -21.812 -4.34 1 98.69 219 PHE A C 1
ATOM 1685 O O . PHE A 1 219 ? 12.781 -21.297 -4.422 1 98.69 219 PHE A O 1
ATOM 1692 N N . ALA A 1 220 ? 10.836 -22 -5.352 1 98.75 220 ALA A N 1
ATOM 1693 C CA . ALA A 1 220 ? 11.297 -21.828 -6.727 1 98.75 220 ALA A CA 1
ATOM 1694 C C . ALA A 1 220 ? 10.938 -20.438 -7.254 1 98.75 220 ALA A C 1
ATOM 1696 O O . ALA A 1 220 ? 11.586 -19.922 -8.164 1 98.75 220 ALA A O 1
ATOM 1697 N N . PHE A 1 221 ? 9.82 -19.859 -6.73 1 98.88 221 PHE A N 1
ATOM 1698 C CA . PHE A 1 221 ? 9.43 -18.547 -7.246 1 98.88 221 PHE A CA 1
ATOM 1699 C C . PHE A 1 221 ? 8.641 -17.766 -6.199 1 98.88 221 PHE A C 1
ATOM 1701 O O . PHE A 1 221 ? 8.125 -18.344 -5.246 1 98.88 221 PHE A O 1
ATOM 1708 N N . ILE A 1 222 ? 8.688 -16.531 -6.312 1 98.62 222 ILE A N 1
ATOM 1709 C CA . ILE A 1 222 ? 7.793 -15.633 -5.59 1 98.62 222 ILE A CA 1
ATOM 1710 C C . ILE A 1 222 ? 6.91 -14.875 -6.578 1 98.62 222 ILE A C 1
ATOM 1712 O O . ILE A 1 222 ? 7.379 -14.453 -7.641 1 98.62 222 ILE A O 1
ATOM 1716 N N . ALA A 1 223 ? 5.641 -14.883 -6.336 1 98.75 223 ALA A N 1
ATOM 1717 C CA . ALA A 1 223 ? 4.684 -14.086 -7.094 1 98.75 223 ALA A CA 1
ATOM 1718 C C . ALA A 1 223 ? 4.324 -12.805 -6.34 1 98.75 223 ALA A C 1
ATOM 1720 O O . ALA A 1 223 ? 3.807 -12.859 -5.223 1 98.75 223 ALA A O 1
ATOM 1721 N N . CYS A 1 224 ? 4.594 -11.75 -6.941 1 98.06 224 CYS A N 1
ATOM 1722 C CA . CYS A 1 224 ? 4.297 -10.461 -6.324 1 98.06 224 CYS A CA 1
ATOM 1723 C C . CYS A 1 224 ? 3.635 -9.523 -7.32 1 98.06 224 CYS A C 1
ATOM 1725 O O . CYS A 1 224 ? 4.055 -9.438 -8.477 1 98.06 224 CYS A O 1
ATOM 1727 N N . THR A 1 225 ? 2.412 -9.125 -6.945 1 97.19 225 THR A N 1
ATOM 1728 C CA . THR A 1 225 ? 1.942 -9.109 -5.562 1 97.19 225 THR A CA 1
ATOM 1729 C C . THR A 1 225 ? 0.457 -9.453 -5.492 1 97.19 225 THR A C 1
ATOM 1731 O O . THR A 1 225 ? -0.22 -9.516 -6.523 1 97.19 225 THR A O 1
ATOM 1734 N N . ASN A 1 226 ? -0.053 -9.773 -4.23 1 96.5 226 ASN A N 1
ATOM 1735 C CA . ASN A 1 226 ? -1.483 -9.75 -3.941 1 96.5 226 ASN A CA 1
ATOM 1736 C C . ASN A 1 226 ? -2.066 -8.352 -4.129 1 96.5 226 ASN A C 1
ATOM 1738 O O . ASN A 1 226 ? -1.333 -7.398 -4.41 1 96.5 226 ASN A O 1
ATOM 1742 N N . THR A 1 227 ? -3.387 -8.258 -4.031 1 96.75 227 THR A N 1
ATOM 1743 C CA . THR A 1 227 ? -4.078 -6.98 -4.148 1 96.75 227 THR A CA 1
ATOM 1744 C C . THR A 1 227 ? -3.717 -6.062 -2.984 1 96.75 227 THR A C 1
ATOM 1746 O O . THR A 1 227 ? -3.225 -6.523 -1.953 1 96.75 227 THR A O 1
ATOM 1749 N N . LEU A 1 228 ? -3.855 -4.754 -3.256 1 96.31 228 LEU A N 1
ATOM 1750 C CA . LEU A 1 228 ? -3.555 -3.74 -2.252 1 96.31 228 LEU A CA 1
ATOM 1751 C C . LEU A 1 228 ? -4.75 -3.51 -1.336 1 96.31 228 LEU A C 1
ATOM 1753 O O . LEU A 1 228 ? -5.762 -2.943 -1.758 1 96.31 228 LEU A O 1
ATOM 1757 N N . GLY A 1 229 ? -4.57 -3.902 -0.08 1 93.19 229 GLY A N 1
ATOM 1758 C CA . GLY A 1 229 ? -5.66 -3.867 0.879 1 93.19 229 GLY A CA 1
ATOM 1759 C C . GLY A 1 229 ? -5.91 -2.484 1.448 1 93.19 229 GLY A C 1
ATOM 1760 O O . GLY A 1 229 ? -5.152 -1.55 1.18 1 93.19 229 GLY A O 1
ATOM 1761 N N . SER A 1 230 ? -7.07 -2.443 2.166 1 93.88 230 SER A N 1
ATOM 1762 C CA . SER A 1 230 ? -7.637 -1.3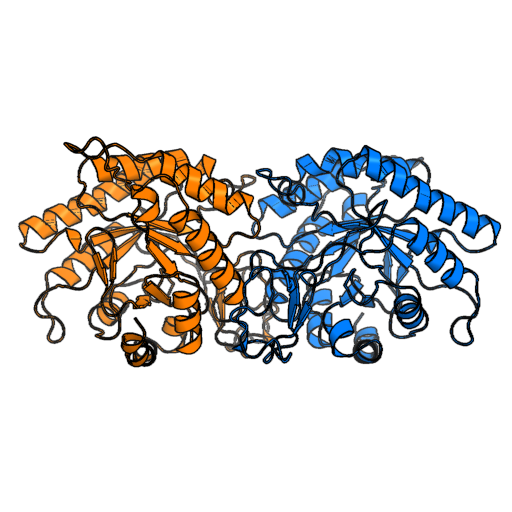1 2.893 1 93.88 230 SER A CA 1
ATOM 1763 C C . SER A 1 230 ? -7.934 -0.145 1.953 1 93.88 230 SER A C 1
ATOM 1765 O O . SER A 1 230 ? -7.66 1.011 2.283 1 93.88 230 SER A O 1
ATOM 1767 N N . SER A 1 231 ? -8.32 -0.523 0.687 1 98.06 231 SER A N 1
ATOM 1768 C CA . SER A 1 231 ? -8.664 0.509 -0.287 1 98.06 231 SER A CA 1
ATOM 1769 C C . SER A 1 231 ? -10.172 0.707 -0.377 1 98.06 231 SER A C 1
ATOM 1771 O O . SER A 1 231 ? -10.938 -0.18 -0.003 1 98.06 231 SER A O 1
ATOM 1773 N N . LEU A 1 232 ? -10.578 1.873 -0.836 1 98.38 232 LEU A N 1
ATOM 1774 C CA . LEU A 1 232 ? -11.992 2.232 -0.901 1 98.38 232 LEU A CA 1
ATOM 1775 C C . LEU A 1 232 ? -12.32 2.895 -2.234 1 98.38 232 LEU A C 1
ATOM 1777 O O . LEU A 1 232 ? -11.562 3.734 -2.721 1 98.38 232 LEU A O 1
ATOM 1781 N N . LEU A 1 233 ? -13.398 2.459 -2.834 1 97.5 233 LEU A N 1
ATOM 1782 C CA . LEU A 1 233 ? -14.016 3.141 -3.963 1 97.5 233 LEU A CA 1
ATOM 1783 C C . LEU A 1 233 ? -15.484 3.43 -3.68 1 97.5 233 LEU A C 1
ATOM 1785 O O . LEU A 1 233 ? -16.172 2.625 -3.043 1 97.5 233 LEU A O 1
ATOM 1789 N N . TYR A 1 234 ? -15.883 4.543 -4.16 1 96.75 234 TYR A N 1
ATOM 1790 C CA . TYR A 1 234 ? -17.297 4.863 -4.113 1 96.75 234 TYR A CA 1
ATOM 1791 C C . TYR A 1 234 ? -18.016 4.387 -5.375 1 96.75 234 TYR A C 1
ATOM 1793 O O . TYR A 1 234 ? -17.359 4.09 -6.383 1 96.75 234 TYR A O 1
ATOM 1801 N N . SER A 1 235 ? -19.312 4.359 -5.301 1 94.31 235 SER A N 1
ATOM 1802 C CA . SER A 1 235 ? -20.141 3.799 -6.375 1 94.31 235 SER A CA 1
ATOM 1803 C C . SER A 1 235 ? -19.969 4.59 -7.668 1 94.31 235 SER A C 1
ATOM 1805 O O . SER A 1 235 ? -20.078 4.031 -8.766 1 94.31 235 SER A O 1
ATOM 1807 N N . ASP A 1 236 ? -19.609 5.828 -7.613 1 90.12 236 ASP A N 1
ATOM 1808 C CA . ASP A 1 236 ? -19.484 6.668 -8.805 1 90.12 236 ASP A CA 1
ATOM 1809 C C . ASP A 1 236 ? -18.156 6.422 -9.516 1 90.12 236 ASP A C 1
ATOM 1811 O O . ASP A 1 236 ? -17.938 6.941 -10.609 1 90.12 236 ASP A O 1
ATOM 1815 N N . GLN A 1 237 ? -17.359 5.578 -8.93 1 95.12 237 GLN A N 1
ATOM 1816 C CA . GLN A 1 237 ? -16.031 5.348 -9.5 1 95.12 237 GLN A CA 1
ATOM 1817 C C . GLN A 1 237 ? -15.984 4.016 -10.25 1 95.12 237 GLN A C 1
ATOM 1819 O O . GLN A 1 237 ? -14.938 3.633 -10.773 1 95.12 237 GLN A O 1
ATOM 1824 N N . VAL A 1 238 ? -17.078 3.285 -10.234 1 95.19 238 VAL A N 1
ATOM 1825 C CA . VAL A 1 238 ? -17.016 1.932 -10.781 1 95.19 238 VAL A CA 1
ATOM 1826 C C . VAL A 1 238 ? -18.062 1.778 -11.891 1 95.19 238 VAL A C 1
ATOM 1828 O O . VAL A 1 238 ? -19 2.568 -11.984 1 95.19 238 VAL A O 1
ATOM 1831 N N . LYS A 1 239 ? -17.844 0.814 -12.891 1 87.19 239 LYS A N 1
ATOM 1832 C CA . LYS A 1 239 ? -18.688 0.56 -14.055 1 87.19 239 LYS A CA 1
ATOM 1833 C C . LYS A 1 239 ? -20.047 0.001 -13.625 1 87.19 239 LYS A C 1
ATOM 1835 O O . LYS A 1 239 ? -21.078 0.359 -14.195 1 87.19 239 LYS A O 1
ATOM 1840 N N . SER A 1 240 ? -20.062 -1.048 -12.812 1 72.38 240 SER A N 1
ATOM 1841 C CA . SER A 1 240 ? -21.25 -1.866 -12.641 1 72.38 240 SER A CA 1
ATOM 1842 C C . SER A 1 240 ? -22.344 -1.106 -11.883 1 72.38 240 SER A C 1
ATOM 1844 O O . SER A 1 240 ? -22.047 -0.276 -11.023 1 72.38 240 SER A O 1
ATOM 1846 N N . ALA A 1 241 ? -23.562 -1.292 -12.523 1 56.56 241 ALA A N 1
ATOM 1847 C CA . ALA A 1 241 ? -24.828 -0.792 -11.977 1 56.56 241 ALA A CA 1
ATOM 1848 C C . ALA A 1 241 ? -24.984 -1.215 -10.516 1 56.56 241 ALA A C 1
ATOM 1850 O O . ALA A 1 241 ? -25.5 -2.299 -10.234 1 56.56 241 ALA A O 1
ATOM 1851 N N . ILE A 1 242 ? -23.969 -1.021 -9.758 1 58.97 242 ILE A N 1
ATOM 1852 C CA . ILE A 1 242 ? -24.328 -1.304 -8.375 1 58.97 242 ILE A CA 1
ATOM 1853 C C . ILE A 1 242 ? -25.641 -0.598 -8.023 1 58.97 242 ILE A C 1
ATOM 1855 O O . ILE A 1 242 ? -26.031 0.344 -8.711 1 58.97 242 ILE A O 1
ATOM 1859 N N . ASP A 1 243 ? -26.359 -1.117 -7.168 1 57.94 243 ASP A N 1
ATOM 1860 C CA . ASP A 1 243 ? -27.609 -0.511 -6.723 1 57.94 243 ASP A CA 1
ATOM 1861 C C . ASP A 1 243 ? -27.5 1.011 -6.676 1 57.94 243 ASP A C 1
ATOM 1863 O O . ASP A 1 243 ? -26.547 1.549 -6.121 1 57.94 243 ASP A O 1
ATOM 1867 N N . ALA A 1 244 ? -28.203 1.556 -7.543 1 54.12 244 ALA A N 1
ATOM 1868 C CA . ALA A 1 244 ? -28.297 3.006 -7.695 1 54.12 244 ALA A CA 1
ATOM 1869 C C . ALA A 1 244 ? -28.125 3.709 -6.352 1 54.12 244 ALA A C 1
ATOM 1871 O O . ALA A 1 244 ? -27.625 4.832 -6.289 1 54.12 244 ALA A O 1
ATOM 1872 N N . ASP A 1 245 ? -28.312 2.926 -5.453 1 68 245 ASP A N 1
ATOM 1873 C CA . ASP A 1 245 ? -28.375 3.617 -4.168 1 68 245 ASP A CA 1
ATOM 1874 C C . ASP A 1 245 ? -27.156 3.279 -3.303 1 68 245 ASP A C 1
ATOM 1876 O O . ASP A 1 245 ? -27.016 3.795 -2.191 1 68 245 ASP A O 1
ATOM 1880 N N . ALA A 1 246 ? -26.203 2.527 -3.887 1 83.25 246 ALA A N 1
ATOM 1881 C CA . ALA A 1 246 ? -25.109 2.119 -3.006 1 83.25 246 ALA A CA 1
ATOM 1882 C C . ALA A 1 246 ? -24.062 3.217 -2.893 1 83.25 246 ALA A C 1
ATOM 1884 O O . ALA A 1 246 ? -23.688 3.824 -3.895 1 83.25 246 ALA A O 1
ATOM 1885 N N . THR A 1 247 ? -23.703 3.564 -1.745 1 91.25 247 THR A N 1
ATOM 1886 C CA . THR A 1 247 ? -22.688 4.578 -1.466 1 91.25 247 THR A CA 1
ATOM 1887 C C . THR A 1 247 ? -21.297 4.066 -1.826 1 91.25 247 THR A C 1
ATOM 1889 O O . THR A 1 247 ? -20.578 4.707 -2.59 1 91.25 247 THR A O 1
ATOM 1892 N N . PHE A 1 248 ? -21.016 2.861 -1.333 1 95.62 248 PHE A N 1
ATOM 1893 C CA . PHE A 1 248 ? -19.703 2.27 -1.55 1 95.62 248 PHE A CA 1
ATOM 1894 C C . PHE A 1 248 ? -19.734 1.291 -2.719 1 95.62 248 PHE A C 1
ATOM 1896 O O . PHE A 1 248 ? -20.781 0.734 -3.039 1 95.62 248 PHE A O 1
ATOM 1903 N N . ALA A 1 249 ? -18.625 1.121 -3.402 1 95.5 249 ALA A N 1
ATOM 1904 C CA . ALA A 1 249 ? -18.516 0.238 -4.562 1 95.5 249 ALA A CA 1
ATOM 1905 C C . ALA A 1 249 ? -18.672 -1.224 -4.152 1 95.5 249 ALA A C 1
ATOM 1907 O O . ALA A 1 249 ? -19.109 -2.057 -4.957 1 95.5 249 ALA A O 1
ATOM 1908 N N . LEU A 1 250 ? -18.25 -1.542 -2.967 1 95.25 250 LEU A N 1
ATOM 1909 C CA . LEU A 1 250 ? -18.359 -2.889 -2.416 1 95.25 250 LEU A CA 1
ATOM 1910 C C . LEU A 1 250 ? -19.281 -2.902 -1.196 1 95.25 250 LEU A C 1
ATOM 1912 O O . LEU A 1 250 ? -19.359 -1.913 -0.462 1 95.25 250 LEU A O 1
ATOM 1916 N N . PRO A 1 251 ? -19.938 -4.055 -0.923 1 91.25 251 PRO A N 1
ATOM 1917 C CA . PRO A 1 251 ? -20.719 -4.156 0.303 1 91.25 251 PRO A CA 1
ATOM 1918 C C . PRO A 1 251 ? -19.891 -3.998 1.566 1 91.25 251 PRO A C 1
ATOM 1920 O O . PRO A 1 251 ? -20.375 -3.512 2.586 1 91.25 251 PRO A O 1
ATOM 1923 N N . THR A 1 252 ? -18.594 -4.434 1.663 1 89.81 252 THR A N 1
ATOM 1924 C CA . THR A 1 252 ? -17.641 -4.273 2.756 1 89.81 252 THR A CA 1
ATOM 1925 C C . THR A 1 252 ? -16.844 -2.988 2.588 1 89.81 252 THR A C 1
ATOM 1927 O O . THR A 1 252 ? -15.734 -3.008 2.037 1 89.81 252 THR A O 1
ATOM 1930 N N . PRO A 1 253 ? -17.281 -2.09 2.318 1 93.5 253 PRO A N 1
ATOM 1931 C CA . PRO A 1 253 ? -16.734 -0.848 1.764 1 93.5 253 PRO A CA 1
ATOM 1932 C C . PRO A 1 253 ? -15.273 -0.974 1.365 1 93.5 253 PRO A C 1
ATOM 1934 O O . PRO A 1 253 ? -14.883 -0.539 0.278 1 93.5 253 PRO A O 1
ATOM 1937 N N . LEU A 1 254 ? -14.445 -1.613 2.32 1 95.75 254 LEU A N 1
ATOM 1938 C CA . LEU A 1 254 ? -13.023 -1.761 2.061 1 95.75 254 LEU A CA 1
ATOM 1939 C C . LEU A 1 254 ? -12.734 -3.049 1.295 1 95.75 254 LEU A C 1
ATOM 1941 O O . LEU A 1 254 ? -13.43 -4.055 1.484 1 95.75 254 LEU A O 1
ATOM 1945 N N . GLY A 1 255 ? -11.719 -3.014 0.409 1 96.06 255 GLY A N 1
ATOM 1946 C CA . GLY A 1 255 ? -11.336 -4.172 -0.383 1 96.06 255 GLY A CA 1
ATOM 1947 C C . GLY A 1 255 ? -9.898 -4.117 -0.86 1 96.06 255 GLY A C 1
ATOM 1948 O O . GLY A 1 255 ? -9.117 -3.275 -0.406 1 96.06 255 GLY A O 1
ATOM 1949 N N . GLY A 1 256 ? -9.586 -5.102 -1.672 1 96.81 256 GLY A N 1
ATOM 1950 C CA . GLY A 1 256 ? -8.281 -5.16 -2.307 1 96.81 256 GLY A CA 1
ATOM 1951 C C . GLY A 1 256 ? -8.258 -4.543 -3.693 1 96.81 256 GLY A C 1
ATOM 1952 O O . GLY A 1 256 ? -9.055 -4.922 -4.555 1 96.81 256 GLY A O 1
ATOM 1953 N N . LEU A 1 257 ? -7.363 -3.613 -3.848 1 98.25 257 LEU A N 1
ATOM 1954 C CA . LEU A 1 257 ? -7.215 -2.906 -5.113 1 98.25 257 LEU A CA 1
ATOM 1955 C C . LEU A 1 257 ? -6.281 -3.666 -6.055 1 98.25 257 LEU A C 1
ATOM 1957 O O . LEU A 1 257 ? -5.23 -4.148 -5.633 1 98.25 257 LEU A O 1
ATOM 1961 N N . GLY A 1 258 ? -6.684 -3.912 -7.32 1 98.19 258 GLY A N 1
ATOM 1962 C CA . GLY A 1 258 ? -5.875 -4.559 -8.336 1 98.19 258 GLY A CA 1
ATOM 1963 C C . GLY A 1 258 ? -5.898 -3.834 -9.672 1 98.19 258 GLY A C 1
ATOM 1964 O O . GLY A 1 258 ? -6.586 -2.82 -9.82 1 98.19 258 GLY A O 1
ATOM 1965 N N . GLY A 1 259 ? -5.125 -4.316 -10.625 1 98.19 259 GLY A N 1
ATOM 1966 C CA . GLY A 1 259 ? -5.094 -3.742 -11.961 1 98.19 259 GLY A CA 1
ATOM 1967 C C . GLY A 1 259 ? -4.113 -2.59 -12.094 1 98.19 259 GLY A C 1
ATOM 1968 O O . GLY A 1 259 ? -3.1 -2.549 -11.391 1 98.19 259 GLY A O 1
ATOM 1969 N N . GLU A 1 260 ? -4.418 -1.751 -12.992 1 97.44 260 GLU A N 1
ATOM 1970 C CA . GLU A 1 260 ? -3.518 -0.657 -13.352 1 97.44 260 GLU A CA 1
ATOM 1971 C C . GLU A 1 260 ? -3.211 0.22 -12.141 1 97.44 260 GLU A C 1
ATOM 1973 O O . GLU A 1 260 ? -2.105 0.751 -12.008 1 97.44 260 GLU A O 1
ATOM 1978 N N . ALA A 1 261 ? -4.125 0.314 -11.266 1 97.75 261 ALA A N 1
ATOM 1979 C CA . ALA A 1 261 ? -4.016 1.214 -10.117 1 97.75 261 ALA A CA 1
ATOM 1980 C C . ALA A 1 261 ? -2.863 0.799 -9.203 1 97.75 261 ALA A C 1
ATOM 1982 O O . ALA A 1 261 ? -2.326 1.622 -8.461 1 97.75 261 ALA A O 1
ATOM 1983 N N . ILE A 1 262 ? -2.445 -0.465 -9.227 1 98.38 262 ILE A N 1
ATOM 1984 C CA . ILE A 1 262 ? -1.409 -0.885 -8.289 1 98.38 262 ILE A CA 1
ATOM 1985 C C . ILE A 1 262 ? -0.129 -1.218 -9.055 1 98.38 262 ILE A C 1
ATOM 1987 O O . ILE A 1 262 ? 0.802 -1.801 -8.492 1 98.38 262 ILE A O 1
ATOM 1991 N N . HIS A 1 263 ? -0.028 -0.88 -10.359 1 98.62 263 HIS A N 1
ATOM 1992 C CA . HIS A 1 263 ? 1.087 -1.305 -11.195 1 98.62 263 HIS A CA 1
ATOM 1993 C C . HIS A 1 263 ? 2.408 -0.742 -10.68 1 98.62 263 HIS A C 1
ATOM 1995 O O . HIS A 1 263 ? 3.418 -1.449 -10.641 1 98.62 263 HIS A O 1
ATOM 2001 N N . ALA A 1 264 ? 2.449 0.507 -10.242 1 98.62 264 ALA A N 1
ATOM 2002 C CA . ALA A 1 264 ? 3.693 1.14 -9.812 1 98.62 264 ALA A CA 1
ATOM 2003 C C . ALA A 1 264 ? 4.254 0.454 -8.57 1 98.62 264 ALA A C 1
ATOM 2005 O O . ALA A 1 264 ? 5.465 0.241 -8.469 1 98.62 264 ALA A O 1
ATOM 2006 N N . ILE A 1 265 ? 3.379 0.136 -7.586 1 98.56 265 ILE A N 1
ATOM 2007 C CA . ILE A 1 265 ? 3.855 -0.515 -6.371 1 98.56 265 ILE A CA 1
ATOM 2008 C C . ILE A 1 265 ? 4.254 -1.957 -6.68 1 98.56 265 ILE A C 1
ATOM 2010 O O . ILE A 1 265 ? 5.215 -2.477 -6.113 1 98.56 265 ILE A O 1
ATOM 2014 N N . ALA A 1 266 ? 3.518 -2.584 -7.57 1 98.81 266 ALA A N 1
ATOM 2015 C CA . ALA A 1 266 ? 3.879 -3.939 -7.977 1 98.81 266 ALA A CA 1
ATOM 2016 C C . ALA A 1 266 ? 5.242 -3.963 -8.656 1 98.81 266 ALA A C 1
ATOM 2018 O O . ALA A 1 266 ? 6.074 -4.828 -8.375 1 98.81 266 ALA A O 1
ATOM 2019 N N . LEU A 1 267 ? 5.477 -3.018 -9.578 1 98.81 267 LEU A N 1
ATOM 2020 C CA . LEU A 1 267 ? 6.777 -2.893 -10.227 1 98.81 267 LEU A CA 1
ATOM 2021 C C . LEU A 1 267 ? 7.887 -2.713 -9.188 1 98.81 267 LEU A C 1
ATOM 2023 O O . LEU A 1 267 ? 8.945 -3.33 -9.297 1 98.81 267 LEU A O 1
ATOM 2027 N N . GLY A 1 268 ? 7.602 -1.854 -8.242 1 98.75 268 GLY A N 1
ATOM 2028 C CA . GLY A 1 268 ? 8.578 -1.639 -7.188 1 98.75 268 GLY A CA 1
ATOM 2029 C C . GLY A 1 268 ? 8.922 -2.904 -6.426 1 98.75 268 GLY A C 1
ATOM 2030 O O . GLY A 1 268 ? 10.094 -3.139 -6.094 1 98.75 268 GLY A O 1
ATOM 2031 N N . ASN A 1 269 ? 7.949 -3.709 -6.129 1 98.69 269 ASN A N 1
ATOM 2032 C CA . ASN A 1 269 ? 8.18 -4.973 -5.438 1 98.69 269 ASN A CA 1
ATOM 2033 C C . ASN A 1 269 ? 9.031 -5.922 -6.281 1 98.69 269 ASN A C 1
ATOM 2035 O O . ASN A 1 269 ? 10 -6.5 -5.785 1 98.69 269 ASN A O 1
ATOM 2039 N N . VAL A 1 270 ? 8.633 -6.074 -7.559 1 98.88 270 VAL A N 1
ATOM 2040 C CA . VAL A 1 270 ? 9.391 -6.938 -8.461 1 98.88 270 VAL A CA 1
ATOM 2041 C C . VAL A 1 270 ? 10.844 -6.473 -8.523 1 98.88 270 VAL A C 1
ATOM 2043 O O . VAL A 1 270 ? 11.766 -7.277 -8.375 1 98.88 270 VAL A O 1
ATOM 2046 N N . TYR A 1 271 ? 11.055 -5.215 -8.688 1 98.81 271 TYR A N 1
ATOM 2047 C CA . TYR A 1 271 ? 12.391 -4.641 -8.805 1 98.81 271 TYR A CA 1
ATOM 2048 C C . TYR A 1 271 ? 13.195 -4.879 -7.535 1 98.81 271 TYR A C 1
ATOM 2050 O O . TYR A 1 271 ? 14.359 -5.289 -7.594 1 98.81 271 TYR A O 1
ATOM 2058 N N . HIS A 1 272 ? 12.578 -4.559 -6.414 1 98.25 272 HIS A N 1
ATOM 2059 C CA . HIS A 1 272 ? 13.258 -4.711 -5.133 1 98.25 272 HIS A CA 1
ATOM 2060 C C . HIS A 1 272 ? 13.688 -6.156 -4.906 1 98.25 272 HIS A C 1
ATOM 2062 O O . HIS A 1 272 ? 14.852 -6.418 -4.59 1 98.25 272 HIS A O 1
ATOM 2068 N N . PHE A 1 273 ? 12.828 -7.129 -5.059 1 98.69 273 PHE A N 1
ATOM 2069 C CA . PHE A 1 273 ? 13.148 -8.539 -4.883 1 98.69 273 PHE A CA 1
ATOM 2070 C C . PHE A 1 273 ? 14.211 -8.984 -5.887 1 98.69 273 PHE A C 1
ATOM 2072 O O . PHE A 1 273 ? 15.094 -9.773 -5.559 1 98.69 273 PHE A O 1
ATOM 2079 N N . SER A 1 274 ? 14.031 -8.484 -7.133 1 98.69 274 SER A N 1
ATOM 2080 C CA . SER A 1 274 ? 15.008 -8.859 -8.148 1 98.69 274 SER A CA 1
ATOM 2081 C C . SER A 1 274 ? 16.422 -8.477 -7.73 1 98.69 274 SER A C 1
ATOM 2083 O O . SER A 1 274 ? 17.359 -9.258 -7.906 1 98.69 274 SER A O 1
ATOM 2085 N N . LYS A 1 275 ? 16.594 -7.312 -7.152 1 98.19 275 LYS A N 1
ATOM 2086 C CA . LYS A 1 275 ? 17.906 -6.855 -6.688 1 98.19 275 LYS A CA 1
ATOM 2087 C C . LYS A 1 275 ? 18.406 -7.707 -5.523 1 98.19 275 LYS A C 1
ATOM 2089 O O . LYS A 1 275 ? 19.562 -8.141 -5.516 1 98.19 275 LYS A O 1
ATOM 2094 N N . LEU A 1 276 ? 17.578 -7.953 -4.551 1 98.06 276 LEU A N 1
ATOM 2095 C CA . LEU A 1 276 ? 17.953 -8.734 -3.377 1 98.06 276 LEU A CA 1
ATOM 2096 C C . LEU A 1 276 ? 18.344 -10.156 -3.77 1 98.06 276 LEU A C 1
ATOM 2098 O O . LEU A 1 276 ? 19.312 -10.703 -3.262 1 98.06 276 LEU A O 1
ATOM 2102 N N . ILE A 1 277 ? 17.562 -10.742 -4.68 1 98.56 277 ILE A N 1
ATOM 2103 C CA . ILE A 1 277 ? 17.766 -12.125 -5.094 1 98.56 277 ILE A CA 1
ATOM 2104 C C . ILE A 1 277 ? 19.047 -12.234 -5.918 1 98.56 277 ILE A C 1
ATOM 2106 O O . ILE A 1 277 ? 19.891 -13.102 -5.66 1 98.56 277 ILE A O 1
ATOM 2110 N N . SER A 1 278 ? 19.234 -11.336 -6.852 1 98.06 278 SER A N 1
ATOM 2111 C CA . SER A 1 278 ? 20.391 -11.398 -7.754 1 98.06 278 SER A CA 1
ATOM 2112 C C . SER A 1 278 ? 21.688 -11.172 -7 1 98.06 278 SER A C 1
ATOM 2114 O O . SER A 1 278 ? 22.734 -11.695 -7.391 1 98.06 278 SER A O 1
ATOM 2116 N N . GLN A 1 279 ? 21.625 -10.453 -5.883 1 97.62 279 GLN A N 1
ATOM 2117 C CA . GLN A 1 279 ? 22.828 -10.078 -5.145 1 97.62 279 GLN A CA 1
ATOM 2118 C C . GLN A 1 279 ? 23.062 -11.008 -3.957 1 97.62 279 GLN A C 1
ATOM 2120 O O . GLN A 1 279 ? 24.031 -10.852 -3.217 1 97.62 279 GLN A O 1
ATOM 2125 N N . HIS A 1 280 ? 22.219 -11.953 -3.785 1 97.56 280 HIS A N 1
ATOM 2126 C CA . HIS A 1 280 ? 22.328 -12.82 -2.617 1 97.56 280 HIS A CA 1
ATOM 2127 C C . HIS A 1 280 ? 23.547 -13.727 -2.707 1 97.56 280 HIS A C 1
ATOM 2129 O O . HIS A 1 280 ? 23.922 -14.172 -3.795 1 97.56 280 HIS A O 1
ATOM 2135 N N . SER A 1 281 ? 24.141 -14.047 -1.572 1 96.25 281 SER A N 1
ATOM 2136 C CA . SER A 1 281 ? 25.344 -14.859 -1.541 1 96.25 281 SER A CA 1
ATOM 2137 C C . SER A 1 281 ? 25.031 -16.328 -1.801 1 96.25 281 SER A C 1
ATOM 2139 O O . SER A 1 281 ? 25.875 -17.062 -2.318 1 96.25 281 SER A O 1
ATOM 2141 N N . ASP A 1 282 ? 23.828 -16.75 -1.464 1 95.38 282 ASP A N 1
ATOM 2142 C CA . ASP A 1 282 ? 23.391 -18.141 -1.636 1 95.38 282 ASP A CA 1
ATOM 2143 C C . ASP A 1 282 ? 22.969 -18.406 -3.076 1 95.38 282 ASP A C 1
ATOM 2145 O O . ASP A 1 282 ? 22.031 -17.781 -3.574 1 95.38 282 ASP A O 1
ATOM 2149 N N . TYR A 1 283 ? 23.594 -19.375 -3.691 1 94.19 283 TYR A N 1
ATOM 2150 C CA . TYR A 1 283 ? 23.312 -19.703 -5.086 1 94.19 283 TYR A CA 1
ATOM 2151 C C . TYR A 1 283 ? 21.859 -20.109 -5.277 1 94.19 283 TYR A C 1
ATOM 2153 O O . TYR A 1 283 ? 21.219 -19.688 -6.242 1 94.19 283 TYR A O 1
ATOM 2161 N N . ALA A 1 284 ? 21.359 -20.953 -4.406 1 96.38 284 ALA A N 1
ATOM 2162 C CA . ALA A 1 284 ? 19.984 -21.422 -4.52 1 96.38 284 ALA A CA 1
ATOM 2163 C C . ALA A 1 284 ? 19 -20.25 -4.449 1 96.38 284 ALA A C 1
ATOM 2165 O O . ALA A 1 284 ? 17.969 -20.266 -5.141 1 96.38 284 ALA A O 1
ATOM 2166 N N . THR A 1 285 ? 19.297 -19.281 -3.623 1 97.38 285 THR A N 1
ATOM 2167 C CA . THR A 1 285 ? 18.469 -18.094 -3.527 1 97.38 285 THR A CA 1
ATOM 2168 C C . THR A 1 285 ? 18.5 -17.297 -4.828 1 97.38 285 THR A C 1
ATOM 2170 O O . THR A 1 285 ? 17.469 -16.781 -5.277 1 97.38 285 THR A O 1
ATOM 2173 N N . ARG A 1 286 ? 19.578 -17.25 -5.496 1 97.5 286 ARG A N 1
ATOM 2174 C CA . ARG A 1 286 ? 19.719 -16.5 -6.746 1 97.5 286 ARG A CA 1
ATOM 2175 C C . ARG A 1 286 ? 18.922 -17.172 -7.871 1 97.5 286 ARG A C 1
ATOM 2177 O O . ARG A 1 286 ? 18.703 -16.562 -8.914 1 97.5 286 ARG A O 1
ATOM 2184 N N . ASN A 1 287 ? 18.531 -18.391 -7.633 1 96.75 287 ASN A N 1
ATOM 2185 C CA . ASN A 1 287 ? 17.812 -19.125 -8.664 1 96.75 287 ASN A CA 1
ATOM 2186 C C . ASN A 1 287 ? 16.297 -18.969 -8.508 1 96.75 287 ASN A C 1
ATOM 2188 O O . ASN A 1 287 ? 15.531 -19.453 -9.344 1 96.75 287 ASN A O 1
ATOM 2192 N N . ILE A 1 288 ? 15.883 -18.297 -7.484 1 98.56 288 ILE A N 1
ATOM 2193 C CA . ILE A 1 288 ? 14.461 -18.062 -7.289 1 98.56 288 ILE A CA 1
ATOM 2194 C C . ILE A 1 288 ? 13.945 -17.109 -8.367 1 98.56 288 ILE A C 1
ATOM 2196 O O . ILE A 1 288 ? 14.547 -16.062 -8.625 1 98.56 288 ILE A O 1
ATOM 2200 N N . ARG A 1 289 ? 12.867 -17.5 -9.023 1 98.62 289 ARG A N 1
ATOM 2201 C CA . ARG A 1 289 ? 12.281 -16.672 -10.078 1 98.62 289 ARG A CA 1
ATOM 2202 C C . ARG A 1 289 ? 11.172 -15.789 -9.531 1 98.62 289 ARG A C 1
ATOM 2204 O O . ARG A 1 289 ? 10.57 -16.094 -8.508 1 98.62 289 ARG A O 1
ATOM 2211 N N . ILE A 1 290 ? 10.961 -14.672 -10.219 1 98.88 290 ILE A N 1
ATOM 2212 C CA . ILE A 1 290 ? 9.906 -13.742 -9.82 1 98.88 290 ILE A CA 1
ATOM 2213 C C . ILE A 1 290 ? 8.789 -13.766 -10.859 1 98.88 290 ILE A C 1
ATOM 2215 O O . ILE A 1 290 ? 9.039 -13.641 -12.062 1 98.88 290 ILE A O 1
ATOM 2219 N N . PHE A 1 291 ? 7.582 -14.062 -10.398 1 98.88 291 PHE A N 1
ATOM 2220 C CA . PHE A 1 291 ? 6.379 -13.828 -11.188 1 98.88 291 PHE A CA 1
ATOM 2221 C C . PHE A 1 291 ? 5.828 -12.43 -10.93 1 98.88 291 PHE A C 1
ATOM 2223 O O . PHE A 1 291 ? 5.418 -12.109 -9.812 1 98.88 291 PHE A O 1
ATOM 2230 N N . GLY A 1 292 ? 5.91 -11.555 -11.961 1 98.75 292 GLY A N 1
ATOM 2231 C CA . GLY A 1 292 ? 5.383 -10.203 -11.828 1 98.75 292 GLY A CA 1
ATOM 2232 C C . GLY A 1 292 ? 3.869 -10.141 -11.93 1 98.75 292 GLY A C 1
ATOM 2233 O O . GLY A 1 292 ? 3.299 -10.438 -12.984 1 98.75 292 GLY A O 1
ATOM 2234 N N . VAL A 1 293 ? 3.223 -9.797 -10.836 1 98.75 293 VAL A N 1
ATOM 2235 C CA . VAL A 1 293 ? 1.769 -9.719 -10.727 1 98.75 293 VAL A CA 1
ATOM 2236 C C . VAL A 1 293 ? 1.359 -8.328 -10.258 1 98.75 293 VAL A C 1
ATOM 2238 O O . VAL A 1 293 ? 1.91 -7.805 -9.289 1 98.75 293 VAL A O 1
ATOM 2241 N N . GLY A 1 294 ? 0.323 -7.754 -10.945 1 98.5 294 GLY A N 1
ATOM 2242 C CA . GLY A 1 294 ? -0.193 -6.449 -10.562 1 98.5 294 GLY A CA 1
ATOM 2243 C C . GLY A 1 294 ? -0.225 -5.461 -11.711 1 98.5 294 GLY A C 1
ATOM 2244 O O . GLY A 1 294 ? 0.801 -4.871 -12.062 1 98.5 294 GLY A O 1
ATOM 2245 N N . GLY A 1 295 ? -1.354 -5.289 -12.266 1 98.12 295 GLY A N 1
ATOM 2246 C CA . GLY A 1 295 ? -1.554 -4.266 -13.281 1 98.12 295 GLY A CA 1
ATOM 2247 C C . GLY A 1 295 ? -0.993 -4.645 -14.633 1 98.12 295 GLY A C 1
ATOM 2248 O O . GLY A 1 295 ? -0.579 -3.779 -15.406 1 98.12 295 GLY A O 1
ATOM 2249 N N . VAL A 1 296 ? -0.817 -5.895 -14.883 1 98.06 296 VAL A N 1
ATOM 2250 C CA . VAL A 1 296 ? -0.385 -6.34 -16.203 1 98.06 296 VAL A CA 1
ATOM 2251 C C . VAL A 1 296 ? -1.578 -6.363 -17.156 1 98.06 296 VAL A C 1
ATOM 2253 O O . VAL A 1 296 ? -2.133 -7.43 -17.438 1 98.06 296 VAL A O 1
ATOM 2256 N N . THR A 1 297 ? -1.923 -5.176 -17.656 1 97.06 297 THR A N 1
ATOM 2257 C CA . THR A 1 297 ? -3.148 -5.012 -18.422 1 97.06 297 THR A CA 1
ATOM 2258 C C . THR A 1 297 ? -2.83 -4.59 -19.859 1 97.06 297 THR A C 1
ATOM 2260 O O . THR A 1 297 ? -3.736 -4.293 -20.641 1 97.06 297 THR A O 1
ATOM 2263 N N . SER A 1 298 ? -1.581 -4.504 -20.234 1 95.62 298 SER A N 1
ATOM 2264 C CA . SER A 1 298 ? -1.104 -4.121 -21.562 1 95.62 298 SER A CA 1
ATOM 2265 C C . SER A 1 298 ? 0.265 -4.727 -21.859 1 95.62 298 SER A C 1
ATOM 2267 O O . SER A 1 298 ? 0.931 -5.234 -20.953 1 95.62 298 SER A O 1
ATOM 2269 N N . VAL A 1 299 ? 0.622 -4.641 -23.125 1 95.62 299 VAL A N 1
ATOM 2270 C CA . VAL A 1 299 ? 1.944 -5.109 -23.516 1 95.62 299 VAL A CA 1
ATOM 2271 C C . VAL A 1 299 ? 3.02 -4.293 -22.812 1 95.62 299 VAL A C 1
ATOM 2273 O O . VAL A 1 299 ? 3.996 -4.848 -22.297 1 95.62 299 VAL A O 1
ATOM 2276 N N . ALA A 1 300 ? 2.83 -2.992 -22.75 1 95.38 300 ALA A N 1
ATOM 2277 C CA . ALA A 1 300 ? 3.789 -2.107 -22.094 1 95.38 300 ALA A CA 1
ATOM 2278 C C . ALA A 1 300 ? 3.934 -2.457 -20.625 1 95.38 300 ALA A C 1
ATOM 2280 O O . ALA A 1 300 ? 5.039 -2.424 -20.078 1 95.38 300 ALA A O 1
ATOM 2281 N N . ALA A 1 301 ? 2.859 -2.754 -19.984 1 97 301 ALA A N 1
ATOM 2282 C CA . ALA A 1 301 ? 2.893 -3.123 -18.578 1 97 301 ALA A CA 1
ATOM 2283 C C . ALA A 1 301 ? 3.68 -4.414 -18.359 1 97 301 ALA A C 1
ATOM 2285 O O . ALA A 1 301 ? 4.449 -4.531 -17.406 1 97 301 ALA A O 1
ATOM 2286 N N . ALA A 1 302 ? 3.42 -5.359 -19.25 1 97.31 302 ALA A N 1
ATOM 2287 C CA . ALA A 1 302 ? 4.18 -6.605 -19.172 1 97.31 302 ALA A CA 1
ATOM 2288 C C . ALA A 1 302 ? 5.672 -6.352 -19.375 1 97.31 302 ALA A C 1
ATOM 2290 O O . ALA A 1 302 ? 6.5 -6.891 -18.625 1 97.31 302 ALA A O 1
ATOM 2291 N N . GLU A 1 303 ? 5.984 -5.543 -20.344 1 96.25 303 GLU A N 1
ATOM 2292 C CA . GLU A 1 303 ? 7.383 -5.215 -20.609 1 96.25 303 GLU A CA 1
ATOM 2293 C C . GLU A 1 303 ? 8.039 -4.562 -19.406 1 96.25 303 GLU A C 1
ATOM 2295 O O . GLU A 1 303 ? 9.195 -4.852 -19.078 1 96.25 303 GLU A O 1
ATOM 2300 N N . ARG A 1 304 ? 7.348 -3.721 -18.75 1 97 304 ARG A N 1
ATOM 2301 C CA . ARG A 1 304 ? 7.879 -3.072 -17.547 1 97 304 ARG A CA 1
ATOM 2302 C C . ARG A 1 304 ? 8.18 -4.094 -16.453 1 97 304 ARG A C 1
ATOM 2304 O O . ARG A 1 304 ? 9.18 -3.98 -15.75 1 97 304 ARG A O 1
ATOM 2311 N N . MET A 1 305 ? 7.316 -5.074 -16.328 1 98.06 305 MET A N 1
ATOM 2312 C CA . MET A 1 305 ? 7.543 -6.121 -15.344 1 98.06 305 MET A CA 1
ATOM 2313 C C . MET A 1 305 ? 8.812 -6.902 -15.656 1 98.06 305 MET A C 1
ATOM 2315 O O . MET A 1 305 ? 9.625 -7.156 -14.766 1 98.06 305 MET A O 1
ATOM 2319 N N . TYR A 1 306 ? 8.945 -7.277 -16.906 1 97 306 TYR A N 1
ATOM 2320 C CA . TYR A 1 306 ? 10.148 -7.996 -17.312 1 97 306 TYR A CA 1
ATOM 2321 C C . TYR A 1 306 ? 11.391 -7.152 -17.062 1 97 306 TYR A C 1
ATOM 2323 O O . TYR A 1 306 ? 12.391 -7.652 -16.531 1 97 306 TYR A O 1
ATOM 2331 N N . LYS A 1 307 ? 11.312 -5.879 -17.406 1 96.69 307 LYS A N 1
ATOM 2332 C CA . LYS A 1 307 ? 12.422 -4.961 -17.188 1 96.69 307 LYS A CA 1
ATOM 2333 C C . LYS A 1 307 ? 12.758 -4.84 -15.695 1 96.69 307 LYS A C 1
ATOM 2335 O O . LYS A 1 307 ? 13.922 -4.676 -15.328 1 96.69 307 LYS A O 1
ATOM 2340 N N . ALA A 1 308 ? 11.758 -4.961 -14.859 1 98 308 ALA A N 1
ATOM 2341 C CA . ALA A 1 308 ? 11.945 -4.848 -13.414 1 98 308 ALA A CA 1
ATOM 2342 C C . ALA A 1 308 ? 12.586 -6.109 -12.844 1 98 308 ALA A C 1
ATOM 2344 O O . ALA A 1 308 ? 13.086 -6.105 -11.719 1 98 308 ALA A O 1
ATOM 2345 N N . GLY A 1 309 ? 12.492 -7.227 -13.516 1 98.12 309 GLY A N 1
ATOM 2346 C CA . GLY A 1 309 ? 13.188 -8.422 -13.07 1 98.12 309 GLY A CA 1
ATOM 2347 C C . GLY A 1 309 ? 12.305 -9.648 -13.039 1 98.12 309 GLY A C 1
ATOM 2348 O O . GLY A 1 309 ? 12.742 -10.727 -12.625 1 98.12 309 GLY A O 1
ATOM 2349 N N . ALA A 1 310 ? 11.047 -9.562 -13.508 1 98.44 310 ALA A N 1
ATOM 2350 C CA . ALA A 1 310 ? 10.148 -10.719 -13.547 1 98.44 310 ALA A CA 1
ATOM 2351 C C . ALA A 1 310 ? 10.555 -11.695 -14.641 1 98.44 310 ALA A C 1
ATOM 2353 O O . ALA A 1 310 ? 10.969 -11.281 -15.727 1 98.44 310 ALA A O 1
ATOM 2354 N N . SER A 1 311 ? 10.391 -12.984 -14.352 1 97.88 311 SER A N 1
ATOM 2355 C CA . SER A 1 311 ? 10.617 -14.023 -15.352 1 97.88 311 SER A CA 1
ATOM 2356 C C . SER A 1 311 ? 9.32 -14.406 -16.047 1 97.88 311 SER A C 1
ATOM 2358 O O . SER A 1 311 ? 9.336 -14.844 -17.203 1 97.88 311 SER A O 1
ATOM 2360 N N . VAL A 1 312 ? 8.281 -14.367 -15.391 1 97.81 312 VAL A N 1
ATOM 2361 C CA . VAL A 1 312 ? 6.918 -14.617 -15.844 1 97.81 312 VAL A CA 1
ATOM 2362 C C . VAL A 1 312 ? 6.004 -13.477 -15.391 1 97.81 312 VAL A C 1
ATOM 2364 O O . VAL A 1 312 ? 6.234 -12.867 -14.344 1 97.81 312 VAL A O 1
ATOM 2367 N N . VAL A 1 313 ? 5.078 -13.125 -16.219 1 98.19 313 VAL A N 1
ATOM 2368 C CA . VAL A 1 313 ? 4.082 -12.148 -15.773 1 98.19 313 VAL A CA 1
ATOM 2369 C C . VAL A 1 313 ? 2.719 -12.828 -15.656 1 98.19 313 VAL A C 1
ATOM 2371 O O . VAL A 1 313 ? 2.395 -13.734 -16.422 1 98.19 313 VAL A O 1
ATOM 2374 N N . GLU A 1 314 ? 1.989 -12.438 -14.641 1 98.62 314 GLU A N 1
ATOM 2375 C CA . GLU A 1 314 ? 0.645 -12.969 -14.445 1 98.62 314 GLU A CA 1
ATOM 2376 C C . GLU A 1 314 ? -0.398 -11.859 -14.445 1 98.62 314 GLU A C 1
ATOM 2378 O O . GLU A 1 314 ? -0.119 -10.734 -14.016 1 98.62 314 GLU A O 1
ATOM 2383 N N . CYS A 1 315 ? -1.608 -12.227 -14.891 1 97.88 315 CYS A N 1
ATOM 2384 C CA . CYS A 1 315 ? -2.717 -11.289 -15.031 1 97.88 315 CYS A CA 1
ATOM 2385 C C . CYS A 1 315 ? -3.939 -11.773 -14.258 1 97.88 315 CYS A C 1
ATOM 2387 O O . CYS A 1 315 ? -4.234 -12.969 -14.242 1 97.88 315 CYS A O 1
ATOM 2389 N N . ALA A 1 316 ? -4.676 -10.82 -13.648 1 98.44 316 ALA A N 1
ATOM 2390 C CA . ALA A 1 316 ? -5.98 -11.125 -13.07 1 98.44 316 ALA A CA 1
ATOM 2391 C C . ALA A 1 316 ? -7.051 -10.18 -13.609 1 98.44 316 ALA A C 1
ATOM 2393 O O . ALA A 1 316 ? -7.984 -10.609 -14.289 1 98.44 316 ALA A O 1
ATOM 2394 N N . THR A 1 317 ? -6.812 -8.875 -13.445 1 98.25 317 THR A N 1
ATOM 2395 C CA . THR A 1 317 ? -7.781 -7.875 -13.891 1 98.25 317 THR A CA 1
ATOM 2396 C C . THR A 1 317 ? -8.031 -7.992 -15.391 1 98.25 317 THR A C 1
ATOM 2398 O O . THR A 1 317 ? -9.172 -7.914 -15.844 1 98.25 317 THR A O 1
ATOM 2401 N N . LEU A 1 318 ? -7.02 -8.188 -16.172 1 98 318 LEU A N 1
ATOM 2402 C CA . LEU A 1 318 ? -7.156 -8.344 -17.609 1 98 318 LEU A CA 1
ATOM 2403 C C . LEU A 1 318 ? -8.062 -9.523 -17.938 1 98 318 LEU A C 1
ATOM 2405 O O . LEU A 1 318 ? -8.93 -9.422 -18.812 1 98 318 LEU A O 1
ATOM 2409 N N . LEU A 1 319 ? -7.812 -10.656 -17.266 1 98.31 319 LEU A N 1
ATOM 2410 C CA . LEU A 1 319 ? -8.625 -11.852 -17.469 1 98.31 319 LEU A CA 1
ATOM 2411 C C . LEU A 1 319 ? -10.086 -11.57 -17.156 1 98.31 319 LEU A C 1
ATOM 2413 O O . LEU A 1 319 ? -10.977 -11.977 -17.906 1 98.31 319 LEU A O 1
ATOM 2417 N N . GLY A 1 320 ? -10.312 -10.898 -16.047 1 97.75 320 GLY A N 1
ATOM 2418 C CA . GLY A 1 320 ? -11.68 -10.555 -15.688 1 97.75 320 GLY A CA 1
ATOM 2419 C C . GLY A 1 320 ? -12.359 -9.648 -16.703 1 97.75 320 GLY A C 1
ATOM 2420 O O . GLY A 1 320 ? -13.555 -9.805 -16.969 1 97.75 320 GLY A O 1
ATOM 2421 N N . GLU A 1 321 ? -11.617 -8.758 -17.188 1 96.75 321 GLU A N 1
ATOM 2422 C CA . GLU A 1 321 ? -12.18 -7.73 -18.062 1 96.75 321 GLU A CA 1
ATOM 2423 C C . GLU A 1 321 ? -12.359 -8.258 -19.484 1 96.75 321 GLU A C 1
ATOM 2425 O O . GLU A 1 321 ? -13.375 -7.98 -20.141 1 96.75 321 GLU A O 1
ATOM 2430 N N . LYS A 1 322 ? -11.398 -9.055 -20.016 1 97.06 322 LYS A N 1
ATOM 2431 C CA . LYS A 1 322 ? -11.367 -9.375 -21.453 1 97.06 322 LYS A CA 1
ATOM 2432 C C . LYS A 1 322 ? -11.562 -10.875 -21.672 1 97.06 322 LYS A C 1
ATOM 2434 O O . LYS A 1 322 ? -11.734 -11.312 -22.812 1 97.06 322 LYS A O 1
ATOM 2439 N N . GLY A 1 323 ? -11.531 -11.594 -20.641 1 97.38 323 GLY A N 1
ATOM 2440 C CA . GLY A 1 323 ? -11.492 -13.039 -20.828 1 97.38 323 GLY A CA 1
ATOM 2441 C C . GLY A 1 323 ? -10.18 -13.539 -21.391 1 97.38 323 GLY A C 1
ATOM 2442 O O . GLY A 1 323 ? -9.188 -12.805 -21.422 1 97.38 323 GLY A O 1
ATOM 2443 N N . ILE A 1 324 ? -10.195 -14.719 -21.844 1 95.94 324 ILE A N 1
ATOM 2444 C CA . ILE A 1 324 ? -9 -15.414 -22.312 1 95.94 324 ILE A CA 1
ATOM 2445 C C . ILE A 1 324 ? -8.414 -14.68 -23.516 1 95.94 324 ILE A C 1
ATOM 2447 O O . ILE A 1 324 ? -7.195 -14.695 -23.734 1 95.94 324 ILE A O 1
ATOM 2451 N N . VAL A 1 325 ? -9.195 -14.016 -24.219 1 95.06 325 VAL A N 1
ATOM 2452 C CA . VAL A 1 325 ? -8.773 -13.359 -25.453 1 95.06 325 VAL A CA 1
ATOM 2453 C C . VAL A 1 325 ? -7.805 -12.219 -25.125 1 95.06 325 VAL A C 1
ATOM 2455 O O . VAL A 1 325 ? -7.008 -11.812 -25.984 1 95.06 325 VAL A O 1
ATOM 2458 N N . GLY A 1 326 ? -7.875 -11.734 -23.906 1 95.25 326 GLY A N 1
ATOM 2459 C CA . GLY A 1 326 ? -6.965 -10.68 -23.484 1 95.25 326 GLY A CA 1
ATOM 2460 C C . GLY A 1 326 ? -5.508 -11.086 -23.547 1 95.25 326 GLY A C 1
ATOM 2461 O O . GLY A 1 326 ? -4.633 -10.25 -23.812 1 95.25 326 GLY A O 1
ATOM 2462 N N . PHE A 1 327 ? -5.227 -12.312 -23.406 1 95.75 327 PHE A N 1
ATOM 2463 C CA . PHE A 1 327 ? -3.852 -12.805 -23.375 1 95.75 327 PHE A CA 1
ATOM 2464 C C . PHE A 1 327 ? -3.221 -12.75 -24.75 1 95.75 327 PHE A C 1
ATOM 2466 O O . PHE A 1 327 ? -1.999 -12.844 -24.891 1 95.75 327 PHE A O 1
ATOM 2473 N N . SER A 1 328 ? -3.939 -12.609 -25.812 1 94.44 328 SER A N 1
ATOM 2474 C CA . SER A 1 328 ? -3.422 -12.609 -27.172 1 94.44 328 SER A CA 1
ATOM 2475 C C . SER A 1 328 ? -2.498 -11.422 -27.406 1 94.44 328 SER A C 1
ATOM 2477 O O . SER A 1 328 ? -1.627 -11.469 -28.281 1 94.44 328 SER A O 1
ATOM 2479 N N . MET A 1 329 ? -2.703 -10.43 -26.656 1 92.81 329 MET A N 1
ATOM 2480 C CA . MET A 1 329 ? -1.899 -9.227 -26.844 1 92.81 329 MET A CA 1
ATOM 2481 C C . MET A 1 329 ? -0.441 -9.477 -26.484 1 92.81 329 MET A C 1
ATOM 2483 O O . MET A 1 329 ? 0.448 -8.742 -26.906 1 92.81 329 MET A O 1
ATOM 2487 N N . PHE A 1 330 ? -0.152 -10.453 -25.734 1 91.75 330 PHE A N 1
ATOM 2488 C CA . PHE A 1 330 ? 1.198 -10.695 -25.25 1 91.75 330 PHE A CA 1
ATOM 2489 C C . PHE A 1 330 ? 1.981 -11.578 -26.219 1 91.75 330 PHE A C 1
ATOM 2491 O O . PHE A 1 330 ? 3.148 -11.891 -25.969 1 91.75 330 PHE A O 1
ATOM 2498 N N . GLN A 1 331 ? 1.399 -12.07 -27.281 1 82.38 331 GLN A N 1
ATOM 2499 C CA . GLN A 1 331 ? 2.1 -12.852 -28.297 1 82.38 331 GLN A CA 1
ATOM 2500 C C . GLN A 1 331 ? 3.266 -12.062 -28.891 1 82.38 331 GLN A C 1
ATOM 2502 O O . GLN A 1 331 ? 4.262 -12.648 -29.328 1 82.38 331 GLN A O 1
ATOM 2507 N N . ILE A 1 332 ? 3.127 -10.789 -28.797 1 61.84 332 ILE A N 1
ATOM 2508 C CA . ILE A 1 332 ? 4.156 -9.906 -29.344 1 61.84 332 ILE A CA 1
ATOM 2509 C C . ILE A 1 332 ? 5.32 -9.805 -28.359 1 61.84 332 ILE A C 1
ATOM 2511 O O . ILE A 1 332 ? 6.457 -9.531 -28.75 1 61.84 332 ILE A O 1
ATOM 2515 N N . VAL A 1 333 ? 5.078 -9.883 -27.047 1 59.34 333 VAL A N 1
ATOM 2516 C CA . VAL A 1 333 ? 6.102 -9.75 -26.016 1 59.34 333 VAL A CA 1
ATOM 2517 C C . VAL A 1 333 ? 7.129 -10.875 -26.172 1 59.34 333 VAL A C 1
ATOM 2519 O O . VAL A 1 333 ? 8.289 -10.719 -25.781 1 59.34 333 VAL A O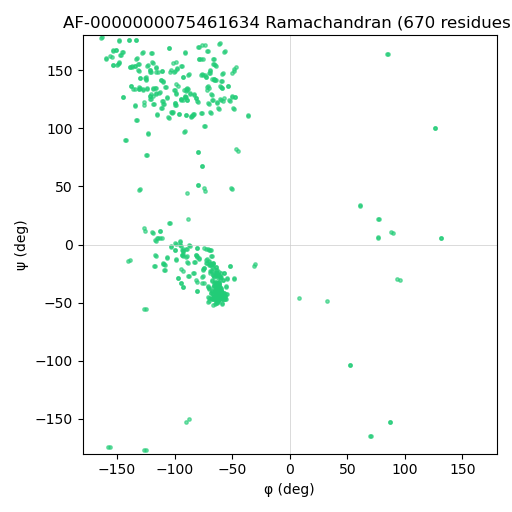 1
ATOM 2522 N N . LYS A 1 334 ? 6.785 -12.055 -26.688 1 55.12 334 LYS A N 1
ATOM 2523 C CA . LYS A 1 334 ? 7.602 -13.242 -26.922 1 55.12 334 LYS A CA 1
ATOM 2524 C C . LYS A 1 334 ? 8.867 -12.898 -27.703 1 55.12 334 LYS A C 1
ATOM 2526 O O . LYS A 1 334 ? 9.906 -13.547 -27.531 1 55.12 334 LYS A O 1
ATOM 2531 N N . HIS A 1 335 ? 8.805 -11.719 -28.359 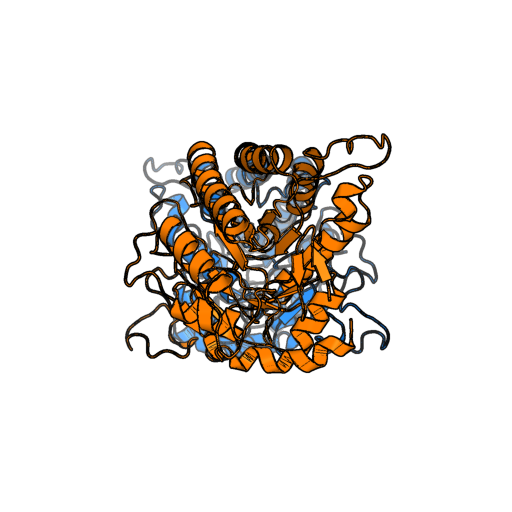1 50.66 335 HIS A N 1
ATOM 2532 C CA . HIS A 1 335 ? 9.969 -11.383 -29.172 1 50.66 335 HIS A CA 1
ATOM 2533 C C . HIS A 1 335 ? 10.961 -10.531 -28.391 1 50.66 335 HIS A C 1
ATOM 2535 O O . HIS A 1 335 ? 12.055 -10.242 -28.875 1 50.66 335 HIS A O 1
ATOM 2541 N N . TYR A 1 336 ? 10.547 -10.094 -27.25 1 45.25 336 TYR A N 1
ATOM 2542 C CA . TYR A 1 336 ? 11.492 -9.242 -26.531 1 45.25 336 TYR A CA 1
ATOM 2543 C C . TYR A 1 336 ? 12.328 -10.055 -25.547 1 45.25 336 TYR A C 1
ATOM 2545 O O . TYR A 1 336 ? 13.312 -9.555 -25 1 45.25 336 TYR A O 1
ATOM 2553 N N . ILE A 1 337 ? 11.812 -11.281 -25.141 1 42.5 337 ILE A N 1
ATOM 2554 C CA . ILE A 1 337 ? 12.68 -12.031 -24.25 1 42.5 337 ILE A CA 1
ATOM 2555 C C . ILE A 1 337 ? 13.594 -12.953 -25.062 1 42.5 337 ILE A C 1
ATOM 2557 O O . ILE A 1 337 ? 13.133 -13.641 -25.969 1 42.5 337 ILE A O 1
ATOM 2561 N N . MET B 1 1 ? -16.25 25.766 8.156 1 86.75 1 MET B N 1
ATOM 2562 C CA . MET B 1 1 ? -15.211 25.938 9.164 1 86.75 1 MET B CA 1
ATOM 2563 C C . MET B 1 1 ? -15.117 24.703 10.055 1 86.75 1 MET B C 1
ATOM 2565 O O . MET B 1 1 ? -16.141 24.141 10.469 1 86.75 1 MET B O 1
ATOM 2569 N N . VAL B 1 2 ? -13.805 24.25 10.242 1 93.06 2 VAL B N 1
ATOM 2570 C CA . VAL B 1 2 ? -13.57 23.078 11.086 1 93.06 2 VAL B CA 1
ATOM 2571 C C . VAL B 1 2 ? -12.633 23.453 12.234 1 93.06 2 VAL B C 1
ATOM 2573 O O . VAL B 1 2 ? -11.594 24.078 12.016 1 93.06 2 VAL B O 1
ATOM 2576 N N . ARG B 1 3 ? -13.055 23.141 13.398 1 96 3 ARG B N 1
ATOM 2577 C CA . ARG B 1 3 ? -12.211 23.344 14.578 1 96 3 ARG B CA 1
ATOM 2578 C C . ARG B 1 3 ? -11.391 22.094 14.875 1 96 3 ARG B C 1
ATOM 2580 O O . ARG B 1 3 ? -11.938 20.984 14.953 1 96 3 ARG B O 1
ATOM 2587 N N . VAL B 1 4 ? -10.133 22.203 15.008 1 97.44 4 VAL B N 1
ATOM 2588 C CA . VAL B 1 4 ? -9.195 21.172 15.414 1 97.44 4 VAL B CA 1
ATOM 2589 C C . VAL B 1 4 ? -8.406 21.625 16.641 1 97.44 4 VAL B C 1
ATOM 2591 O O . VAL B 1 4 ? -7.367 22.281 16.516 1 97.44 4 VAL B O 1
ATOM 2594 N N . HIS B 1 5 ? -8.898 21.203 17.781 1 96.94 5 HIS B N 1
ATOM 2595 C CA . HIS B 1 5 ? -8.383 21.75 19.031 1 96.94 5 HIS B CA 1
ATOM 2596 C C . HIS B 1 5 ? -8.406 23.266 19.031 1 96.94 5 HIS B C 1
ATOM 2598 O O . HIS B 1 5 ? -9.477 23.875 18.969 1 96.94 5 HIS B O 1
ATOM 2604 N N . THR B 1 6 ? -7.258 23.891 18.844 1 96.62 6 THR B N 1
ATOM 2605 C CA . THR B 1 6 ? -7.246 25.359 18.906 1 96.62 6 THR B CA 1
ATOM 2606 C C . THR B 1 6 ? -7.266 25.953 17.5 1 96.62 6 THR B C 1
ATOM 2608 O O . THR B 1 6 ? -7.395 27.172 17.344 1 96.62 6 THR B O 1
ATOM 2611 N N . LEU B 1 7 ? -7.195 25.109 16.469 1 97 7 LEU B N 1
ATOM 2612 C CA . LEU B 1 7 ? -7.125 25.594 15.102 1 97 7 LEU B CA 1
ATOM 2613 C C . LEU B 1 7 ? -8.523 25.781 14.516 1 97 7 LEU B C 1
ATOM 2615 O O . LEU B 1 7 ? -9.406 24.938 14.742 1 97 7 LEU B O 1
ATOM 2619 N N . ASN B 1 8 ? -8.734 26.891 13.914 1 96.25 8 ASN B N 1
ATOM 2620 C CA . ASN B 1 8 ? -9.852 27.062 12.992 1 96.25 8 ASN B CA 1
ATOM 2621 C C . ASN B 1 8 ? -9.406 27 11.539 1 96.25 8 ASN B C 1
ATOM 2623 O O . ASN B 1 8 ? -8.688 27.875 11.07 1 96.25 8 ASN B O 1
ATOM 2627 N N . VAL B 1 9 ? -9.828 25.969 10.812 1 96.25 9 VAL B N 1
ATOM 2628 C CA . VAL B 1 9 ? -9.43 25.781 9.422 1 96.25 9 VAL B CA 1
ATOM 2629 C C . VAL B 1 9 ? -10.594 26.141 8.5 1 96.25 9 VAL B C 1
ATOM 2631 O O . VAL B 1 9 ? -11.586 25.406 8.422 1 96.25 9 VAL B O 1
ATOM 2634 N N . GLU B 1 10 ? -10.359 27.281 7.832 1 93.69 10 GLU B N 1
ATOM 2635 C CA . GLU B 1 10 ? -11.383 27.781 6.918 1 93.69 10 GLU B CA 1
ATOM 2636 C C . GLU B 1 10 ? -10.758 28.453 5.699 1 93.69 10 GLU B C 1
ATOM 2638 O O . GLU B 1 10 ? -10.078 29.469 5.832 1 93.69 10 GLU B O 1
ATOM 2643 N N . PRO B 1 11 ? -11.211 27.969 4.469 1 94.81 11 PRO B N 1
ATOM 2644 C CA . PRO B 1 11 ? -11.961 26.734 4.191 1 94.81 11 PRO B CA 1
ATOM 2645 C C . PRO B 1 11 ? -11.25 25.484 4.688 1 94.81 11 PRO B C 1
ATOM 2647 O O . PRO B 1 11 ? -10.07 25.531 5.047 1 94.81 11 PRO B O 1
ATOM 2650 N N . PRO B 1 12 ? -11.883 24.297 4.777 1 96.19 12 PRO B N 1
ATOM 2651 C CA . PRO B 1 12 ? -11.273 23.078 5.297 1 96.19 12 PRO B CA 1
ATOM 2652 C C . PRO B 1 12 ? -10.383 22.375 4.273 1 96.19 12 PRO B C 1
ATOM 2654 O O . PRO B 1 12 ? -10.516 21.172 4.047 1 96.19 12 PRO B O 1
ATOM 2657 N N . VAL B 1 13 ? -9.516 23.156 3.721 1 97.06 13 VAL B N 1
ATOM 2658 C CA . VAL B 1 13 ? -8.555 22.719 2.711 1 97.06 13 VAL B CA 1
ATOM 2659 C C . VAL B 1 13 ? -7.188 23.344 2.998 1 97.06 13 VAL B C 1
ATOM 2661 O O . VAL B 1 13 ? -7.094 24.516 3.359 1 97.06 13 VAL B O 1
ATOM 2664 N N . ALA B 1 14 ? -6.188 22.578 2.891 1 98.06 14 ALA B N 1
ATOM 2665 C CA . ALA B 1 14 ? -4.816 23.047 3.086 1 98.06 14 ALA B CA 1
ATOM 2666 C C . ALA B 1 14 ? -3.838 22.219 2.244 1 98.06 14 ALA B C 1
ATOM 2668 O O . ALA B 1 14 ? -4.234 21.266 1.582 1 98.06 14 ALA B O 1
ATOM 2669 N N . ASN B 1 15 ? -2.625 22.719 2.141 1 98.62 15 ASN B N 1
ATOM 2670 C CA . ASN B 1 15 ? -1.585 21.859 1.586 1 98.62 15 ASN B CA 1
ATOM 2671 C C . ASN B 1 15 ? -1.113 20.828 2.602 1 98.62 15 ASN B C 1
ATOM 2673 O O . ASN B 1 15 ? -1.101 21.094 3.805 1 98.62 15 ASN B O 1
ATOM 2677 N N . ALA B 1 16 ? -0.743 19.609 2.105 1 98.69 16 ALA B N 1
ATOM 2678 C CA . ALA B 1 16 ? 0.002 18.656 2.926 1 98.69 16 ALA B CA 1
ATOM 2679 C C . ALA B 1 16 ? 1.481 19.031 2.988 1 98.69 16 ALA B C 1
ATOM 2681 O O . ALA B 1 16 ? 1.962 19.828 2.182 1 98.69 16 ALA B O 1
ATOM 2682 N N . SER B 1 17 ? 2.182 18.516 4.008 1 98.19 17 SER B N 1
ATOM 2683 C CA . SER B 1 17 ? 3.637 18.625 3.949 1 98.19 17 SER B CA 1
ATOM 2684 C C . SER B 1 17 ? 4.18 18.094 2.631 1 98.19 17 SER B C 1
ATOM 2686 O O . SER B 1 17 ? 3.898 16.953 2.254 1 98.19 17 SER B O 1
ATOM 2688 N N . CYS B 1 18 ? 4.918 18.922 1.896 1 97.69 18 CYS B N 1
ATOM 2689 C CA . CYS B 1 18 ? 5.355 18.5 0.57 1 97.69 18 CYS B CA 1
ATOM 2690 C C . CYS B 1 18 ? 6.5 19.375 0.071 1 97.69 18 CYS B C 1
ATOM 2692 O O . CYS B 1 18 ? 6.898 20.328 0.746 1 97.69 18 CYS B O 1
ATOM 2694 N N . ALA B 1 19 ? 6.996 19.047 -1.136 1 96 19 ALA B N 1
ATOM 2695 C CA . ALA B 1 19 ? 8.18 19.672 -1.72 1 96 19 ALA B CA 1
ATOM 2696 C C . ALA B 1 19 ? 7.887 21.125 -2.107 1 96 19 ALA B C 1
ATOM 2698 O O . ALA B 1 19 ? 8.805 21.938 -2.211 1 96 19 ALA B O 1
ATOM 2699 N N . TRP B 1 20 ? 6.641 21.5 -2.213 1 97.88 20 TRP B N 1
ATOM 2700 C CA . TRP B 1 20 ? 6.277 22.812 -2.73 1 97.88 20 TRP B CA 1
ATOM 2701 C C . TRP B 1 20 ? 5.836 23.734 -1.601 1 97.88 20 TRP B C 1
ATOM 2703 O O . TRP B 1 20 ? 5.156 24.734 -1.839 1 97.88 20 TRP B O 1
ATOM 2713 N N . ALA B 1 21 ? 6.176 23.422 -0.433 1 98.31 21 ALA B N 1
ATOM 2714 C CA . ALA B 1 21 ? 6.012 24.219 0.774 1 98.31 21 ALA B CA 1
ATOM 2715 C C . ALA B 1 21 ? 7.309 24.281 1.571 1 98.31 21 ALA B C 1
ATOM 2717 O O . ALA B 1 21 ? 7.309 24.109 2.791 1 98.31 21 ALA B O 1
ATOM 2718 N N . SER B 1 22 ? 8.398 24.547 0.921 1 97.06 22 SER B N 1
ATOM 2719 C CA . SER B 1 22 ? 9.719 24.266 1.47 1 97.06 22 SER B CA 1
ATOM 2720 C C . SER B 1 22 ? 10.445 25.547 1.853 1 97.06 22 SER B C 1
ATOM 2722 O O . SER B 1 22 ? 11.453 25.516 2.568 1 97.06 22 SER B O 1
ATOM 2724 N N . ASP B 1 23 ? 10.016 26.703 1.36 1 97.81 23 ASP B N 1
ATOM 2725 C CA . ASP B 1 23 ? 10.734 27.953 1.648 1 97.81 23 ASP B CA 1
ATOM 2726 C C . ASP B 1 23 ? 9.758 29.094 1.919 1 97.81 23 ASP B C 1
ATOM 2728 O O . ASP B 1 23 ? 8.539 28.906 1.833 1 97.81 23 ASP B O 1
ATOM 2732 N N . TYR B 1 24 ? 10.328 30.219 2.268 1 98.19 24 TYR B N 1
ATOM 2733 C CA . TYR B 1 24 ? 9.523 31.359 2.713 1 98.19 24 TYR B CA 1
ATOM 2734 C C . TYR B 1 24 ? 8.57 31.812 1.617 1 98.19 24 TYR B C 1
ATOM 2736 O O . TYR B 1 24 ? 7.398 32.094 1.885 1 98.19 24 TYR B O 1
ATOM 2744 N N . SER B 1 25 ? 9.039 31.891 0.388 1 98.06 25 SER B N 1
ATOM 2745 C CA . SER B 1 25 ? 8.219 32.375 -0.713 1 98.06 25 SER B CA 1
ATOM 2746 C C . SER B 1 25 ? 7.023 31.469 -0.958 1 98.06 25 SER B C 1
ATOM 2748 O O . SER B 1 25 ? 5.906 31.938 -1.173 1 98.06 25 SER B O 1
ATOM 2750 N N . GLN B 1 26 ? 7.27 30.188 -0.945 1 98.31 26 GLN B N 1
ATOM 2751 C CA . GLN B 1 26 ? 6.203 29.219 -1.124 1 98.31 26 GLN B CA 1
ATOM 2752 C C . GLN B 1 26 ? 5.199 29.281 0.022 1 98.31 26 GLN B C 1
ATOM 2754 O O . GLN B 1 26 ? 3.986 29.25 -0.206 1 98.31 26 GLN B O 1
ATOM 2759 N N . LEU B 1 27 ? 5.695 29.391 1.236 1 98.5 27 LEU B N 1
ATOM 2760 C CA . LEU B 1 27 ? 4.824 29.469 2.404 1 98.5 27 LEU B CA 1
ATOM 2761 C C . LEU B 1 27 ? 3.994 30.734 2.383 1 98.5 27 LEU B C 1
ATOM 2763 O O . LEU B 1 27 ? 2.811 30.719 2.736 1 98.5 27 LEU B O 1
ATOM 2767 N N . ARG B 1 28 ? 4.605 31.812 2.006 1 97.38 28 ARG B N 1
ATOM 2768 C CA . ARG B 1 28 ? 3.896 33.094 1.929 1 97.38 28 ARG B CA 1
ATOM 2769 C C . ARG B 1 28 ? 2.76 33.031 0.914 1 97.38 28 ARG B C 1
ATOM 2771 O O . ARG B 1 28 ? 1.659 33.5 1.175 1 97.38 28 ARG B O 1
ATOM 2778 N N . GLU B 1 29 ? 3.045 32.438 -0.255 1 97.12 29 GLU B N 1
ATOM 2779 C CA . GLU B 1 29 ? 2.01 32.281 -1.272 1 97.12 29 GLU B CA 1
ATOM 2780 C C . GLU B 1 29 ? 0.822 31.484 -0.737 1 97.12 29 GLU B C 1
ATOM 2782 O O . GLU B 1 29 ? -0.332 31.859 -0.954 1 97.12 29 GLU B O 1
ATOM 2787 N N . LEU B 1 30 ? 1.123 30.391 -0.059 1 97.94 30 LEU B N 1
ATOM 2788 C CA . LEU B 1 30 ? 0.083 29.562 0.546 1 97.94 30 LEU B CA 1
ATOM 2789 C C . LEU B 1 30 ? -0.677 30.344 1.614 1 97.94 30 LEU B C 1
ATOM 2791 O O . LEU B 1 30 ? -1.906 30.281 1.68 1 97.94 30 LEU B O 1
ATOM 2795 N N . TYR B 1 31 ? 0.057 31.094 2.43 1 97.38 31 TYR B N 1
ATOM 2796 C CA . TYR B 1 31 ? -0.517 31.828 3.547 1 97.38 31 TYR B CA 1
ATOM 2797 C C . TYR B 1 31 ? -1.436 32.938 3.051 1 97.38 31 TYR B C 1
ATOM 2799 O O . TYR B 1 31 ? -2.494 33.188 3.635 1 97.38 31 TYR B O 1
ATOM 2807 N N . GLU B 1 32 ? -1.099 33.562 1.973 1 96.31 32 GLU B N 1
ATOM 2808 C CA . GLU B 1 32 ? -1.84 34.719 1.457 1 96.31 32 GLU B CA 1
ATOM 2809 C C . GLU B 1 32 ? -3.055 34.281 0.648 1 96.31 32 GLU B C 1
ATOM 2811 O O . GLU B 1 32 ? -3.945 35.062 0.364 1 96.31 32 GLU B O 1
ATOM 2816 N N . SER B 1 33 ? -3.053 33.031 0.295 1 95.12 33 SER B N 1
ATOM 2817 C CA . SER B 1 33 ? -4.16 32.531 -0.517 1 95.12 33 SER B CA 1
ATOM 2818 C C . SER B 1 33 ? -5.445 32.438 0.299 1 95.12 33 SER B C 1
ATOM 2820 O O . SER B 1 33 ? -5.457 31.844 1.385 1 95.12 33 SER B O 1
ATOM 2822 N N . ARG B 1 34 ? -6.582 32.875 -0.258 1 92.81 34 ARG B N 1
ATOM 2823 C CA . ARG B 1 34 ? -7.879 32.781 0.411 1 92.81 34 ARG B CA 1
ATOM 2824 C C . ARG B 1 34 ? -8.484 31.406 0.26 1 92.81 34 ARG B C 1
ATOM 2826 O O . ARG B 1 34 ? -9.461 31.062 0.936 1 92.81 34 ARG B O 1
ATOM 2833 N N . ASP B 1 35 ? -7.824 30.641 -0.596 1 94.44 35 ASP B N 1
ATOM 2834 C CA . ASP B 1 35 ? -8.391 29.328 -0.922 1 94.44 35 ASP B CA 1
ATOM 2835 C C . ASP B 1 35 ? -7.832 28.25 -0.008 1 94.44 35 ASP B C 1
ATOM 2837 O O . ASP B 1 35 ? -8.258 27.094 -0.075 1 94.44 35 ASP B O 1
ATOM 2841 N N . THR B 1 36 ? -6.895 28.531 0.826 1 95.69 36 THR B N 1
ATOM 2842 C CA . THR B 1 36 ? -6.367 27.609 1.827 1 95.69 36 THR B CA 1
ATOM 2843 C C . THR B 1 36 ? -6.773 28.047 3.23 1 95.69 36 THR B C 1
ATOM 2845 O O . THR B 1 36 ? -6.797 29.234 3.533 1 95.69 36 THR B O 1
ATOM 2848 N N . GLY B 1 37 ? -7.113 27.062 4.062 1 96.44 37 GLY B N 1
ATOM 2849 C CA . GLY B 1 37 ? -7.539 27.375 5.414 1 96.44 37 GLY B CA 1
ATOM 2850 C C . GLY B 1 37 ? -6.438 27.219 6.441 1 96.44 37 GLY B C 1
ATOM 2851 O O . GLY B 1 37 ? -6.566 27.672 7.582 1 96.44 37 GLY B O 1
ATOM 2852 N N . ALA B 1 38 ? -5.355 26.578 6.066 1 98.12 38 ALA B N 1
ATOM 2853 C CA . ALA B 1 38 ? -4.141 26.375 6.852 1 98.12 38 ALA B CA 1
ATOM 2854 C C . ALA B 1 38 ? -2.93 26.172 5.945 1 98.12 38 ALA B C 1
ATOM 2856 O O . ALA B 1 38 ? -3.078 25.969 4.738 1 98.12 38 ALA B O 1
ATOM 2857 N N . VAL B 1 39 ? -1.768 26.344 6.477 1 98.75 39 VAL B N 1
ATOM 2858 C CA . VAL B 1 39 ? -0.525 26.047 5.766 1 98.75 39 VAL B CA 1
ATOM 2859 C C . VAL B 1 39 ? 0.272 25 6.523 1 98.75 39 VAL B C 1
ATOM 2861 O O . VAL B 1 39 ? 0.504 25.125 7.727 1 98.75 39 VAL B O 1
ATOM 2864 N N . THR B 1 40 ? 0.627 23.922 5.867 1 98.88 40 THR B N 1
ATOM 2865 C CA . THR B 1 40 ? 1.523 22.922 6.434 1 98.88 40 THR B CA 1
ATOM 2866 C C . THR B 1 40 ? 2.904 23 5.789 1 98.88 40 THR B C 1
ATOM 2868 O O . THR B 1 40 ? 3.025 22.969 4.562 1 98.88 40 THR B O 1
ATOM 2871 N N . THR B 1 41 ? 3.932 23.125 6.559 1 98.88 41 THR B N 1
ATOM 2872 C CA . THR B 1 41 ? 5.285 23.234 6.031 1 98.88 41 THR B CA 1
ATOM 2873 C C . THR B 1 41 ? 5.805 21.891 5.555 1 98.88 41 THR B C 1
ATOM 2875 O O . THR B 1 41 ? 5.262 20.844 5.918 1 98.88 41 THR B O 1
ATOM 2878 N N . ARG B 1 42 ? 6.84 21.938 4.676 1 98 42 ARG B N 1
ATOM 2879 C CA . ARG B 1 42 ? 7.594 20.703 4.461 1 98 42 ARG B CA 1
ATOM 2880 C C . ARG B 1 42 ? 8.195 20.188 5.77 1 98 42 ARG B C 1
ATOM 2882 O O . ARG B 1 42 ? 8.586 20.984 6.625 1 98 42 ARG B O 1
ATOM 2889 N N . THR B 1 43 ? 8.289 18.891 5.902 1 98.06 43 THR B N 1
ATOM 2890 C CA . THR B 1 43 ? 8.789 18.312 7.141 1 98.06 43 THR B CA 1
ATOM 2891 C C . THR B 1 43 ? 10.242 18.719 7.387 1 98.06 43 THR B C 1
ATOM 2893 O O . THR B 1 43 ? 11.102 18.516 6.535 1 98.06 43 THR B O 1
ATOM 2896 N N . ALA B 1 44 ? 10.43 19.344 8.516 1 97.94 44 ALA B N 1
ATOM 2897 C CA . ALA B 1 44 ? 11.758 19.797 8.898 1 97.94 44 ALA B CA 1
ATOM 2898 C C . ALA B 1 44 ? 12.406 18.844 9.891 1 97.94 44 ALA B C 1
ATOM 2900 O O . ALA B 1 44 ? 11.719 18.219 10.711 1 97.94 44 ALA B O 1
ATOM 2901 N N . THR B 1 45 ? 13.695 18.766 9.82 1 96.88 45 THR B N 1
ATOM 2902 C CA . THR B 1 45 ? 14.516 18.188 10.875 1 96.88 45 THR B CA 1
ATOM 2903 C C . THR B 1 45 ? 15.234 19.281 11.664 1 96.88 45 THR B C 1
ATOM 2905 O O . THR B 1 45 ? 15.172 20.453 11.305 1 96.88 45 THR B O 1
ATOM 2908 N N . LEU B 1 46 ? 15.797 18.812 12.75 1 97.94 46 LEU B N 1
ATOM 2909 C CA . LEU B 1 46 ? 16.453 19.797 13.609 1 97.94 46 LEU B CA 1
ATOM 2910 C C . LEU B 1 46 ? 17.484 20.594 12.812 1 97.94 46 LEU B C 1
ATOM 2912 O O . LEU B 1 46 ? 17.516 21.828 12.906 1 97.94 46 LEU B O 1
ATOM 2916 N N . ASN B 1 47 ? 18.266 19.891 11.945 1 97.31 47 ASN B N 1
ATOM 2917 C CA . ASN B 1 47 ? 19.406 20.531 11.312 1 97.31 47 ASN B CA 1
ATOM 2918 C C . ASN B 1 47 ? 19.266 20.562 9.797 1 97.31 47 ASN B C 1
ATOM 2920 O O . ASN B 1 47 ? 20.203 20.938 9.094 1 97.31 47 ASN B O 1
ATOM 2924 N N . GLY B 1 48 ? 18.188 20.234 9.312 1 95.62 48 GLY B N 1
ATOM 2925 C CA . GLY B 1 48 ? 18 20.156 7.871 1 95.62 48 GLY B CA 1
ATOM 2926 C C . GLY B 1 48 ? 18.438 18.812 7.293 1 95.62 48 GLY B C 1
ATOM 2927 O O . GLY B 1 48 ? 19.078 18.016 7.977 1 95.62 48 GLY B O 1
ATOM 2928 N N . PHE B 1 49 ? 17.984 18.578 6.09 1 93.31 49 PHE B N 1
ATOM 2929 C CA . PHE B 1 49 ? 18.312 17.375 5.316 1 93.31 49 PHE B CA 1
ATOM 2930 C C . PHE B 1 49 ? 19.266 17.719 4.168 1 93.31 49 PHE B C 1
ATOM 2932 O O . PHE B 1 49 ? 19.109 18.75 3.518 1 93.31 49 PHE B O 1
ATOM 2939 N N . GLN B 1 50 ? 20.297 16.906 3.965 1 92.44 50 GLN B N 1
ATOM 2940 C CA . GLN B 1 50 ? 21.188 17.109 2.83 1 92.44 50 GLN B CA 1
ATOM 2941 C C . GLN B 1 50 ? 20.516 16.703 1.52 1 92.44 50 GLN B C 1
ATOM 2943 O O . GLN B 1 50 ? 20.469 15.523 1.185 1 92.44 50 GLN B O 1
ATOM 2948 N N . GLU B 1 51 ? 20.094 17.688 0.833 1 90.62 51 GLU B N 1
ATOM 2949 C CA . GLU B 1 51 ? 19.406 17.438 -0.432 1 90.62 51 GLU B CA 1
ATOM 2950 C C . GLU B 1 51 ? 20.391 17.438 -1.601 1 90.62 51 GLU B C 1
ATOM 2952 O O . GLU B 1 51 ? 21.328 18.234 -1.639 1 90.62 51 GLU B O 1
ATOM 2957 N N . SER B 1 52 ? 20.266 16.422 -2.453 1 90.25 52 SER B N 1
ATOM 2958 C CA . SER B 1 52 ? 21.062 16.297 -3.668 1 90.25 52 SER B CA 1
ATOM 2959 C C . SER B 1 52 ? 20.172 16.141 -4.898 1 90.25 52 SER B C 1
ATOM 2961 O O . SER B 1 52 ? 18.938 16.219 -4.801 1 90.25 52 SER B O 1
ATOM 2963 N N . GLU B 1 53 ? 20.781 15.961 -6.02 1 86.5 53 GLU B N 1
ATOM 2964 C CA . GLU B 1 53 ? 20.062 15.812 -7.281 1 86.5 53 GLU B CA 1
ATOM 2965 C C . GLU B 1 53 ? 19.203 14.547 -7.277 1 86.5 53 GLU B C 1
ATOM 2967 O O . GLU B 1 53 ? 18.266 14.422 -8.062 1 86.5 53 GLU B O 1
ATOM 2972 N N . ARG B 1 54 ? 19.516 13.656 -6.422 1 87.56 54 ARG B N 1
ATOM 2973 C CA . ARG B 1 54 ? 18.766 12.406 -6.344 1 87.56 54 ARG B CA 1
ATOM 2974 C C . ARG B 1 54 ? 17.406 12.617 -5.699 1 87.56 54 ARG B C 1
ATOM 2976 O O . ARG B 1 54 ? 16.516 11.766 -5.805 1 87.56 54 ARG B O 1
ATOM 2983 N N . HIS B 1 55 ? 17.344 13.688 -4.992 1 90.62 55 HIS B N 1
ATOM 2984 C CA . HIS B 1 55 ? 16.094 14.023 -4.305 1 90.62 55 HIS B CA 1
ATOM 2985 C C . HIS B 1 55 ? 15.203 14.891 -5.18 1 90.62 55 HIS B C 1
ATOM 2987 O O . HIS B 1 55 ? 15.422 16.109 -5.289 1 90.62 55 HIS B O 1
ATOM 2993 N N . THR B 1 56 ? 14.211 14.258 -5.867 1 92.62 56 THR B N 1
ATOM 2994 C CA . THR B 1 56 ? 13.391 14.984 -6.832 1 92.62 56 THR B CA 1
ATOM 2995 C C . THR B 1 56 ? 11.977 14.398 -6.883 1 92.62 56 THR B C 1
ATOM 2997 O O . THR B 1 56 ? 11.641 13.5 -6.109 1 92.62 56 THR B O 1
ATOM 3000 N N . VAL B 1 57 ? 11.117 15.031 -7.637 1 95.44 57 VAL B N 1
ATOM 3001 C CA . VAL B 1 57 ? 9.734 14.633 -7.875 1 95.44 57 VAL B CA 1
ATOM 3002 C C . VAL B 1 57 ? 9.453 14.625 -9.375 1 95.44 57 VAL B C 1
ATOM 3004 O O . VAL B 1 57 ? 9.906 15.516 -10.102 1 95.44 57 VAL B O 1
ATOM 3007 N N . VAL B 1 58 ? 8.805 13.594 -9.836 1 96.25 58 VAL B N 1
ATOM 3008 C CA . VAL B 1 58 ? 8.359 13.547 -11.227 1 96.25 58 VAL B CA 1
ATOM 3009 C C . VAL B 1 58 ? 6.844 13.391 -11.281 1 96.25 58 VAL B C 1
ATOM 3011 O O . VAL B 1 58 ? 6.234 12.852 -10.359 1 96.25 58 VAL B O 1
ATOM 3014 N N . PHE B 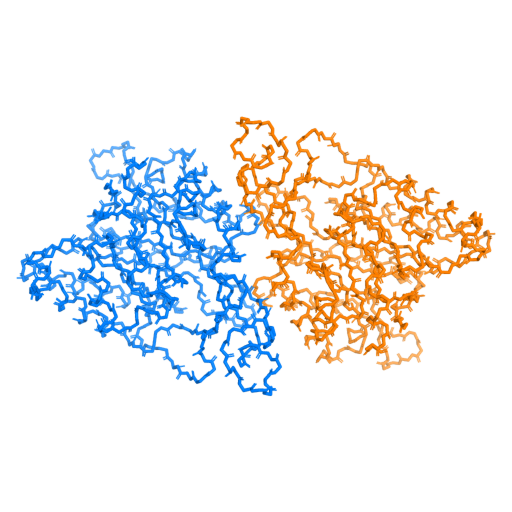1 59 ? 6.219 13.945 -12.297 1 97.25 59 PHE B N 1
ATOM 3015 C CA . PHE B 1 59 ? 4.781 13.852 -12.539 1 97.25 59 PHE B CA 1
ATOM 3016 C C . PHE B 1 59 ? 4.48 12.789 -13.594 1 97.25 59 PHE B C 1
ATOM 3018 O O . PHE B 1 59 ? 5.164 12.719 -14.617 1 97.25 59 PHE B O 1
ATOM 3025 N N . MET B 1 60 ? 3.547 11.969 -13.305 1 96.75 60 MET B N 1
ATOM 3026 C CA . MET B 1 60 ? 3.113 10.992 -14.305 1 96.75 60 MET B CA 1
ATOM 3027 C C . MET B 1 60 ? 2.492 11.688 -15.508 1 96.75 60 MET B C 1
ATOM 3029 O O . MET B 1 60 ? 1.894 12.758 -15.383 1 96.75 60 MET B O 1
ATOM 3033 N N . SER B 1 61 ? 2.557 10.977 -16.672 1 95 61 SER B N 1
ATOM 3034 C CA . SER B 1 61 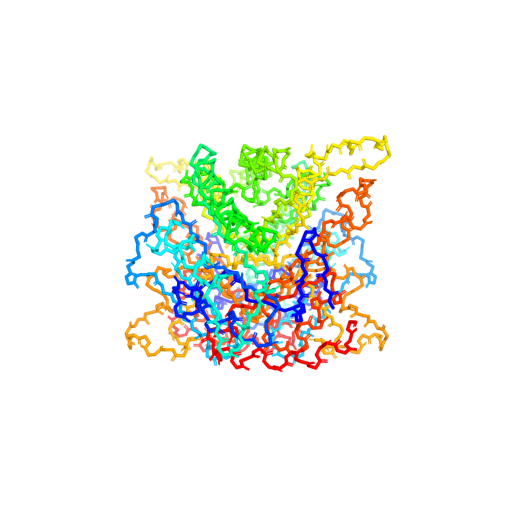? 2.061 11.555 -17.906 1 95 61 SER B CA 1
ATOM 3035 C C . SER B 1 61 ? 0.553 11.367 -18.047 1 95 61 SER B C 1
ATOM 3037 O O . SER B 1 61 ? -0.124 12.188 -18.672 1 95 61 SER B O 1
ATOM 3039 N N . ASN B 1 62 ? 0.018 10.352 -17.391 1 92.38 62 ASN B N 1
ATOM 3040 C CA . ASN B 1 62 ? -1.351 9.961 -17.719 1 92.38 62 ASN B CA 1
ATOM 3041 C C . ASN B 1 62 ? -2.293 10.195 -16.531 1 92.38 62 ASN B C 1
ATOM 3043 O O . ASN B 1 62 ? -3.443 9.75 -16.562 1 92.38 62 ASN B O 1
ATOM 3047 N N . SER B 1 63 ? -1.837 10.773 -15.516 1 94.31 63 SER B N 1
ATOM 3048 C CA . SER B 1 63 ? -2.672 11.062 -14.359 1 94.31 63 SER B CA 1
ATOM 3049 C C . SER B 1 63 ? -2.059 12.164 -13.5 1 94.31 63 SER B C 1
ATOM 3051 O O . SER B 1 63 ? -0.866 12.453 -13.609 1 94.31 63 SER B O 1
ATOM 3053 N N . ALA B 1 64 ? -2.854 12.797 -12.672 1 96.69 64 ALA B N 1
ATOM 3054 C CA . ALA B 1 64 ? -2.348 13.758 -11.695 1 96.69 64 ALA B CA 1
ATOM 3055 C C . ALA B 1 64 ? -1.7 13.039 -10.516 1 96.69 64 ALA B C 1
ATOM 3057 O O . ALA B 1 64 ? -2.213 13.094 -9.391 1 96.69 64 ALA B O 1
ATOM 3058 N N . SER B 1 65 ? -0.599 12.383 -10.766 1 98.06 65 SER B N 1
ATOM 3059 C CA . SER B 1 65 ? 0.153 11.586 -9.805 1 98.06 65 SER B CA 1
ATOM 3060 C C . SER B 1 65 ? 1.638 11.938 -9.836 1 98.06 65 SER B C 1
ATOM 3062 O O . SER B 1 65 ? 2.123 12.516 -10.812 1 98.06 65 SER B O 1
ATOM 3064 N N . THR B 1 66 ? 2.307 11.695 -8.773 1 97.94 66 THR B N 1
ATOM 3065 C CA . THR B 1 66 ? 3.732 11.984 -8.656 1 97.94 66 THR B CA 1
ATOM 3066 C C . THR B 1 66 ? 4.48 10.789 -8.086 1 97.94 66 THR B C 1
ATOM 3068 O O . THR B 1 66 ? 3.885 9.93 -7.43 1 97.94 66 THR B O 1
ATOM 3071 N N . LEU B 1 67 ? 5.652 10.648 -8.445 1 97.25 67 LEU B N 1
ATOM 3072 C CA . LEU B 1 67 ? 6.629 9.82 -7.754 1 97.25 67 LEU B CA 1
ATOM 3073 C C . LEU B 1 67 ? 7.781 10.672 -7.219 1 97.25 67 LEU B C 1
ATOM 3075 O O . LEU B 1 67 ? 8.297 11.539 -7.926 1 97.25 67 LEU B O 1
ATOM 3079 N N . ASN B 1 68 ? 8.148 10.375 -5.926 1 95.56 68 ASN B N 1
ATOM 3080 C CA . ASN B 1 68 ? 9.188 11.242 -5.379 1 95.56 68 ASN B CA 1
ATOM 3081 C C . ASN B 1 68 ? 10.234 10.445 -4.609 1 95.56 68 ASN B C 1
ATOM 3083 O O . ASN B 1 68 ? 9.953 9.336 -4.145 1 95.56 68 ASN B O 1
ATOM 3087 N N . SER B 1 69 ? 11.391 10.977 -4.57 1 93.06 69 SER B N 1
ATOM 3088 C CA . SER B 1 69 ? 12.484 10.453 -3.754 1 93.06 69 SER B CA 1
ATOM 3089 C C . SER B 1 69 ? 13.07 11.539 -2.852 1 93.06 69 SER B C 1
ATOM 3091 O O . SER B 1 69 ? 14.172 11.391 -2.328 1 93.06 69 SER B O 1
ATOM 3093 N N . TYR B 1 70 ? 12.289 12.602 -2.785 1 87.62 70 TYR B N 1
ATOM 3094 C CA . TYR B 1 70 ? 12.859 13.672 -1.97 1 87.62 70 TYR B CA 1
ATOM 3095 C C . TYR B 1 70 ? 12.742 13.344 -0.486 1 87.62 70 TYR B C 1
ATOM 3097 O O . TYR B 1 70 ? 11.844 12.602 -0.074 1 87.62 70 TYR B O 1
ATOM 3105 N N . GLY B 1 71 ? 13.672 13.719 0.33 1 85.69 71 GLY B N 1
ATOM 3106 C CA . GLY B 1 71 ? 13.711 13.555 1.774 1 85.69 71 GLY B CA 1
ATOM 3107 C C . GLY B 1 71 ? 13.047 14.695 2.521 1 85.69 71 GLY B C 1
ATOM 3108 O O . GLY B 1 71 ? 12.031 15.227 2.076 1 85.69 71 GLY B O 1
ATOM 3109 N N . TYR B 1 72 ? 13.477 14.945 3.607 1 94.06 72 TYR B N 1
ATOM 3110 C CA . TYR B 1 72 ? 12.977 16.031 4.441 1 94.06 72 TYR B CA 1
ATOM 3111 C C . TYR B 1 72 ? 13.5 17.375 3.951 1 94.06 72 TYR B C 1
ATOM 3113 O O . TYR B 1 72 ? 14.234 17.438 2.959 1 94.06 72 TYR B O 1
ATOM 3121 N N . SER B 1 73 ? 13.016 18.469 4.484 1 96.69 73 SER B N 1
ATOM 3122 C CA . SER B 1 73 ? 13.414 19.812 4.051 1 96.69 73 SER B CA 1
ATOM 3123 C C . SER B 1 73 ? 14.906 20.031 4.238 1 96.69 73 SER B C 1
ATOM 3125 O O . SER B 1 73 ? 15.477 19.641 5.258 1 96.69 73 SER B O 1
ATOM 3127 N N . PRO B 1 74 ? 15.562 20.625 3.209 1 96 74 PRO B N 1
ATOM 3128 C CA . PRO B 1 74 ? 16.969 20.984 3.408 1 96 74 PRO B CA 1
ATOM 3129 C C . PRO B 1 74 ? 17.156 22.094 4.445 1 96 74 PRO B C 1
ATOM 3131 O O . PRO B 1 74 ? 18.266 22.328 4.906 1 96 74 PRO B O 1
ATOM 3134 N N . HIS B 1 75 ? 16.109 22.812 4.789 1 98.12 75 HIS B N 1
ATOM 3135 C CA . HIS B 1 75 ? 16.188 23.922 5.738 1 98.12 75 HIS B CA 1
ATOM 3136 C C . HIS B 1 75 ? 15.977 23.422 7.168 1 98.12 75 HIS B C 1
ATOM 3138 O O . HIS B 1 75 ? 15.07 22.641 7.43 1 98.12 75 HIS B O 1
ATOM 3144 N N . PRO B 1 76 ? 16.828 23.891 8.102 1 98.38 76 PRO B N 1
ATOM 3145 C CA . PRO B 1 76 ? 16.641 23.5 9.5 1 98.38 76 PRO B CA 1
ATOM 3146 C C . PRO B 1 76 ? 15.359 24.062 10.102 1 98.38 76 PRO B C 1
ATOM 3148 O O . PRO B 1 76 ? 14.836 25.062 9.633 1 98.38 76 PRO B O 1
ATOM 3151 N N . LEU B 1 77 ? 14.867 23.469 11.195 1 98.81 77 LEU B N 1
ATOM 3152 C CA . LEU B 1 77 ? 13.625 23.859 11.859 1 98.81 77 LEU B CA 1
ATOM 3153 C C . LEU B 1 77 ? 13.656 25.344 12.242 1 98.81 77 LEU B C 1
ATOM 3155 O O . LEU B 1 77 ? 12.641 26.031 12.164 1 98.81 77 LEU B O 1
ATOM 3159 N N . ARG B 1 78 ? 14.789 25.891 12.641 1 98.75 78 ARG B N 1
ATOM 3160 C CA . ARG B 1 78 ? 14.898 27.281 13.07 1 98.75 78 ARG B CA 1
ATOM 3161 C C . ARG B 1 78 ? 14.531 28.234 11.938 1 98.75 78 ARG B C 1
ATOM 3163 O O . ARG B 1 78 ? 13.977 29.312 12.18 1 98.75 78 ARG B O 1
ATOM 3170 N N . SER B 1 79 ? 14.852 27.844 10.688 1 98.81 79 SER B N 1
ATOM 3171 C CA . SER B 1 79 ? 14.445 28.656 9.547 1 98.81 79 SER B CA 1
ATOM 3172 C C . SER B 1 79 ? 12.922 28.719 9.445 1 98.81 79 SER B C 1
ATOM 3174 O O . SER B 1 79 ? 12.359 29.797 9.227 1 98.81 79 SER B O 1
ATOM 3176 N N . TYR B 1 80 ? 12.281 27.609 9.586 1 98.88 80 TYR B N 1
ATOM 3177 C CA . TYR B 1 80 ? 10.828 27.578 9.531 1 98.88 80 TYR B CA 1
ATOM 3178 C C . TYR B 1 80 ? 10.227 28.406 10.664 1 98.88 80 TYR B C 1
ATOM 3180 O O . TYR B 1 80 ? 9.227 29.109 10.469 1 98.88 80 TYR B O 1
ATOM 3188 N N . ALA B 1 81 ? 10.812 28.312 11.875 1 98.81 81 ALA B N 1
ATOM 3189 C CA . ALA B 1 81 ? 10.336 29.125 13 1 98.81 81 ALA B CA 1
ATOM 3190 C C . ALA B 1 81 ? 10.391 30.609 12.672 1 98.81 81 ALA B C 1
ATOM 3192 O O . ALA B 1 81 ? 9.445 31.344 12.945 1 98.81 81 ALA B O 1
ATOM 3193 N N . GLU B 1 82 ? 11.484 31.016 12.062 1 98.56 82 GLU B N 1
ATOM 3194 C CA . GLU B 1 82 ? 11.648 32.406 11.68 1 98.56 82 GLU B CA 1
ATOM 3195 C C . GLU B 1 82 ? 10.648 32.812 10.602 1 98.56 82 GLU B C 1
ATOM 3197 O O . GLU B 1 82 ? 10.062 33.906 10.664 1 98.56 82 GLU B O 1
ATOM 3202 N N . TRP B 1 83 ? 10.484 31.969 9.609 1 98.69 83 TRP B N 1
ATOM 3203 C CA . TRP B 1 83 ? 9.562 32.25 8.516 1 98.69 83 TRP B CA 1
ATOM 3204 C C . TRP B 1 83 ? 8.125 32.344 9.023 1 98.69 83 TRP B C 1
ATOM 3206 O O . TRP B 1 83 ? 7.367 33.219 8.617 1 98.69 83 TRP B O 1
ATOM 3216 N N . VAL B 1 84 ? 7.773 31.422 9.906 1 98.62 84 VAL B N 1
ATOM 3217 C CA . VAL B 1 84 ? 6.434 31.406 10.477 1 98.62 84 VAL B CA 1
ATOM 3218 C C . VAL B 1 84 ? 6.199 32.656 11.305 1 98.62 84 VAL B C 1
ATOM 3220 O O . VAL B 1 84 ? 5.141 33.281 11.211 1 98.62 84 VAL B O 1
ATOM 3223 N N . LYS B 1 85 ? 7.199 33.094 12.133 1 98 85 LYS B N 1
ATOM 3224 C CA . LYS B 1 85 ? 7.102 34.312 12.883 1 98 85 LYS B CA 1
ATOM 3225 C C . LYS B 1 85 ? 6.844 35.5 11.953 1 98 85 LYS B C 1
ATOM 3227 O O . LYS B 1 85 ? 5.949 36.312 12.203 1 98 85 LYS B O 1
ATOM 3232 N N . ALA B 1 86 ? 7.578 35.531 10.891 1 97.44 86 ALA B N 1
ATOM 3233 C CA . ALA B 1 86 ? 7.438 36.625 9.938 1 97.44 86 ALA B CA 1
ATOM 3234 C C . ALA B 1 86 ? 6.043 36.625 9.32 1 97.44 86 ALA B C 1
ATOM 3236 O O . ALA B 1 86 ? 5.426 37.688 9.203 1 97.44 86 ALA B O 1
ATOM 3237 N N . LEU B 1 87 ? 5.547 35.5 8.914 1 97.38 87 LEU B N 1
ATOM 3238 C CA . LEU B 1 87 ? 4.242 35.406 8.266 1 97.38 87 LEU B CA 1
ATOM 3239 C C . LEU B 1 87 ? 3.131 35.812 9.219 1 97.38 87 LEU B C 1
ATOM 3241 O O . LEU B 1 87 ? 2.137 36.406 8.789 1 97.38 87 LEU B O 1
ATOM 3245 N N . LEU B 1 88 ? 3.322 35.531 10.539 1 97.12 88 LEU B N 1
ATOM 3246 C CA . LEU B 1 88 ? 2.248 35.781 11.5 1 97.12 88 LEU B CA 1
ATOM 3247 C C . LEU B 1 88 ? 2.365 37.156 12.125 1 97.12 88 LEU B C 1
ATOM 3249 O O . LEU B 1 88 ? 1.458 37.594 12.828 1 97.12 88 LEU B O 1
ATOM 3253 N N . THR B 1 89 ? 3.443 37.906 11.906 1 95.31 89 THR B N 1
ATOM 3254 C CA . THR B 1 89 ? 3.619 39.188 12.578 1 95.31 89 THR B CA 1
ATOM 3255 C C . THR B 1 89 ? 3.678 40.312 11.555 1 95.31 89 THR B C 1
ATOM 3257 O O . THR B 1 89 ? 3.518 41.5 11.914 1 95.31 89 THR B O 1
ATOM 3260 N N . MET B 1 90 ? 3.949 39.969 10.328 1 89.19 90 MET B N 1
ATOM 3261 C CA . MET B 1 90 ? 4.07 41 9.312 1 89.19 90 MET B CA 1
ATOM 3262 C C . MET B 1 90 ? 2.805 41.062 8.461 1 89.19 90 MET B C 1
ATOM 3264 O O . MET B 1 90 ? 2.516 40.156 7.68 1 89.19 90 MET B O 1
ATOM 3268 N N . PRO B 1 91 ? 2.115 42.188 8.578 1 83.69 91 PRO B N 1
ATOM 3269 C CA . PRO B 1 91 ? 0.912 42.312 7.754 1 83.69 91 PRO B CA 1
ATOM 3270 C C . PRO B 1 91 ? 1.227 42.406 6.266 1 83.69 91 PRO B C 1
ATOM 3272 O O . PRO B 1 91 ? 2.281 42.906 5.883 1 83.69 91 PRO B O 1
ATOM 3275 N N . THR B 1 92 ? 0.379 41.781 5.496 1 81.5 92 THR B N 1
ATOM 3276 C CA . THR B 1 92 ? 0.419 41.906 4.043 1 81.5 92 THR B CA 1
ATOM 3277 C C . THR B 1 92 ? -0.883 42.5 3.514 1 81.5 92 THR B C 1
ATOM 3279 O O . THR B 1 92 ? -1.879 42.562 4.234 1 81.5 92 THR B O 1
ATOM 3282 N N . PRO B 1 93 ? -0.823 43.125 2.297 1 77.5 93 PRO B N 1
ATOM 3283 C CA . PRO B 1 93 ? -2.074 43.625 1.721 1 77.5 93 PRO B CA 1
ATOM 3284 C C . PRO B 1 93 ? -3.193 42.594 1.756 1 77.5 93 PRO B C 1
ATOM 3286 O O . PRO B 1 93 ? -4.359 42.938 1.97 1 77.5 93 PRO B O 1
ATOM 3289 N N . ALA B 1 94 ? -2.82 41.312 1.704 1 81.75 94 ALA B N 1
ATOM 3290 C CA . ALA B 1 94 ? -3.816 40.25 1.662 1 81.75 94 ALA B CA 1
ATOM 3291 C C . ALA B 1 94 ? -4.234 39.812 3.07 1 81.75 94 ALA B C 1
ATOM 3293 O O . ALA B 1 94 ? -5.332 39.312 3.27 1 81.75 94 ALA B O 1
ATOM 3294 N N . VAL B 1 95 ? -3.389 39.969 3.986 1 83.19 95 VAL B N 1
ATOM 3295 C CA . VAL B 1 95 ? -3.611 39.531 5.352 1 83.19 95 VAL B CA 1
ATOM 3296 C C . VAL B 1 95 ? -3.234 40.625 6.34 1 83.19 95 VAL B C 1
ATOM 3298 O O . VAL B 1 95 ? -2.055 40.812 6.645 1 83.19 95 VAL B O 1
ATOM 3301 N N . GLN B 1 96 ? -4.234 41.219 6.926 1 81.31 96 GLN B N 1
ATOM 3302 C CA . GLN B 1 96 ? -3.977 42.344 7.836 1 81.31 96 GLN B CA 1
ATOM 3303 C C . GLN B 1 96 ? -3.846 41.844 9.273 1 81.31 96 GLN B C 1
ATOM 3305 O O . GLN B 1 96 ? -3.037 42.375 10.039 1 81.31 96 GLN B O 1
ATOM 3310 N N . THR B 1 97 ? -4.656 40.844 9.562 1 82.12 97 THR B N 1
ATOM 3311 C CA . THR B 1 97 ? -4.594 40.219 10.875 1 82.12 97 THR B CA 1
ATOM 3312 C C . THR B 1 97 ? -4.41 38.719 10.734 1 82.12 97 THR B C 1
ATOM 3314 O O . THR B 1 97 ? -5.215 38.031 10.086 1 82.12 97 THR B O 1
ATOM 3317 N N . PRO B 1 98 ? -3.387 38.281 11.305 1 82.06 98 PRO B N 1
ATOM 3318 C CA . PRO B 1 98 ? -3.133 36.844 11.172 1 82.06 98 PRO B CA 1
ATOM 3319 C C . PRO B 1 98 ? -4.27 36 11.734 1 82.06 98 PRO B C 1
ATOM 3321 O O . PRO B 1 98 ? -4.645 36.156 12.898 1 82.06 98 PRO B O 1
ATOM 3324 N N . SER B 1 99 ? -4.781 35.156 10.938 1 89.31 99 SER B N 1
ATOM 3325 C CA . SER B 1 99 ? -5.875 34.312 11.398 1 89.31 99 SER B CA 1
ATOM 3326 C C . SER B 1 99 ? -5.734 32.906 10.875 1 89.31 99 SER B C 1
ATOM 3328 O O . SER B 1 99 ? -6.387 31.969 11.367 1 89.31 99 SER B O 1
ATOM 3330 N N . LYS B 1 100 ? -4.879 32.688 9.891 1 95.88 100 LYS B N 1
ATOM 3331 C CA . LYS B 1 100 ? -4.723 31.344 9.297 1 95.88 100 LYS B CA 1
ATOM 3332 C C . LYS B 1 100 ? -3.668 30.531 10.039 1 95.88 100 LYS B C 1
ATOM 3334 O O . LYS B 1 100 ? -2.523 30.969 10.18 1 95.88 100 LYS B O 1
ATOM 3339 N N . PRO B 1 101 ? -4.039 29.375 10.5 1 97.94 101 PRO B N 1
ATOM 3340 C CA . PRO B 1 101 ? -3.059 28.578 11.234 1 97.94 101 PRO B CA 1
ATOM 3341 C C . PRO B 1 101 ? -1.936 28.047 10.344 1 97.94 101 PRO B C 1
ATOM 3343 O O . PRO B 1 101 ? -2.146 27.812 9.156 1 97.94 101 PRO B O 1
ATOM 3346 N N . ILE B 1 102 ? -0.751 27.891 10.961 1 98.81 102 ILE B N 1
ATOM 3347 C CA . ILE B 1 102 ? 0.401 27.25 10.32 1 98.81 102 ILE B CA 1
ATOM 3348 C C . ILE B 1 102 ? 0.805 26 11.094 1 98.81 102 ILE B C 1
ATOM 3350 O O . ILE B 1 102 ? 1.034 26.062 12.305 1 98.81 102 ILE B O 1
ATOM 3354 N N . ILE B 1 103 ? 0.786 24.875 10.43 1 98.94 103 ILE B N 1
ATOM 3355 C CA . ILE B 1 103 ? 1.184 23.594 10.984 1 98.94 103 ILE B CA 1
ATOM 3356 C C . ILE B 1 103 ? 2.635 23.297 10.609 1 98.94 103 ILE B C 1
ATOM 3358 O O . ILE B 1 103 ? 2.951 23.109 9.43 1 98.94 103 ILE B O 1
ATOM 3362 N N . ILE B 1 104 ? 3.529 23.281 11.586 1 98.94 104 ILE B N 1
ATOM 3363 C CA . ILE B 1 104 ? 4.934 22.969 11.352 1 98.94 104 ILE B CA 1
ATOM 3364 C C . ILE B 1 104 ? 5.133 21.453 11.398 1 98.94 104 ILE B C 1
ATOM 3366 O O . ILE B 1 104 ? 5.016 20.844 12.461 1 98.94 104 ILE B O 1
ATOM 3370 N N . SER B 1 105 ? 5.402 20.875 10.242 1 98.75 105 SER B N 1
ATOM 3371 C CA . SER B 1 105 ? 5.691 19.453 10.164 1 98.75 105 SER B CA 1
ATOM 3372 C C . SER B 1 105 ? 7.141 19.156 10.531 1 98.75 105 SER B C 1
ATOM 3374 O O . SER B 1 105 ? 8.062 19.781 9.984 1 98.75 105 SER B O 1
ATOM 3376 N N . ILE B 1 106 ? 7.336 18.25 11.5 1 98.5 106 ILE B N 1
ATOM 3377 C CA . ILE B 1 106 ? 8.688 17.922 11.938 1 98.5 106 ILE B CA 1
ATOM 3378 C C . ILE B 1 106 ? 8.859 16.406 12.016 1 98.5 106 ILE B C 1
ATOM 3380 O O . ILE B 1 106 ? 7.871 15.672 12.023 1 98.5 106 ILE B O 1
ATOM 3384 N N . THR B 1 107 ? 10.086 15.945 12.008 1 96.56 107 THR B N 1
ATOM 3385 C CA . THR B 1 107 ? 10.453 14.555 12.258 1 96.56 107 THR B CA 1
ATOM 3386 C C . THR B 1 107 ? 11.836 14.469 12.891 1 96.56 107 THR B C 1
ATOM 3388 O O . THR B 1 107 ? 12.602 15.438 12.852 1 96.56 107 THR B O 1
ATOM 3391 N N . SER B 1 108 ? 12.031 13.391 13.602 1 94.12 108 SER B N 1
ATOM 3392 C CA . SER B 1 108 ? 13.312 13.172 14.258 1 94.12 108 SER B CA 1
ATOM 3393 C C . SER B 1 108 ? 13.641 11.688 14.344 1 94.12 108 SER B C 1
ATOM 3395 O O . SER B 1 108 ? 12.742 10.844 14.328 1 94.12 108 SER B O 1
ATOM 3397 N N . SER B 1 109 ? 14.945 11.438 14.469 1 90.12 109 SER B N 1
ATOM 3398 C CA . SER B 1 109 ? 15.375 10.047 14.578 1 90.12 109 SER B CA 1
ATOM 3399 C C . SER B 1 109 ? 15.391 9.578 16.031 1 90.12 109 SER B C 1
ATOM 3401 O O . SER B 1 109 ? 15.469 8.383 16.297 1 90.12 109 SER B O 1
ATOM 3403 N N . THR B 1 110 ? 15.336 10.547 16.984 1 92.94 110 THR B N 1
ATOM 3404 C CA . THR B 1 110 ? 15.352 10.18 18.391 1 92.94 110 THR B CA 1
ATOM 3405 C C . THR B 1 110 ? 14.367 11.031 19.188 1 92.94 110 THR B C 1
ATOM 3407 O O . THR B 1 110 ? 14.141 12.195 18.859 1 92.94 110 THR B O 1
ATOM 3410 N N . PRO B 1 111 ? 13.883 10.461 20.297 1 96.19 111 PRO B N 1
ATOM 3411 C CA . PRO B 1 111 ? 13 11.242 21.156 1 96.19 111 PRO B CA 1
ATOM 3412 C C . PRO B 1 111 ? 13.68 12.484 21.734 1 96.19 111 PRO B C 1
ATOM 3414 O O . PRO B 1 111 ? 13.047 13.531 21.875 1 96.19 111 PRO B O 1
ATOM 3417 N N . LYS B 1 112 ? 14.953 12.375 22.047 1 97.5 112 LYS B N 1
ATOM 3418 C CA . LYS B 1 112 ? 15.688 13.516 22.594 1 97.5 112 LYS B CA 1
ATOM 3419 C C . LYS B 1 112 ? 15.734 14.664 21.594 1 97.5 112 LYS B C 1
ATOM 3421 O O . LYS B 1 112 ? 15.477 15.82 21.953 1 97.5 112 LYS B O 1
ATOM 3426 N N . GLU B 1 113 ? 16.078 14.328 20.391 1 97.38 113 GLU B N 1
ATOM 3427 C CA . GLU B 1 113 ? 16.094 15.352 19.344 1 97.38 113 GLU B CA 1
ATOM 3428 C C . GLU B 1 113 ? 14.711 15.953 19.125 1 97.38 113 GLU B C 1
ATOM 3430 O O . GLU B 1 113 ? 14.57 17.156 18.891 1 97.38 113 GLU B O 1
ATOM 3435 N N . LEU B 1 114 ? 13.719 15.117 19.219 1 97.88 114 LEU B N 1
ATOM 3436 C CA . LEU B 1 114 ? 12.352 15.609 19.078 1 97.88 114 LEU B CA 1
ATOM 3437 C C . LEU B 1 114 ? 12.008 16.594 20.188 1 97.88 114 LEU B C 1
ATOM 3439 O O . LEU B 1 114 ? 11.383 17.625 19.938 1 97.88 114 LEU B O 1
ATOM 3443 N N . ARG B 1 115 ? 12.398 16.328 21.359 1 98.5 115 ARG B N 1
ATOM 3444 C CA . ARG B 1 115 ? 12.195 17.25 22.484 1 98.5 115 ARG B CA 1
ATOM 3445 C C . ARG B 1 115 ? 12.805 18.609 22.203 1 98.5 115 ARG B C 1
ATOM 3447 O O . ARG B 1 115 ? 12.188 19.641 22.469 1 98.5 115 ARG B O 1
ATOM 3454 N N . ASP B 1 116 ? 14 18.578 21.672 1 98.69 116 ASP B N 1
ATOM 3455 C CA . ASP B 1 116 ? 14.68 19.828 21.328 1 98.69 116 ASP B CA 1
ATOM 3456 C C . ASP B 1 116 ? 13.898 20.594 20.25 1 98.69 116 ASP B C 1
ATOM 3458 O O . ASP B 1 116 ? 13.797 21.812 20.312 1 98.69 116 ASP B O 1
ATOM 3462 N N . MET B 1 117 ? 13.398 19.922 19.344 1 98.88 117 MET B N 1
ATOM 3463 C CA . MET B 1 117 ? 12.633 20.547 18.266 1 98.88 117 MET B CA 1
ATOM 3464 C C . MET B 1 117 ? 11.336 21.156 18.797 1 98.88 117 MET B C 1
ATOM 3466 O O . MET B 1 117 ? 10.969 22.266 18.422 1 98.88 117 MET B O 1
ATOM 3470 N N . ILE B 1 118 ? 10.695 20.422 19.656 1 98.88 118 ILE B N 1
ATOM 3471 C CA . ILE B 1 118 ? 9.469 20.906 20.297 1 98.88 118 ILE B CA 1
ATOM 3472 C C . ILE B 1 118 ? 9.766 22.188 21.062 1 98.88 118 ILE B C 1
ATOM 3474 O O . ILE B 1 118 ? 8.984 23.141 21.031 1 98.88 118 ILE B O 1
ATOM 3478 N N . ALA B 1 119 ? 10.883 22.25 21.703 1 98.75 119 ALA B N 1
ATOM 3479 C CA . ALA B 1 119 ? 11.289 23.438 22.469 1 98.75 119 ALA B CA 1
ATOM 3480 C C . ALA B 1 119 ? 11.43 24.656 21.562 1 98.75 119 ALA B C 1
ATOM 3482 O O . ALA B 1 119 ? 11.07 25.766 21.938 1 98.75 119 ALA B O 1
ATOM 3483 N N . ILE B 1 120 ? 11.938 24.453 20.375 1 98.88 120 ILE B N 1
ATOM 3484 C CA . ILE B 1 120 ? 12.086 25.531 19.406 1 98.88 120 ILE B CA 1
ATOM 3485 C C . ILE B 1 120 ? 10.711 26.078 19.031 1 98.88 120 ILE B C 1
ATOM 3487 O O . ILE B 1 120 ? 10.508 27.297 18.984 1 98.88 120 ILE B O 1
ATOM 3491 N N . ILE B 1 121 ? 9.766 25.234 18.797 1 98.88 121 ILE B N 1
ATOM 3492 C CA . ILE B 1 121 ? 8.422 25.641 18.391 1 98.88 121 ILE B CA 1
ATOM 3493 C C . ILE B 1 121 ? 7.715 26.312 19.562 1 98.88 121 ILE B C 1
ATOM 3495 O O . ILE B 1 121 ? 7.004 27.312 19.375 1 98.88 121 ILE B O 1
ATOM 3499 N N . GLN B 1 122 ? 7.93 25.797 20.797 1 98.5 122 GLN B N 1
ATOM 3500 C CA . GLN B 1 122 ? 7.348 26.422 21.984 1 98.5 122 GLN B CA 1
ATOM 3501 C C . GLN B 1 122 ? 7.918 27.828 22.203 1 98.5 122 GLN B C 1
ATOM 3503 O O . GLN B 1 122 ? 7.195 28.734 22.609 1 98.5 122 GLN B O 1
ATOM 3508 N N . ALA B 1 123 ? 9.211 27.969 21.953 1 98.56 123 ALA B N 1
ATOM 3509 C CA . ALA B 1 123 ? 9.82 29.297 22.031 1 98.56 123 ALA B CA 1
ATOM 3510 C C . ALA B 1 123 ? 9.195 30.25 21.016 1 98.56 123 ALA B C 1
ATOM 3512 O O . ALA B 1 123 ? 8.922 31.406 21.344 1 98.56 123 ALA B O 1
ATOM 3513 N N . LEU B 1 124 ? 8.992 29.781 19.812 1 98.75 124 LEU B N 1
ATOM 3514 C CA . LEU B 1 124 ? 8.305 30.578 18.797 1 98.75 124 LEU B CA 1
ATOM 3515 C C . LEU B 1 124 ? 6.922 31 19.266 1 98.75 124 LEU B C 1
ATOM 3517 O O . LEU B 1 124 ? 6.547 32.156 19.141 1 98.75 124 LEU B O 1
ATOM 3521 N N . ARG B 1 125 ? 6.172 30.078 19.844 1 98.44 125 ARG B N 1
ATOM 3522 C CA . ARG B 1 125 ? 4.828 30.375 20.328 1 98.44 125 ARG B CA 1
ATOM 3523 C C . ARG B 1 125 ? 4.859 31.438 21.422 1 98.44 125 ARG B C 1
ATOM 3525 O O . ARG B 1 125 ? 4.031 32.344 21.422 1 98.44 125 ARG B O 1
ATOM 3532 N N . SER B 1 126 ? 5.801 31.328 22.281 1 98 126 SER B N 1
ATOM 3533 C CA . SER B 1 126 ? 5.961 32.312 23.344 1 98 126 SER B CA 1
ATOM 3534 C C . SER B 1 126 ? 6.289 33.688 22.766 1 98 126 SER B C 1
ATOM 3536 O O . SER B 1 126 ? 5.766 34.719 23.234 1 98 126 SER B O 1
ATOM 3538 N N . GLU B 1 127 ? 7.156 33.688 21.797 1 97.94 127 GLU B N 1
ATOM 3539 C CA . GLU B 1 127 ? 7.523 34.938 21.156 1 97.94 127 GLU B CA 1
ATOM 3540 C C . GLU B 1 127 ? 6.316 35.562 20.469 1 97.94 127 GLU B C 1
ATOM 3542 O O . GLU B 1 127 ? 6.137 36.781 20.531 1 97.94 127 GLU B O 1
ATOM 3547 N N . LEU B 1 128 ? 5.57 34.812 19.781 1 97.62 128 LEU B N 1
ATOM 3548 C CA . LEU B 1 128 ? 4.371 35.281 19.109 1 97.62 128 LEU B CA 1
ATOM 3549 C C . LEU B 1 128 ? 3.402 35.906 20.125 1 97.62 128 LEU B C 1
ATOM 3551 O O . LEU B 1 128 ? 2.854 37 19.875 1 97.62 128 LEU B O 1
ATOM 3555 N N . GLU B 1 129 ? 3.238 35.219 21.219 1 96.56 129 GLU B N 1
ATOM 3556 C CA . GLU B 1 129 ? 2.377 35.75 22.281 1 96.56 129 GLU B CA 1
ATOM 3557 C C . GLU B 1 129 ? 2.865 37.094 22.766 1 96.56 129 GLU B C 1
ATOM 3559 O O . GLU B 1 129 ? 2.066 38.031 22.953 1 96.56 129 GLU B O 1
ATOM 3564 N N . ALA B 1 130 ? 4.129 37.25 22.953 1 97.06 130 ALA B N 1
ATOM 3565 C CA . ALA B 1 130 ? 4.734 38.5 23.406 1 97.06 130 ALA B CA 1
ATOM 3566 C C . ALA B 1 130 ? 4.516 39.625 22.391 1 97.06 130 ALA B C 1
ATOM 3568 O O . ALA B 1 130 ? 4.438 40.781 22.75 1 97.06 130 ALA B O 1
ATOM 3569 N N . LEU B 1 131 ? 4.332 39.219 21.172 1 95.44 131 LEU B N 1
ATOM 3570 C CA . LEU B 1 131 ? 4.164 40.188 20.094 1 95.44 131 LEU B CA 1
ATOM 3571 C C . LEU B 1 131 ? 2.686 40.438 19.812 1 95.44 131 LEU B C 1
ATOM 3573 O O . LEU B 1 131 ? 2.336 41.094 18.828 1 95.44 131 LEU B O 1
ATOM 3577 N N . GLY B 1 132 ? 1.783 39.812 20.609 1 94.38 132 GLY B N 1
ATOM 3578 C CA . GLY B 1 132 ? 0.352 40.062 20.5 1 94.38 132 GLY B CA 1
ATOM 3579 C C . GLY B 1 132 ? -0.323 39.156 19.484 1 94.38 132 GLY B C 1
ATOM 3580 O O . GLY B 1 132 ? -1.444 39.438 19.047 1 94.38 132 GLY B O 1
ATOM 3581 N N . VAL B 1 133 ? 0.381 38.156 19.016 1 94.75 133 VAL B N 1
ATOM 3582 C CA . VAL B 1 133 ? -0.162 37.188 18.078 1 94.75 133 VAL B CA 1
ATOM 3583 C C . VAL B 1 133 ? -0.589 35.938 18.844 1 94.75 133 VAL B C 1
ATOM 3585 O O . VAL B 1 133 ? 0.098 35.5 19.766 1 94.75 133 VAL B O 1
ATOM 3588 N N . LYS B 1 134 ? -1.732 35.375 18.516 1 94.94 134 LYS B N 1
ATOM 3589 C CA . LYS B 1 134 ? -2.234 34.188 19.156 1 94.94 134 LYS B CA 1
ATOM 3590 C C . LYS B 1 134 ? -1.294 33 18.938 1 94.94 134 LYS B C 1
ATOM 3592 O O . LYS B 1 134 ? -1.14 32.531 17.797 1 94.94 134 LYS B O 1
ATOM 3597 N N . PRO B 1 135 ? -0.736 32.469 19.969 1 94.38 135 PRO B N 1
ATOM 3598 C CA . PRO B 1 135 ? 0.179 31.344 19.797 1 94.38 135 PRO B CA 1
ATOM 3599 C C . PRO B 1 135 ? -0.524 30.094 19.297 1 94.38 135 PRO B C 1
ATOM 3601 O O . PRO B 1 135 ? 0.128 29.188 18.781 1 94.38 135 PRO B O 1
ATOM 3604 N N . THR B 1 136 ? -1.832 30.078 19.391 1 96.38 136 THR B N 1
ATOM 3605 C CA . THR B 1 136 ? -2.631 28.922 19.016 1 96.38 136 THR B CA 1
ATOM 3606 C C . THR B 1 136 ? -2.689 28.797 17.484 1 96.38 136 THR B C 1
ATOM 3608 O O . THR B 1 136 ? -3.189 27.797 16.969 1 96.38 136 THR B O 1
ATOM 3611 N N . LEU B 1 137 ? -2.092 29.734 16.766 1 97.75 137 LEU B N 1
ATOM 3612 C CA . LEU B 1 137 ? -2.043 29.688 15.312 1 97.75 137 LEU B CA 1
ATOM 3613 C C . LEU B 1 137 ? -0.929 28.75 14.844 1 97.75 137 LEU B C 1
ATOM 3615 O O . LEU B 1 137 ? -0.866 28.406 13.664 1 97.75 137 LEU B O 1
ATOM 3619 N N . VAL B 1 138 ? -0.054 28.312 15.789 1 98.62 138 VAL B N 1
ATOM 3620 C CA . VAL B 1 138 ? 1.062 27.438 15.438 1 98.62 138 VAL B CA 1
ATOM 3621 C C . VAL B 1 138 ? 0.821 26.031 15.992 1 98.62 138 VAL B C 1
ATOM 3623 O O . VAL B 1 138 ? 0.62 25.875 17.203 1 98.62 138 VAL B O 1
ATOM 3626 N N . ALA B 1 139 ? 0.784 25.062 15.141 1 98.88 139 ALA B N 1
ATOM 3627 C CA . ALA B 1 139 ? 0.593 23.656 15.5 1 98.88 139 ALA B CA 1
ATOM 3628 C C . ALA B 1 139 ? 1.783 22.812 15.062 1 98.88 139 ALA B C 1
ATOM 3630 O O . ALA B 1 139 ? 2.643 23.281 14.312 1 98.88 139 ALA B O 1
ATOM 3631 N N . ILE B 1 140 ? 1.871 21.578 15.602 1 98.94 140 ILE B N 1
ATOM 3632 C CA . ILE B 1 140 ? 2.896 20.609 15.242 1 98.94 140 ILE B CA 1
ATOM 3633 C C . ILE B 1 140 ? 2.252 19.422 14.539 1 98.94 140 ILE B C 1
ATOM 3635 O O . ILE B 1 140 ? 1.203 18.922 14.969 1 98.94 140 ILE B O 1
ATOM 3639 N N . GLU B 1 141 ? 2.744 19.031 13.461 1 98.88 141 GLU B N 1
ATOM 3640 C CA . GLU B 1 141 ? 2.502 17.719 12.867 1 98.88 141 GLU B CA 1
ATOM 3641 C C . GLU B 1 141 ? 3.762 16.859 12.898 1 98.88 141 GLU B C 1
ATOM 3643 O O . GLU B 1 141 ? 4.797 17.25 12.344 1 98.88 141 GLU B O 1
ATOM 3648 N N . LEU B 1 142 ? 3.732 15.758 13.594 1 98.38 142 LEU B N 1
ATOM 3649 C CA . LEU B 1 142 ? 4.848 14.82 13.508 1 98.38 142 LEU B CA 1
ATOM 3650 C C . LEU B 1 142 ? 4.691 13.891 12.312 1 98.38 142 LEU B C 1
ATOM 3652 O O . LEU B 1 142 ? 3.738 13.109 12.25 1 98.38 142 LEU B O 1
ATOM 3656 N N . ASN B 1 143 ? 5.535 14.047 11.328 1 96.94 143 ASN B N 1
ATOM 3657 C CA . ASN B 1 143 ? 5.648 13.023 10.289 1 96.94 143 ASN B CA 1
ATOM 3658 C C . ASN B 1 143 ? 6.266 11.742 10.828 1 96.94 143 ASN B C 1
ATOM 3660 O O . ASN B 1 143 ? 7.449 11.711 11.172 1 96.94 143 ASN B O 1
ATOM 3664 N N . THR B 1 144 ? 5.512 10.672 10.875 1 94.56 144 THR B N 1
ATOM 3665 C CA . THR B 1 144 ? 5.938 9.469 11.586 1 94.56 144 THR B CA 1
ATOM 3666 C C . THR B 1 144 ? 6.766 8.57 10.672 1 94.56 144 THR B C 1
ATOM 3668 O O . THR B 1 144 ? 7.152 7.469 11.07 1 94.56 144 THR B O 1
ATOM 3671 N N . SER B 1 145 ? 7.012 8.93 9.391 1 80.38 145 SER B N 1
ATOM 3672 C CA . SER B 1 145 ? 7.734 8.094 8.438 1 80.38 145 SER B CA 1
ATOM 3673 C C . SER B 1 145 ? 9.227 8.078 8.734 1 80.38 145 SER B C 1
ATOM 3675 O O . SER B 1 145 ? 9.992 7.359 8.086 1 80.38 145 SER B O 1
ATOM 3677 N N . CYS B 1 146 ? 9.664 7.867 9.938 1 66.56 146 CYS B N 1
ATOM 3678 C CA . CYS B 1 146 ? 11.062 7.992 10.312 1 66.56 146 CYS B CA 1
ATOM 3679 C C . CYS B 1 146 ? 11.961 7.219 9.359 1 66.56 146 CYS B C 1
ATOM 3681 O O . CYS B 1 146 ? 11.508 6.273 8.703 1 66.56 146 CYS B O 1
ATOM 3683 N N . PRO B 1 147 ? 13.234 7.855 9.195 1 53.22 147 PRO B N 1
ATOM 3684 C CA . PRO B 1 147 ? 14.211 7.191 8.328 1 53.22 147 PRO B CA 1
ATOM 3685 C C . PRO B 1 147 ? 14.375 5.711 8.648 1 53.22 147 PRO B C 1
ATOM 3687 O O . PRO B 1 147 ? 14.195 5.301 9.797 1 53.22 147 PRO B O 1
ATOM 3690 N N . ASN B 1 148 ? 14.039 4.906 7.672 1 53.5 148 ASN B N 1
ATOM 3691 C CA . ASN B 1 148 ? 14.219 3.461 7.766 1 53.5 148 ASN B CA 1
ATOM 3692 C C . ASN B 1 148 ? 15.586 3.102 8.328 1 53.5 148 ASN B C 1
ATOM 3694 O O . ASN B 1 148 ? 16.609 3.393 7.711 1 53.5 148 ASN B O 1
ATOM 3698 N N . ILE B 1 149 ? 15.68 3.186 9.727 1 53.66 149 ILE B N 1
ATOM 3699 C CA . ILE B 1 149 ? 16.875 2.555 10.289 1 53.66 149 ILE B CA 1
ATOM 3700 C C . ILE B 1 149 ? 17.016 1.144 9.727 1 53.66 149 ILE B C 1
ATOM 3702 O O . ILE B 1 149 ? 16.062 0.366 9.719 1 53.66 149 ILE B O 1
ATOM 3706 N N . GLU B 1 150 ? 18.188 0.916 9.219 1 56.97 150 GLU B N 1
ATOM 3707 C CA . GLU B 1 150 ? 18.484 -0.37 8.594 1 56.97 150 GLU B CA 1
ATOM 3708 C C . GLU B 1 150 ? 18.031 -1.53 9.477 1 56.97 150 GLU B C 1
ATOM 3710 O O . GLU B 1 150 ? 18.25 -1.516 10.688 1 56.97 150 GLU B O 1
ATOM 3715 N N . ASP B 1 151 ? 17.266 -2.412 8.922 1 62 151 ASP B N 1
ATOM 3716 C CA . ASP B 1 151 ? 16.875 -3.695 9.5 1 62 151 ASP B CA 1
ATOM 3717 C C . ASP B 1 151 ? 15.805 -3.516 10.57 1 62 151 ASP B C 1
ATOM 3719 O O . ASP B 1 151 ? 15.633 -4.379 11.438 1 62 151 ASP B O 1
ATOM 3723 N N . THR B 1 152 ? 15.336 -2.328 10.711 1 69.31 152 THR B N 1
ATOM 3724 C CA . THR B 1 152 ? 14.219 -2.115 11.625 1 69.31 152 THR B CA 1
ATOM 3725 C C . THR B 1 152 ? 13.008 -1.568 10.875 1 69.31 152 THR B C 1
ATOM 3727 O O . THR B 1 152 ? 13.141 -0.701 10.008 1 69.31 152 THR B O 1
ATOM 3730 N N . PRO B 1 153 ? 11.883 -2.195 11.203 1 75.38 153 PRO B N 1
ATOM 3731 C CA . PRO B 1 153 ? 10.695 -1.594 10.586 1 75.38 153 PRO B CA 1
ATOM 3732 C C . PRO B 1 153 ? 10.516 -0.127 10.969 1 75.38 153 PRO B C 1
ATOM 3734 O O . PRO B 1 153 ? 10.828 0.266 12.102 1 75.38 153 PRO B O 1
ATOM 3737 N N . PRO B 1 154 ? 10.086 0.7 9.961 1 79.69 154 PRO B N 1
ATOM 3738 C CA . PRO B 1 154 ? 9.727 2.057 10.383 1 79.69 154 PRO B CA 1
ATOM 3739 C C . PRO B 1 154 ? 8.711 2.068 11.523 1 79.69 154 PRO B C 1
ATOM 3741 O O . PRO B 1 154 ? 7.762 1.286 11.516 1 79.69 154 PRO B O 1
ATOM 3744 N N . PRO B 1 155 ? 8.945 2.922 12.484 1 79.19 155 PRO B N 1
ATOM 3745 C CA . PRO B 1 155 ? 8.078 2.957 13.664 1 79.19 155 PRO B CA 1
ATOM 3746 C C . PRO B 1 155 ? 6.605 3.143 13.305 1 79.19 155 PRO B C 1
ATOM 3748 O O . PRO B 1 155 ? 5.727 2.676 14.031 1 79.19 155 PRO B O 1
ATOM 3751 N N . SER B 1 156 ? 6.387 3.785 12.234 1 84.88 156 SER B N 1
ATOM 3752 C CA . SER B 1 156 ? 5.008 4.074 11.852 1 84.88 156 SER B CA 1
ATOM 3753 C C . SER B 1 156 ? 4.266 2.803 11.453 1 84.88 156 SER B C 1
ATOM 3755 O O . SER B 1 156 ? 3.035 2.785 11.406 1 84.88 156 SER B O 1
ATOM 3757 N N . TYR B 1 157 ? 4.992 1.721 11.164 1 85.38 157 TYR B N 1
ATOM 3758 C CA . TYR B 1 157 ? 4.367 0.446 10.828 1 85.38 157 TYR B CA 1
ATOM 3759 C C . TYR B 1 157 ? 4.5 -0.548 11.977 1 85.38 157 TYR B C 1
ATOM 3761 O O . TYR B 1 157 ? 3.959 -1.654 11.914 1 85.38 157 TYR B O 1
ATOM 3769 N N . HIS B 1 158 ? 5.266 -0.224 12.883 1 84.81 158 HIS B N 1
ATOM 3770 C CA . HIS B 1 158 ? 5.336 -0.856 14.195 1 84.81 158 HIS B CA 1
ATOM 3771 C C . HIS B 1 158 ? 5.137 0.166 15.305 1 84.81 158 HIS B C 1
ATOM 3773 O O . HIS B 1 158 ? 6.09 0.518 16.016 1 84.81 158 HIS B O 1
ATOM 3779 N N . PHE B 1 159 ? 3.936 0.527 15.492 1 83.38 159 PHE B N 1
ATOM 3780 C CA . PHE B 1 159 ? 3.521 1.756 16.156 1 83.38 159 PHE B CA 1
ATOM 3781 C C . PHE B 1 159 ? 4.027 1.79 17.594 1 83.38 159 PHE B C 1
ATOM 3783 O O . PHE B 1 159 ? 4.344 2.859 18.125 1 83.38 159 PHE B O 1
ATOM 3790 N N . PRO B 1 160 ? 4.258 0.665 18.297 1 81.06 160 PRO B N 1
ATOM 3791 C CA . PRO B 1 160 ? 4.805 0.722 19.656 1 81.06 160 PRO B CA 1
ATOM 3792 C C . PRO B 1 160 ? 6.191 1.361 19.703 1 81.06 160 PRO B C 1
ATOM 3794 O O . PRO B 1 160 ? 6.57 1.946 20.719 1 81.06 160 PRO B O 1
ATOM 3797 N N . LEU B 1 161 ? 6.887 1.318 18.609 1 86.44 161 LEU B N 1
ATOM 3798 C CA . LEU B 1 161 ? 8.203 1.938 18.531 1 86.44 161 LEU B CA 1
ATOM 3799 C C . LEU B 1 161 ? 8.086 3.459 18.516 1 86.44 161 LEU B C 1
ATOM 3801 O O . LEU B 1 161 ? 9.078 4.164 18.719 1 86.44 161 LEU B O 1
ATOM 3805 N N . LEU B 1 162 ? 6.879 3.951 18.312 1 92.62 162 LEU B N 1
ATOM 3806 C CA . LEU B 1 162 ? 6.652 5.391 18.219 1 92.62 162 LEU B CA 1
ATOM 3807 C C . LEU B 1 162 ? 6.367 5.98 19.594 1 92.62 162 LEU B C 1
ATOM 3809 O O . LEU B 1 162 ? 6.359 7.199 19.766 1 92.62 162 LEU B O 1
ATOM 3813 N N . LEU B 1 163 ? 6.152 5.145 20.656 1 95.25 163 LEU B N 1
ATOM 3814 C CA . LEU B 1 163 ? 5.664 5.582 21.953 1 95.25 163 LEU B CA 1
ATOM 3815 C C . LEU B 1 163 ? 6.613 6.602 22.578 1 95.25 163 LEU B C 1
ATOM 3817 O O . LEU B 1 163 ? 6.172 7.641 23.078 1 95.25 163 LEU B O 1
ATOM 3821 N N . PRO B 1 164 ? 7.934 6.379 22.484 1 96.19 164 PRO B N 1
ATOM 3822 C CA . PRO B 1 164 ? 8.828 7.375 23.094 1 96.19 164 PRO B CA 1
ATOM 3823 C C . PRO B 1 164 ? 8.719 8.742 22.422 1 96.19 164 PRO B C 1
ATOM 3825 O O . PRO B 1 164 ? 8.883 9.773 23.078 1 96.19 164 PRO B O 1
ATOM 3828 N N . PHE B 1 165 ? 8.492 8.789 21.141 1 96.75 165 PHE B N 1
ATOM 3829 C CA . PHE B 1 165 ? 8.305 10.047 20.438 1 96.75 165 PHE B CA 1
ATOM 3830 C C . PHE B 1 165 ? 6.996 10.711 20.844 1 96.75 165 PHE B C 1
ATOM 3832 O O . PHE B 1 165 ? 6.957 11.922 21.094 1 96.75 165 PHE B O 1
ATOM 3839 N N . LEU B 1 166 ? 5.949 9.875 20.953 1 97.75 166 LEU B N 1
ATOM 3840 C CA . LEU B 1 166 ? 4.633 10.383 21.344 1 97.75 166 LEU B CA 1
ATOM 3841 C C . LEU B 1 166 ? 4.656 10.93 22.766 1 97.75 166 LEU B C 1
ATOM 3843 O O . LEU B 1 166 ? 3.951 11.898 23.078 1 97.75 166 LEU B O 1
ATOM 3847 N N . GLU B 1 167 ? 5.438 10.359 23.562 1 98.31 167 GLU B N 1
ATOM 3848 C CA . GLU B 1 167 ? 5.578 10.828 24.938 1 98.31 167 GLU B CA 1
ATOM 3849 C C . GLU B 1 167 ? 6.133 12.242 25 1 98.31 167 GLU B C 1
ATOM 3851 O O . GLU B 1 167 ? 5.676 13.07 25.781 1 98.31 167 GLU B O 1
ATOM 3856 N N . GLU B 1 168 ? 7.137 12.516 24.156 1 98.5 168 GLU B N 1
ATOM 3857 C CA . GLU B 1 168 ? 7.703 13.859 24.109 1 98.5 168 GLU B CA 1
ATOM 3858 C C . GLU B 1 168 ? 6.648 14.891 23.703 1 98.5 168 GLU B C 1
ATOM 3860 O O . GLU B 1 168 ? 6.598 15.984 24.25 1 98.5 168 GLU B O 1
ATOM 3865 N N . LEU B 1 169 ? 5.84 14.516 22.766 1 98.75 169 LEU B N 1
ATOM 3866 C CA . LEU B 1 169 ? 4.773 15.398 22.297 1 98.75 169 LEU B CA 1
ATOM 3867 C C . LEU B 1 169 ? 3.713 15.578 23.391 1 98.75 169 LEU B C 1
ATOM 3869 O O . LEU B 1 169 ? 3.25 16.703 23.625 1 98.75 169 LEU B O 1
ATOM 3873 N N . ALA B 1 170 ? 3.322 14.477 23.984 1 98.56 170 ALA B N 1
ATOM 3874 C CA . ALA B 1 170 ? 2.318 14.516 25.047 1 98.56 170 ALA B CA 1
ATOM 3875 C C . ALA B 1 170 ? 2.781 15.391 26.203 1 98.56 170 ALA B C 1
ATOM 3877 O O . ALA B 1 170 ? 2.002 16.188 26.734 1 98.56 170 ALA B O 1
ATOM 3878 N N . ASP B 1 171 ? 4.031 15.242 26.578 1 98.38 171 ASP B N 1
ATOM 3879 C CA . ASP B 1 171 ? 4.582 16.062 27.656 1 98.38 171 ASP B CA 1
ATOM 3880 C C . ASP B 1 171 ? 4.484 17.547 27.328 1 98.38 171 ASP B C 1
ATOM 3882 O O . ASP B 1 171 ? 4.141 18.359 28.188 1 98.38 171 ASP B O 1
ATOM 3886 N N . ALA B 1 172 ? 4.816 17.891 26.125 1 98.44 172 ALA B N 1
ATOM 3887 C CA . ALA B 1 172 ? 4.73 19.281 25.688 1 98.44 172 ALA B CA 1
ATOM 3888 C C . ALA B 1 172 ? 3.297 19.797 25.781 1 98.44 172 ALA B C 1
ATOM 3890 O O . ALA B 1 172 ? 3.061 20.922 26.219 1 98.44 172 ALA B O 1
ATOM 3891 N N . TYR B 1 173 ? 2.344 19 25.375 1 98.19 173 TYR B N 1
ATOM 3892 C CA . TYR B 1 173 ? 0.933 19.375 25.422 1 98.19 173 TYR B CA 1
ATOM 3893 C C . TYR B 1 173 ? 0.478 19.578 26.875 1 98.19 173 TYR B C 1
ATOM 3895 O O . TYR B 1 173 ? -0.203 20.562 27.172 1 98.19 173 TYR B O 1
ATOM 3903 N N . PHE B 1 174 ? 0.824 18.656 27.734 1 96.75 174 PHE B N 1
ATOM 3904 C CA . PHE B 1 174 ? 0.342 18.734 29.109 1 96.75 174 PHE B CA 1
ATOM 3905 C C . PHE B 1 174 ? 0.998 19.906 29.828 1 96.75 174 PHE B C 1
ATOM 3907 O O . PHE B 1 174 ? 0.424 20.453 30.766 1 96.75 174 PHE B O 1
ATOM 3914 N N . ALA B 1 175 ? 2.174 20.328 29.359 1 96.5 175 ALA B N 1
ATOM 3915 C CA . ALA B 1 175 ? 2.811 21.531 29.891 1 96.5 175 ALA B CA 1
ATOM 3916 C C . ALA B 1 175 ? 2.125 22.781 29.391 1 96.5 175 ALA B C 1
ATOM 3918 O O . ALA B 1 175 ? 2.098 23.812 30.078 1 96.5 175 ALA B O 1
ATOM 3919 N N . ASN B 1 176 ? 1.592 22.781 28.156 1 95.75 176 ASN B N 1
ATOM 3920 C CA . ASN B 1 176 ? 0.855 23.875 27.516 1 95.75 176 ASN B CA 1
ATOM 3921 C C . ASN B 1 176 ? -0.295 23.344 26.656 1 95.75 176 ASN B C 1
ATOM 3923 O O . ASN B 1 176 ? -0.154 23.188 25.438 1 95.75 176 ASN B O 1
ATOM 3927 N N . PRO B 1 177 ? -1.43 23.188 27.203 1 94.94 177 PRO B N 1
ATOM 3928 C CA . PRO B 1 177 ? -2.543 22.5 26.547 1 94.94 177 PRO B CA 1
ATOM 3929 C C . PRO B 1 177 ? -3.113 23.266 25.359 1 94.94 177 PRO B C 1
ATOM 3931 O O . PRO B 1 177 ? -4.004 22.781 24.672 1 94.94 177 PRO B O 1
ATOM 3934 N N . SER B 1 178 ? -2.596 24.484 25.156 1 96.75 178 SER B N 1
ATOM 3935 C CA . SER B 1 178 ? -3.041 25.219 23.984 1 96.75 178 SER B CA 1
ATOM 3936 C C . SER B 1 178 ? -2.348 24.719 22.719 1 96.75 178 SER B C 1
ATOM 3938 O O . SER B 1 178 ? -2.758 25.062 21.609 1 96.75 178 SER B O 1
ATOM 3940 N N . LEU B 1 179 ? -1.315 23.922 22.844 1 98.25 179 LEU B N 1
ATOM 3941 C CA . LEU B 1 179 ? -0.562 23.375 21.719 1 98.25 179 LEU B CA 1
ATOM 3942 C C . LEU B 1 179 ? -1.387 22.344 20.969 1 98.25 179 LEU B C 1
ATOM 3944 O O . LEU B 1 179 ? -1.898 21.391 21.562 1 98.25 179 LEU B O 1
ATOM 3948 N N . THR B 1 180 ? -1.61 22.578 19.688 1 98.81 180 THR B N 1
ATOM 3949 C CA . THR B 1 180 ? -2.264 21.594 18.812 1 98.81 180 THR B CA 1
ATOM 3950 C C . THR B 1 180 ? -1.235 20.672 18.172 1 98.81 180 THR B C 1
ATOM 3952 O O . THR B 1 180 ? -0.256 21.141 17.578 1 98.81 180 THR B O 1
ATOM 3955 N N . ILE B 1 181 ? -1.438 19.359 18.312 1 98.94 181 ILE B N 1
ATOM 3956 C CA . ILE B 1 181 ? -0.492 18.375 17.797 1 98.94 181 ILE B CA 1
ATOM 3957 C C . ILE B 1 181 ? -1.226 17.359 16.922 1 98.94 181 ILE B C 1
ATOM 3959 O O . ILE B 1 181 ? -2.314 16.891 17.281 1 98.94 181 ILE B O 1
ATOM 3963 N N . GLY B 1 182 ? -0.69 17.078 15.781 1 98.75 182 GLY B N 1
ATOM 3964 C CA . GLY B 1 182 ? -1.168 16 14.93 1 98.75 182 GLY B CA 1
ATOM 3965 C C . GLY B 1 182 ? -0.071 15.047 14.5 1 98.75 182 GLY B C 1
ATOM 3966 O O . GLY B 1 182 ? 1.111 15.305 14.734 1 98.75 182 GLY B O 1
ATOM 3967 N N . LEU B 1 183 ? -0.443 13.938 13.992 1 98.38 183 LEU B N 1
ATOM 3968 C CA . LEU B 1 183 ? 0.448 12.914 13.453 1 98.38 183 LEU B CA 1
ATOM 3969 C C . LEU B 1 183 ? 0.153 12.648 11.984 1 98.38 183 LEU B C 1
ATOM 3971 O O . LEU B 1 183 ? -1.007 12.484 11.594 1 98.38 183 LEU B O 1
ATOM 3975 N N . LYS B 1 184 ? 1.168 12.672 11.18 1 98.31 184 LYS B N 1
ATOM 3976 C CA . LYS B 1 184 ? 1.022 12.203 9.797 1 98.31 184 LYS B CA 1
ATOM 3977 C C . LYS B 1 184 ? 1.438 10.742 9.672 1 98.31 184 LYS B C 1
ATOM 3979 O O . LYS B 1 184 ? 2.559 10.375 10.031 1 98.31 184 LYS B O 1
ATOM 3984 N N . LEU B 1 185 ? 0.541 9.961 9.156 1 97.44 185 LEU B N 1
ATOM 3985 C CA . LEU B 1 185 ? 0.706 8.508 9.172 1 97.44 185 LEU B CA 1
ATOM 3986 C C . LEU B 1 185 ? 0.949 7.973 7.77 1 97.44 185 LEU B C 1
ATOM 3988 O O . LEU B 1 185 ? 0.52 8.578 6.785 1 97.44 185 LEU B O 1
ATOM 3992 N N . PRO B 1 186 ? 1.707 6.867 7.641 1 95.5 186 PRO B N 1
ATOM 3993 C CA . PRO B 1 186 ? 1.819 6.195 6.344 1 95.5 186 PRO B CA 1
ATOM 3994 C C . PRO B 1 186 ? 0.541 5.465 5.945 1 95.5 186 PRO B C 1
ATOM 3996 O O . PRO B 1 186 ? -0.382 5.34 6.754 1 95.5 186 PRO B O 1
ATOM 3999 N N . PRO B 1 187 ? 0.413 5.055 4.699 1 96.38 187 PRO B N 1
ATOM 4000 C CA . PRO B 1 187 ? -0.736 4.215 4.348 1 96.38 187 PRO B CA 1
ATOM 4001 C C . PRO B 1 187 ? -0.683 2.838 5.004 1 96.38 187 PRO B C 1
ATOM 4003 O O . PRO B 1 187 ? 0.322 2.133 4.887 1 96.38 187 PRO B O 1
ATOM 4006 N N . TYR B 1 188 ? -1.719 2.516 5.707 1 95 188 TYR B N 1
ATOM 4007 C CA . TYR B 1 188 ? -1.838 1.199 6.32 1 95 188 TYR B CA 1
ATOM 4008 C C . TYR B 1 188 ? -2.584 0.234 5.406 1 95 188 TYR B C 1
ATOM 4010 O O . TYR B 1 188 ? -3.564 0.613 4.762 1 95 188 TYR B O 1
ATOM 4018 N N . LEU B 1 189 ? -2.146 -1.037 5.434 1 93.62 189 LEU B N 1
ATOM 4019 C CA . LEU B 1 189 ? -2.664 -1.99 4.457 1 93.62 189 LEU B CA 1
ATOM 4020 C C . LEU B 1 189 ? -3.57 -3.018 5.129 1 93.62 189 LEU B C 1
ATOM 4022 O O . LEU B 1 189 ? -4.316 -3.729 4.453 1 93.62 189 LEU B O 1
ATOM 4026 N N . TYR B 1 190 ? -3.471 -3.109 6.449 1 90.69 190 TYR B N 1
ATOM 4027 C CA . TYR B 1 190 ? -4.25 -4.141 7.125 1 90.69 190 TYR B CA 1
ATOM 4028 C C . TYR B 1 190 ? -4.699 -3.666 8.5 1 90.69 190 TYR B C 1
ATOM 4030 O O . TYR B 1 190 ? -4.113 -2.744 9.07 1 90.69 190 TYR B O 1
ATOM 4038 N N . ALA B 1 191 ? -5.633 -4.258 9.102 1 90.75 191 ALA B N 1
ATOM 4039 C CA . ALA B 1 191 ? -6.445 -3.781 10.219 1 90.75 191 ALA B CA 1
ATOM 4040 C C . ALA B 1 191 ? -5.586 -3.557 11.461 1 90.75 191 ALA B C 1
ATOM 4042 O O . ALA B 1 191 ? -5.773 -2.574 12.18 1 90.75 191 ALA B O 1
ATOM 4043 N N . THR B 1 192 ? -4.605 -4.422 11.711 1 90.38 192 THR B N 1
ATOM 4044 C CA . THR B 1 192 ? -3.84 -4.363 12.953 1 90.38 192 THR B CA 1
ATOM 4045 C C . THR B 1 192 ? -3.086 -3.041 13.062 1 90.38 192 THR B C 1
ATOM 4047 O O . THR B 1 192 ? -2.924 -2.5 14.156 1 90.38 192 THR B O 1
ATOM 4050 N N . CYS B 1 193 ? -2.639 -2.514 11.93 1 92 193 CYS B N 1
ATOM 4051 C CA . CYS B 1 193 ? -1.904 -1.254 11.953 1 92 193 CYS B CA 1
ATOM 4052 C C . CYS B 1 193 ? -2.785 -0.117 12.461 1 92 193 CYS B C 1
ATOM 4054 O O . CYS B 1 193 ? -2.33 0.73 13.227 1 92 193 CYS B O 1
ATOM 4056 N N . PHE B 1 194 ? -4.062 -0.101 12.047 1 95.25 194 PHE B N 1
ATOM 4057 C CA . PHE B 1 194 ? -5.004 0.938 12.445 1 95.25 194 PHE B CA 1
ATOM 4058 C C . PHE B 1 194 ? -5.297 0.857 13.938 1 95.25 194 PHE B C 1
ATOM 4060 O O . PHE B 1 194 ? -5.281 1.874 14.633 1 95.25 194 PHE B O 1
ATOM 4067 N N . HIS B 1 195 ? -5.539 -0.337 14.375 1 94.06 195 HIS B N 1
ATOM 4068 C CA . HIS B 1 195 ? -5.848 -0.557 15.789 1 94.06 195 HIS B CA 1
ATOM 4069 C C . HIS B 1 195 ? -4.676 -0.157 16.672 1 94.06 195 HIS B C 1
ATOM 4071 O O . HIS B 1 195 ? -4.867 0.502 17.703 1 94.06 195 HIS B O 1
ATOM 4077 N N . ASP B 1 196 ? -3.475 -0.552 16.234 1 93.25 196 ASP B N 1
ATOM 4078 C CA . ASP B 1 196 ? -2.289 -0.219 17.016 1 93.25 196 ASP B CA 1
ATOM 4079 C C . ASP B 1 196 ? -2.104 1.294 17.109 1 93.25 196 ASP B C 1
ATOM 4081 O O . ASP B 1 196 ? -1.752 1.812 18.172 1 93.25 196 ASP B O 1
ATOM 4085 N N . ALA B 1 197 ? -2.336 1.967 16.062 1 95.62 197 ALA B N 1
ATOM 4086 C CA . ALA B 1 197 ? -2.188 3.42 16.031 1 95.62 197 ALA B CA 1
ATOM 4087 C C . ALA B 1 197 ? -3.182 4.086 16.984 1 95.62 197 ALA B C 1
ATOM 4089 O O . ALA B 1 197 ? -2.797 4.887 17.844 1 95.62 197 ALA B O 1
ATOM 4090 N N . ILE B 1 198 ? -4.441 3.713 16.875 1 96.94 198 ILE B N 1
ATOM 4091 C CA . ILE B 1 198 ? -5.488 4.34 17.672 1 96.94 198 ILE B CA 1
ATOM 4092 C C . ILE B 1 198 ? -5.305 3.975 19.156 1 96.94 198 ILE B C 1
ATOM 4094 O O . ILE B 1 198 ? -5.477 4.82 20.031 1 96.94 198 ILE B O 1
ATOM 4098 N N . ASN B 1 199 ? -4.93 2.703 19.406 1 95.06 199 ASN B N 1
ATOM 4099 C CA . ASN B 1 199 ? -4.691 2.289 20.797 1 95.06 199 ASN B CA 1
ATOM 4100 C C . ASN B 1 199 ? -3.553 3.084 21.422 1 95.06 199 ASN B C 1
ATOM 4102 O O . ASN B 1 199 ? -3.656 3.52 22.578 1 95.06 199 ASN B O 1
ATOM 4106 N N . ALA B 1 200 ? -2.5 3.219 20.672 1 95.56 200 ALA B N 1
ATOM 4107 C CA . ALA B 1 200 ? -1.357 3.979 21.172 1 95.56 200 ALA B CA 1
ATOM 4108 C C . ALA B 1 200 ? -1.738 5.43 21.438 1 95.56 200 ALA B C 1
ATOM 4110 O O . ALA B 1 200 ? -1.447 5.969 22.5 1 95.56 200 ALA B O 1
ATOM 4111 N N . ILE B 1 201 ? -2.395 6.055 20.516 1 97.12 201 ILE B N 1
ATOM 4112 C CA . ILE B 1 201 ? -2.805 7.449 20.641 1 97.12 201 ILE B CA 1
ATOM 4113 C C . ILE B 1 201 ? -3.744 7.609 21.828 1 97.12 201 ILE B C 1
ATOM 4115 O O . ILE B 1 201 ? -3.568 8.516 22.656 1 97.12 201 ILE B O 1
ATOM 4119 N N . ALA B 1 202 ? -4.684 6.699 21.953 1 97.19 202 ALA B N 1
ATOM 4120 C CA . ALA B 1 202 ? -5.695 6.746 23.016 1 97.19 202 ALA B CA 1
ATOM 4121 C C . ALA B 1 202 ? -5.066 6.562 24.391 1 97.19 202 ALA B C 1
ATOM 4123 O O . ALA B 1 202 ? -5.582 7.07 25.391 1 97.19 202 ALA B O 1
ATOM 4124 N N . SER B 1 203 ? -3.992 5.883 24.438 1 96.75 203 SER B N 1
ATOM 4125 C CA . SER B 1 203 ? -3.359 5.559 25.719 1 96.75 203 SER B CA 1
ATOM 4126 C C . SER B 1 203 ? -2.82 6.812 26.391 1 96.75 203 SER B C 1
ATOM 4128 O O . SER B 1 203 ? -2.5 6.789 27.578 1 96.75 203 SER B O 1
ATOM 4130 N N . PHE B 1 204 ? -2.789 7.918 25.719 1 97.5 204 PHE B N 1
ATOM 4131 C CA . PHE B 1 204 ? -2.258 9.148 26.281 1 97.5 204 PHE B CA 1
ATOM 4132 C C . PHE B 1 204 ? -3.377 10 26.875 1 97.5 204 PHE B C 1
ATOM 4134 O O . PHE B 1 204 ? -3.123 11.07 27.422 1 97.5 204 PHE B O 1
ATOM 4141 N N . SER B 1 205 ? -4.566 9.516 26.781 1 96.62 205 SER B N 1
ATOM 4142 C CA . SER B 1 205 ? -5.684 10.258 27.359 1 96.62 205 SER B CA 1
ATOM 4143 C C . SER B 1 205 ? -5.574 10.344 28.875 1 96.62 205 SER B C 1
ATOM 4145 O O . SER B 1 205 ? -5.137 9.391 29.516 1 96.62 205 SER B O 1
ATOM 4147 N N . ARG B 1 206 ? -5.949 11.492 29.375 1 94.44 206 ARG B N 1
ATOM 4148 C CA . ARG B 1 206 ? -6.023 11.758 30.812 1 94.44 206 ARG B CA 1
ATOM 4149 C C . ARG B 1 206 ? -7.324 12.461 31.172 1 94.44 206 ARG B C 1
ATOM 4151 O O . ARG B 1 206 ? -7.953 13.094 30.312 1 94.44 206 ARG B O 1
ATOM 4158 N N . PRO B 1 207 ? -7.707 12.219 32.469 1 91.19 207 PRO B N 1
ATOM 4159 C CA . PRO B 1 207 ? -8.867 12.992 32.906 1 91.19 207 PRO B CA 1
ATOM 4160 C C . PRO B 1 207 ? -8.641 14.5 32.812 1 91.19 207 PRO B C 1
ATOM 4162 O O . PRO B 1 207 ? -7.531 14.977 33.062 1 91.19 207 PRO B O 1
ATOM 4165 N N . SER B 1 208 ? -9.641 15.125 32.281 1 84.81 208 SER B N 1
ATOM 4166 C CA . SER B 1 208 ? -9.57 16.578 32.25 1 84.81 208 SER B CA 1
ATOM 4167 C C . SER B 1 208 ? -9.609 17.156 33.656 1 84.81 208 SER B C 1
ATOM 4169 O O . SER B 1 208 ? -10.234 16.594 34.562 1 84.81 208 SER B O 1
ATOM 4171 N N . ALA B 1 209 ? -8.859 18.172 33.844 1 72.62 209 ALA B N 1
ATOM 4172 C CA . ALA B 1 209 ? -8.883 18.812 35.156 1 72.62 209 ALA B CA 1
ATOM 4173 C C . ALA B 1 209 ? -10.297 19.25 35.531 1 72.62 209 ALA B C 1
ATOM 4175 O O . ALA B 1 209 ? -10.953 19.953 34.781 1 72.62 209 ALA B O 1
ATOM 4176 N N . GLY B 1 210 ? -10.797 18.875 36.625 1 68.06 210 GLY B N 1
ATOM 4177 C CA . GLY B 1 210 ? -12.062 19.344 37.188 1 68.06 210 GLY B CA 1
ATOM 4178 C C . GLY B 1 210 ? -13.234 18.469 36.812 1 68.06 210 GLY B C 1
ATOM 4179 O O . GLY B 1 210 ? -14.336 18.641 37.344 1 68.06 210 GLY B O 1
ATOM 4180 N N . ASP B 1 211 ? -13.141 17.844 35.625 1 62.5 211 ASP B N 1
ATOM 4181 C CA . ASP B 1 211 ? -14.25 17 35.219 1 62.5 211 ASP B CA 1
ATOM 4182 C C . ASP B 1 211 ? -13.812 15.539 35.125 1 62.5 211 ASP B C 1
ATOM 4184 O O . ASP B 1 211 ? -12.883 15.219 34.375 1 62.5 211 ASP B O 1
ATOM 4188 N N . PHE B 1 212 ? -14.391 14.742 36.094 1 61.53 212 PHE B N 1
ATOM 4189 C CA . PHE B 1 212 ? -13.961 13.352 36.188 1 61.53 212 PHE B CA 1
ATOM 4190 C C . PHE B 1 212 ? -14.469 12.539 35 1 61.53 212 PHE B C 1
ATOM 4192 O O . PHE B 1 212 ? -14 11.43 34.781 1 61.53 212 PHE B O 1
ATOM 4199 N N . VAL B 1 213 ? -15.266 13.18 34.125 1 68.5 213 VAL B N 1
ATOM 4200 C CA . VAL B 1 213 ? -15.891 12.391 33.062 1 68.5 213 VAL B CA 1
ATOM 4201 C C . VAL B 1 213 ? -15.25 12.734 31.734 1 68.5 213 VAL B C 1
ATOM 4203 O O . VAL B 1 213 ? -15.023 11.844 30.906 1 68.5 213 VAL B O 1
ATOM 4206 N N . ALA B 1 214 ? -14.648 13.898 31.672 1 85.06 214 ALA B N 1
ATOM 4207 C CA . ALA B 1 214 ? -14.125 14.305 30.375 1 85.06 214 ALA B CA 1
ATOM 4208 C C . ALA B 1 214 ? -12.625 14.023 30.281 1 85.06 214 ALA B C 1
ATOM 4210 O O . ALA B 1 214 ? -11.898 14.18 31.266 1 85.06 214 ALA B O 1
ATOM 4211 N N . THR B 1 215 ? -12.242 13.391 29.234 1 93.31 215 THR B N 1
ATOM 4212 C CA . THR B 1 215 ? -10.828 13.102 29.016 1 93.31 215 THR B CA 1
ATOM 4213 C C . THR B 1 215 ? -10.25 14.047 27.953 1 93.31 215 THR B C 1
ATOM 4215 O O . THR B 1 215 ? -10.992 14.656 27.188 1 93.31 215 THR B O 1
ATOM 4218 N N . ILE B 1 216 ? -8.984 14.336 28.125 1 95.31 216 ILE B N 1
ATOM 4219 C CA . ILE B 1 216 ? -8.234 15.078 27.109 1 95.31 216 ILE B CA 1
ATOM 4220 C C . ILE B 1 216 ? -7.141 14.195 26.516 1 95.31 216 ILE B C 1
ATOM 4222 O O . ILE B 1 216 ? -6.625 13.305 27.188 1 95.31 216 ILE B O 1
ATOM 4226 N N . ASN B 1 217 ? -6.82 14.383 25.297 1 97.56 217 ASN B N 1
ATOM 4227 C CA . ASN B 1 217 ? -5.777 13.688 24.562 1 97.56 217 ASN B CA 1
ATOM 4228 C C . ASN B 1 217 ? -4.863 14.664 23.828 1 97.56 217 ASN B C 1
ATOM 4230 O O . ASN B 1 217 ? -5.332 15.617 23.203 1 97.56 217 ASN B O 1
ATOM 4234 N N . PRO B 1 218 ? -3.566 14.461 23.938 1 98.44 218 PRO B N 1
ATOM 4235 C CA . PRO B 1 218 ? -2.619 15.406 23.344 1 98.44 218 PRO B CA 1
ATOM 4236 C C . PRO B 1 218 ? -2.729 15.484 21.828 1 98.44 218 PRO B C 1
ATOM 4238 O O . PRO B 1 218 ? -2.289 16.469 21.219 1 98.44 218 PRO B O 1
ATOM 4241 N N . PHE B 1 219 ? -3.244 14.516 21.203 1 98.75 219 PHE B N 1
ATOM 4242 C CA . PHE B 1 219 ? -3.254 14.453 19.734 1 98.75 219 PHE B CA 1
ATOM 4243 C C . PHE B 1 219 ? -4.605 14.891 19.188 1 98.75 219 PHE B C 1
ATOM 4245 O O . PHE B 1 219 ? -5.633 14.281 19.5 1 98.75 219 PHE B O 1
ATOM 4252 N N . ALA B 1 220 ? -4.543 15.922 18.359 1 98.75 220 ALA B N 1
ATOM 4253 C CA . ALA B 1 220 ? -5.766 16.578 17.906 1 98.75 220 ALA B CA 1
ATOM 4254 C C . ALA B 1 220 ? -6.195 16.047 16.531 1 98.75 220 ALA B C 1
ATOM 4256 O O . ALA B 1 220 ? -7.379 16.125 16.188 1 98.75 220 ALA B O 1
ATOM 4257 N N . PHE B 1 221 ? -5.203 15.602 15.711 1 98.88 221 PHE B N 1
ATOM 4258 C CA . PHE B 1 221 ? -5.582 15.141 14.383 1 98.88 221 PHE B CA 1
ATOM 4259 C C . PHE B 1 221 ? -4.578 14.117 13.859 1 98.88 221 PHE B C 1
ATOM 4261 O O . PHE B 1 221 ? -3.453 14.031 14.359 1 98.88 221 PHE B O 1
ATOM 4268 N N . ILE B 1 222 ? -5.02 13.32 13.023 1 98.69 222 ILE B N 1
ATOM 4269 C CA . ILE B 1 222 ? -4.156 12.469 12.211 1 98.69 222 ILE B CA 1
ATOM 4270 C C . ILE B 1 222 ? -4.305 12.844 10.734 1 98.69 222 ILE B C 1
ATOM 4272 O O . ILE B 1 222 ? -5.406 13.133 10.273 1 98.69 222 ILE B O 1
ATOM 4276 N N . ALA B 1 223 ? -3.199 13.031 10.086 1 98.75 223 ALA B N 1
ATOM 4277 C CA . ALA B 1 223 ? -3.164 13.234 8.641 1 98.75 223 ALA B CA 1
ATOM 4278 C C . ALA B 1 223 ? -2.797 11.945 7.91 1 98.75 223 ALA B C 1
ATOM 4280 O O . ALA B 1 223 ? -1.713 11.391 8.117 1 98.75 223 ALA B O 1
ATOM 4281 N N . CYS B 1 224 ? -3.637 11.531 7.125 1 98.12 224 CYS B N 1
ATOM 4282 C CA . CYS B 1 224 ? -3.402 10.305 6.371 1 98.12 224 CYS B CA 1
ATOM 4283 C C . CYS B 1 224 ? -3.777 10.484 4.902 1 98.12 224 CYS B C 1
ATOM 4285 O O . CYS B 1 224 ? -4.809 11.078 4.59 1 98.12 224 CYS B O 1
ATOM 4287 N N . THR B 1 225 ? -2.748 10.297 4.07 1 97.25 225 THR B N 1
ATOM 4288 C CA . THR B 1 225 ? -1.564 9.508 4.391 1 97.25 225 THR B CA 1
ATOM 4289 C C . THR B 1 225 ? -0.32 10.109 3.744 1 97.25 225 THR B C 1
ATOM 4291 O O . THR B 1 225 ? -0.421 11.008 2.912 1 97.25 225 THR B O 1
ATOM 4294 N N . ASN B 1 226 ? 0.919 9.641 4.219 1 96.56 226 ASN B N 1
ATOM 4295 C CA . ASN B 1 226 ? 2.152 9.82 3.463 1 96.56 226 ASN B CA 1
ATOM 4296 C C . ASN B 1 226 ? 2.086 9.125 2.105 1 96.56 226 ASN B C 1
ATOM 4298 O O . ASN B 1 226 ? 1.106 8.445 1.802 1 96.56 226 ASN B O 1
ATOM 4302 N N . THR B 1 227 ? 3.105 9.352 1.291 1 96.81 227 THR B N 1
ATOM 4303 C CA . THR B 1 227 ? 3.191 8.727 -0.024 1 96.81 227 THR B CA 1
ATOM 4304 C C . THR B 1 227 ? 3.373 7.215 0.105 1 96.81 227 THR B C 1
ATOM 4306 O O . THR B 1 227 ? 3.76 6.719 1.166 1 96.81 227 THR B O 1
ATOM 4309 N N . LEU B 1 228 ? 2.947 6.523 -0.959 1 96.5 228 LEU B N 1
ATOM 4310 C CA . LEU B 1 228 ? 3.068 5.07 -1.007 1 96.5 228 LEU B CA 1
ATOM 4311 C C . LEU B 1 228 ? 4.465 4.656 -1.456 1 96.5 228 LEU B C 1
ATOM 4313 O O . LEU B 1 228 ? 4.816 4.809 -2.627 1 96.5 228 LEU B O 1
ATOM 4317 N N . GLY B 1 229 ? 5.207 4.062 -0.535 1 93.44 229 GLY B N 1
ATOM 4318 C CA . GLY B 1 229 ? 6.609 3.742 -0.768 1 93.44 229 GLY B CA 1
ATOM 4319 C C . GLY B 1 229 ? 6.805 2.5 -1.613 1 93.44 229 GLY B C 1
ATOM 4320 O O . GLY B 1 229 ? 5.84 1.809 -1.944 1 93.44 229 GLY B O 1
ATOM 4321 N N . SER B 1 230 ? 8.07 2.32 -2.004 1 94.38 230 SER B N 1
ATOM 4322 C CA . SER B 1 230 ? 8.547 1.159 -2.75 1 94.38 230 SER B CA 1
ATOM 4323 C C . SER B 1 230 ? 7.844 1.047 -4.098 1 94.38 230 SER B C 1
ATOM 4325 O O . SER B 1 230 ? 7.547 -0.057 -4.559 1 94.38 230 SER B O 1
ATOM 4327 N N . SER B 1 231 ? 7.516 2.225 -4.695 1 98.06 231 SER B N 1
ATOM 4328 C CA . SER B 1 231 ? 6.898 2.24 -6.016 1 98.06 231 SER B CA 1
ATOM 4329 C C . SER B 1 231 ? 7.914 2.58 -7.102 1 98.06 231 SER B C 1
ATOM 4331 O O . SER B 1 231 ? 8.961 3.172 -6.816 1 98.06 231 SER B O 1
ATOM 4333 N N . LEU B 1 232 ? 7.633 2.162 -8.312 1 98.38 232 LEU B N 1
ATOM 4334 C CA . LEU B 1 232 ? 8.555 2.34 -9.43 1 98.38 232 LEU B CA 1
ATOM 4335 C C . LEU B 1 232 ? 7.816 2.85 -10.664 1 98.38 232 LEU B C 1
ATOM 4337 O O . LEU B 1 232 ? 6.719 2.381 -10.977 1 98.38 232 LEU B O 1
ATOM 4341 N N . LEU B 1 233 ? 8.383 3.842 -11.289 1 97.5 233 LEU B N 1
ATOM 4342 C CA . LEU B 1 233 ? 7.977 4.285 -12.617 1 97.5 233 LEU B CA 1
ATOM 4343 C C . LEU B 1 233 ? 9.172 4.305 -13.57 1 97.5 233 LEU B C 1
ATOM 4345 O O . LEU B 1 233 ? 10.289 4.633 -13.164 1 97.5 233 LEU B O 1
ATOM 4349 N N . TYR B 1 234 ? 8.859 3.953 -14.758 1 96.69 234 TYR B N 1
ATOM 4350 C CA . TYR B 1 234 ? 9.867 4.09 -15.805 1 96.69 234 TYR B CA 1
ATOM 4351 C C . TYR B 1 234 ? 9.766 5.449 -16.484 1 96.69 234 TYR B C 1
ATOM 4353 O O . TYR B 1 234 ? 8.758 6.148 -16.344 1 96.69 234 TYR B O 1
ATOM 4361 N N . SER B 1 235 ? 10.805 5.793 -17.219 1 94.38 235 SER B N 1
ATOM 4362 C CA . SER B 1 235 ? 10.922 7.121 -17.812 1 94.38 235 SER B CA 1
ATOM 4363 C C . SER B 1 235 ? 9.797 7.379 -18.812 1 94.38 235 SER B C 1
ATOM 4365 O O . SER B 1 235 ? 9.375 8.523 -19 1 94.38 235 SER B O 1
ATOM 4367 N N . ASP B 1 236 ? 9.234 6.383 -19.391 1 90.31 236 ASP B N 1
ATOM 4368 C CA . ASP B 1 236 ? 8.195 6.551 -20.406 1 90.31 236 ASP B CA 1
ATOM 4369 C C . ASP B 1 236 ? 6.84 6.828 -19.781 1 90.31 236 ASP B C 1
ATOM 4371 O O . ASP B 1 236 ? 5.867 7.121 -20.469 1 90.31 236 ASP B O 1
ATOM 4375 N N . GLN B 1 237 ? 6.812 6.801 -18.469 1 95.12 237 GLN B N 1
ATOM 4376 C CA . GLN B 1 237 ? 5.539 6.973 -17.781 1 95.12 237 GLN B CA 1
ATOM 4377 C C . GLN B 1 237 ? 5.414 8.383 -17.203 1 95.12 237 GLN B C 1
ATOM 4379 O O . GLN B 1 237 ? 4.418 8.703 -16.562 1 95.12 237 GLN B O 1
ATOM 4384 N N . VAL B 1 238 ? 6.434 9.203 -17.375 1 95.19 238 VAL B N 1
ATOM 4385 C CA . VAL B 1 238 ? 6.434 10.492 -16.688 1 95.19 238 VAL B CA 1
ATOM 4386 C C . VAL B 1 238 ? 6.59 11.617 -17.703 1 95.19 238 VAL B C 1
ATOM 4388 O O . VAL B 1 238 ? 7.031 11.391 -18.844 1 95.19 238 VAL B O 1
ATOM 4391 N N . LYS B 1 239 ? 6.07 12.883 -17.391 1 87.56 239 LYS B N 1
ATOM 4392 C CA . LYS B 1 239 ? 6.086 14.062 -18.25 1 87.56 239 LYS B CA 1
ATOM 4393 C C . LYS B 1 239 ? 7.512 14.539 -18.5 1 87.56 239 LYS B C 1
ATOM 4395 O O . LYS B 1 239 ? 7.844 14.953 -19.609 1 87.56 239 LYS B O 1
ATOM 4400 N N . SER B 1 240 ? 8.312 14.734 -17.453 1 72.19 240 SER B N 1
ATOM 4401 C CA . SER B 1 240 ? 9.539 15.508 -17.562 1 72.19 240 SER B CA 1
ATOM 4402 C C . SER B 1 240 ? 10.602 14.734 -18.344 1 72.19 240 SER B C 1
ATOM 4404 O O . SER B 1 240 ? 10.664 13.508 -18.266 1 72.19 240 SER B O 1
ATOM 4406 N N . ALA B 1 241 ? 11.172 15.617 -19.297 1 55.88 241 ALA B N 1
ATOM 4407 C CA . ALA B 1 241 ? 12.297 15.211 -20.141 1 55.88 241 ALA B CA 1
ATOM 4408 C C . ALA B 1 241 ? 13.43 14.625 -19.297 1 55.88 241 ALA B C 1
ATOM 4410 O O . ALA B 1 241 ? 14.266 15.367 -18.766 1 55.88 241 ALA B O 1
ATOM 4411 N N . ILE B 1 242 ? 13.07 13.719 -18.422 1 58.53 242 ILE B N 1
ATOM 4412 C CA . ILE B 1 242 ? 14.273 13.133 -17.828 1 58.53 242 ILE B CA 1
ATOM 4413 C C . ILE B 1 242 ? 15.273 12.781 -18.938 1 58.53 242 ILE B C 1
ATOM 4415 O O . ILE B 1 242 ? 14.898 12.664 -20.109 1 58.53 242 ILE B O 1
ATOM 4419 N N . ASP B 1 243 ? 16.469 12.773 -18.625 1 57.88 243 ASP B N 1
ATOM 4420 C CA . ASP B 1 243 ? 17.516 12.406 -19.578 1 57.88 243 ASP B CA 1
ATOM 4421 C C . ASP B 1 243 ? 17.031 11.289 -20.516 1 57.88 243 ASP B C 1
ATOM 4423 O O . ASP B 1 243 ? 16.5 10.273 -20.047 1 57.88 243 ASP B O 1
ATOM 4427 N N . ALA B 1 244 ? 16.875 11.703 -21.688 1 54.38 244 ALA B N 1
ATOM 4428 C CA . ALA B 1 244 ? 16.469 10.82 -22.766 1 54.38 244 ALA B CA 1
ATOM 4429 C C . ALA B 1 244 ? 16.953 9.391 -22.547 1 54.38 244 ALA B C 1
ATOM 4431 O O . ALA B 1 244 ? 16.312 8.43 -22.953 1 54.38 244 ALA B O 1
ATOM 4432 N N . ASP B 1 245 ? 17.828 9.398 -21.703 1 68.06 245 ASP B N 1
ATOM 4433 C CA . ASP B 1 245 ? 18.469 8.086 -21.641 1 68.06 245 ASP B CA 1
ATOM 4434 C C . ASP B 1 245 ? 18.172 7.402 -20.312 1 68.06 245 ASP B C 1
ATOM 4436 O O . ASP B 1 245 ? 18.609 6.273 -20.078 1 68.06 245 ASP B O 1
ATOM 4440 N N . ALA B 1 246 ? 17.312 8.039 -19.5 1 83.38 246 ALA B N 1
ATOM 4441 C CA . ALA B 1 246 ? 17.141 7.43 -18.188 1 83.38 246 ALA B CA 1
ATOM 4442 C C . ALA B 1 246 ? 16.125 6.293 -18.219 1 83.38 246 ALA B C 1
ATOM 4444 O O . ALA B 1 246 ? 15.07 6.426 -18.859 1 83.38 246 ALA B O 1
ATOM 4445 N N . THR B 1 247 ? 16.453 5.188 -17.734 1 91.5 247 THR B N 1
ATOM 4446 C CA . THR B 1 247 ? 15.578 4.016 -17.672 1 91.5 247 THR B CA 1
ATOM 4447 C C . THR B 1 247 ? 14.453 4.23 -16.656 1 91.5 247 THR B C 1
ATOM 4449 O O . THR B 1 247 ? 13.273 4.078 -16.984 1 91.5 247 THR B O 1
ATOM 4452 N N . PHE B 1 248 ? 14.859 4.672 -15.469 1 95.69 248 PHE B N 1
ATOM 4453 C CA . PHE B 1 248 ? 13.906 4.871 -14.391 1 95.69 248 PHE B CA 1
ATOM 4454 C C . PHE B 1 248 ? 13.492 6.336 -14.289 1 95.69 248 PHE B C 1
ATOM 4456 O O . PHE B 1 248 ? 14.242 7.223 -14.703 1 95.69 248 PHE B O 1
ATOM 4463 N N . ALA B 1 249 ? 12.305 6.605 -13.812 1 95.5 249 ALA B N 1
ATOM 4464 C CA . ALA B 1 249 ? 11.773 7.961 -13.688 1 95.5 249 ALA B CA 1
ATOM 4465 C C . ALA B 1 249 ? 12.539 8.758 -12.633 1 95.5 249 ALA B C 1
ATOM 4467 O O . ALA B 1 249 ? 12.609 9.984 -12.703 1 95.5 249 ALA B O 1
ATOM 4468 N N . LEU B 1 250 ? 13.031 8.062 -11.633 1 95.19 250 LEU B N 1
ATOM 4469 C CA . LEU B 1 250 ? 13.82 8.672 -10.57 1 95.19 250 LEU B CA 1
ATOM 4470 C C . LEU B 1 250 ? 15.242 8.133 -10.562 1 95.19 250 LEU B C 1
ATOM 4472 O O . LEU B 1 250 ? 15.469 6.977 -10.938 1 95.19 250 LEU B O 1
ATOM 4476 N N . PRO B 1 251 ? 16.219 8.922 -10.07 1 91.25 251 PRO B N 1
ATOM 4477 C CA . PRO B 1 251 ? 17.594 8.414 -9.938 1 91.25 251 PRO B CA 1
ATOM 4478 C C . PRO B 1 251 ? 17.688 7.238 -8.961 1 91.25 251 PRO B C 1
ATOM 4480 O O . PRO B 1 251 ? 18.547 6.363 -9.133 1 91.25 251 PRO B O 1
ATOM 4483 N N . THR B 1 252 ? 16.938 7.066 -7.867 1 90.38 252 THR B N 1
ATOM 4484 C CA . THR B 1 252 ? 16.891 5.984 -6.891 1 90.38 252 THR B CA 1
ATOM 4485 C C . THR B 1 252 ? 15.922 4.895 -7.332 1 90.38 252 THR B C 1
ATOM 4487 O O . THR B 1 252 ? 15.609 3.982 -6.562 1 90.38 252 THR B O 1
ATOM 4490 N N . PRO B 1 253 ? 15.641 4.777 -8.359 1 93.5 253 PRO B N 1
ATOM 4491 C CA . PRO B 1 253 ? 14.57 4.086 -9.086 1 93.5 253 PRO B CA 1
ATOM 4492 C C . PRO B 1 253 ? 13.266 4.031 -8.297 1 93.5 253 PRO B C 1
ATOM 4494 O O . PRO B 1 253 ? 12.195 4.32 -8.836 1 93.5 253 PRO B O 1
ATOM 4497 N N . LEU B 1 254 ? 13.391 3.596 -6.945 1 95.75 254 LEU B N 1
ATOM 4498 C CA . LEU B 1 254 ? 12.203 3.477 -6.102 1 95.75 254 LEU B CA 1
ATOM 4499 C C . LEU B 1 254 ? 11.883 4.805 -5.422 1 95.75 254 LEU B C 1
ATOM 4501 O O . LEU B 1 254 ? 12.797 5.57 -5.094 1 95.75 254 LEU B O 1
ATOM 4505 N N . GLY B 1 255 ? 10.586 5.082 -5.215 1 96.06 255 GLY B N 1
ATOM 4506 C CA . GLY B 1 255 ? 10.141 6.305 -4.566 1 96.06 255 GLY B CA 1
ATOM 4507 C C . GLY B 1 255 ? 8.758 6.191 -3.955 1 96.06 255 GLY B C 1
ATOM 4508 O O . GLY B 1 255 ? 8.211 5.094 -3.848 1 96.06 255 GLY B O 1
ATOM 4509 N N . GLY B 1 256 ? 8.305 7.332 -3.475 1 96.75 256 GLY B N 1
ATOM 4510 C CA . GLY B 1 256 ? 6.957 7.43 -2.932 1 96.75 256 GLY B CA 1
ATOM 4511 C C . GLY B 1 256 ? 5.938 7.914 -3.945 1 96.75 256 GLY B C 1
ATOM 4512 O O . GLY B 1 256 ? 6.113 8.969 -4.555 1 96.75 256 GLY B O 1
ATOM 4513 N N . LEU B 1 257 ? 4.922 7.117 -4.098 1 98.25 257 LEU B N 1
ATOM 4514 C CA . LEU B 1 257 ? 3.852 7.418 -5.043 1 98.25 257 LEU B CA 1
ATOM 4515 C C . LEU B 1 257 ? 2.791 8.305 -4.398 1 98.25 257 LEU B C 1
ATOM 4517 O O . LEU B 1 257 ? 2.391 8.07 -3.258 1 98.25 257 LEU B O 1
ATOM 4521 N N . GLY B 1 258 ? 2.395 9.422 -5.051 1 98.19 258 GLY B N 1
ATOM 4522 C CA . GLY B 1 258 ? 1.349 10.328 -4.59 1 98.19 258 GLY B CA 1
ATOM 4523 C C . GLY B 1 258 ? 0.364 10.703 -5.684 1 98.19 258 GLY B C 1
ATOM 4524 O O . GLY B 1 258 ? 0.514 10.289 -6.832 1 98.19 258 GLY B O 1
ATOM 4525 N N . GLY B 1 259 ? -0.655 11.445 -5.32 1 98.25 259 GLY B N 1
ATOM 4526 C CA . GLY B 1 259 ? -1.646 11.914 -6.277 1 98.25 259 GLY B CA 1
ATOM 4527 C C . GLY B 1 259 ? -2.771 10.922 -6.504 1 98.25 259 GLY B C 1
ATOM 4528 O O . GLY B 1 259 ? -3.115 10.148 -5.609 1 98.25 259 GLY B O 1
ATOM 4529 N N . GLU B 1 260 ? -3.322 11.008 -7.641 1 97.5 260 GLU B N 1
ATOM 4530 C CA . GLU B 1 260 ? -4.508 10.234 -7.98 1 97.5 260 GLU B CA 1
ATOM 4531 C C . GLU B 1 260 ? -4.246 8.734 -7.832 1 97.5 260 GLU B C 1
ATOM 4533 O O . GLU B 1 260 ? -5.141 7.977 -7.457 1 97.5 260 GLU B O 1
ATOM 4538 N N . ALA B 1 261 ? -3.062 8.344 -8.047 1 97.75 261 ALA B N 1
ATOM 4539 C CA . ALA B 1 261 ? -2.701 6.934 -8.062 1 97.75 261 A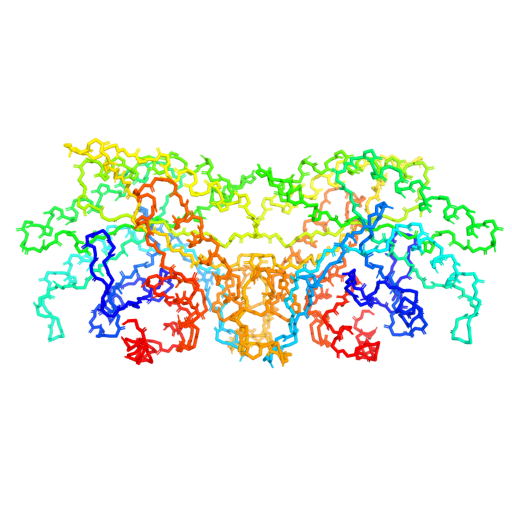LA B CA 1
ATOM 4540 C C . ALA B 1 261 ? -2.9 6.305 -6.684 1 97.75 261 ALA B C 1
ATOM 4542 O O . ALA B 1 261 ? -3.08 5.09 -6.566 1 97.75 261 ALA B O 1
ATOM 4543 N N . ILE B 1 262 ? -2.871 7.09 -5.613 1 98.38 262 ILE B N 1
ATOM 4544 C CA . ILE B 1 262 ? -2.965 6.48 -4.293 1 98.38 262 ILE B CA 1
ATOM 4545 C C . ILE B 1 262 ? -4.289 6.867 -3.641 1 98.38 262 ILE B C 1
ATOM 4547 O O . ILE B 1 262 ? -4.484 6.648 -2.441 1 98.38 262 ILE B O 1
ATOM 4551 N N . HIS B 1 263 ? -5.242 7.457 -4.383 1 98.62 263 HIS B N 1
ATOM 4552 C CA . HIS B 1 263 ? -6.465 7.996 -3.805 1 98.62 263 HIS B CA 1
ATOM 4553 C C . HIS B 1 263 ? -7.297 6.898 -3.148 1 98.62 263 HIS B C 1
ATOM 4555 O O . HIS B 1 263 ? -7.836 7.094 -2.057 1 98.62 263 HIS B O 1
ATOM 4561 N N . ALA B 1 264 ? -7.414 5.727 -3.752 1 98.62 264 ALA B N 1
ATOM 4562 C CA . ALA B 1 264 ? -8.258 4.656 -3.225 1 98.62 264 ALA B CA 1
ATOM 4563 C C . ALA B 1 264 ? -7.738 4.164 -1.875 1 98.62 264 ALA B C 1
ATOM 4565 O O . ALA B 1 264 ? -8.523 3.92 -0.954 1 98.62 264 ALA B O 1
ATOM 4566 N N . ILE B 1 265 ? -6.406 3.975 -1.761 1 98.56 265 ILE B N 1
ATOM 4567 C CA . ILE B 1 265 ? -5.852 3.498 -0.499 1 98.56 265 ILE B CA 1
ATOM 4568 C C . ILE B 1 265 ? -5.941 4.602 0.554 1 98.56 265 ILE B C 1
ATOM 4570 O O . ILE B 1 265 ? -6.18 4.324 1.732 1 98.56 265 ILE B O 1
ATOM 4574 N N . ALA B 1 266 ? -5.75 5.832 0.133 1 98.81 266 ALA B N 1
ATOM 4575 C CA . ALA B 1 266 ? -5.895 6.949 1.063 1 98.81 266 ALA B CA 1
ATOM 4576 C C . ALA B 1 266 ? -7.32 7.035 1.597 1 98.81 266 ALA B C 1
ATOM 4578 O O . ALA B 1 266 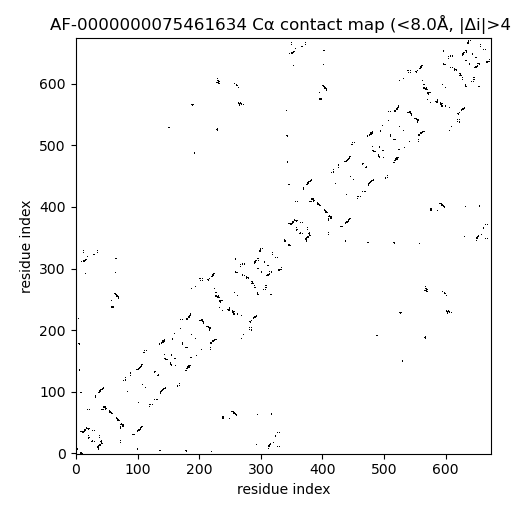? -7.531 7.227 2.797 1 98.81 266 ALA B O 1
ATOM 4579 N N . LEU B 1 267 ? -8.305 6.906 0.706 1 98.81 267 LEU B N 1
ATOM 4580 C CA . LEU B 1 267 ? -9.703 6.887 1.119 1 98.81 267 LEU B CA 1
ATOM 4581 C C . LEU B 1 267 ? -9.953 5.77 2.129 1 98.81 267 LEU B C 1
ATOM 4583 O O . LEU B 1 267 ? -10.648 5.977 3.129 1 98.81 267 LEU B O 1
ATOM 4587 N N . GLY B 1 268 ? -9.398 4.621 1.817 1 98.75 268 GLY B N 1
ATOM 4588 C CA . GLY B 1 268 ? -9.555 3.508 2.738 1 98.75 268 GLY B CA 1
ATOM 4589 C C . GLY B 1 268 ? -9.008 3.801 4.125 1 98.75 268 GLY B C 1
ATOM 4590 O O . GLY B 1 268 ? -9.617 3.426 5.129 1 98.75 268 GLY B O 1
ATOM 4591 N N . ASN B 1 269 ? -7.879 4.441 4.199 1 98.75 269 ASN B N 1
ATOM 4592 C CA . ASN B 1 269 ? -7.293 4.805 5.484 1 98.75 269 ASN B CA 1
ATOM 4593 C C . ASN B 1 269 ? -8.172 5.797 6.242 1 98.75 269 ASN B C 1
ATOM 4595 O O . ASN B 1 269 ? -8.438 5.613 7.43 1 98.75 269 ASN B O 1
ATOM 4599 N N . VAL B 1 270 ? -8.609 6.848 5.527 1 98.88 270 VAL B N 1
ATOM 4600 C CA . VAL B 1 270 ? -9.484 7.84 6.148 1 98.88 270 VAL B CA 1
ATOM 4601 C C . VAL B 1 270 ? -10.734 7.156 6.691 1 98.88 270 VAL B C 1
ATOM 4603 O O . VAL B 1 270 ? -11.117 7.367 7.844 1 98.88 270 VAL B O 1
ATOM 4606 N N . TYR B 1 271 ? -11.336 6.328 5.914 1 98.81 271 TYR B N 1
ATOM 4607 C CA . TYR B 1 271 ? -12.562 5.637 6.293 1 98.81 271 TYR B CA 1
ATOM 4608 C C . TYR B 1 271 ? -12.336 4.742 7.504 1 98.81 271 TYR B C 1
ATOM 4610 O O . TYR B 1 271 ? -13.125 4.754 8.453 1 98.81 271 TYR B O 1
ATOM 4618 N N . HIS B 1 272 ? -11.281 3.953 7.418 1 98.25 272 HIS B N 1
ATOM 4619 C CA . HIS B 1 272 ? -10.977 3.027 8.5 1 98.25 272 HIS B CA 1
ATOM 4620 C C . HIS B 1 272 ? -10.766 3.77 9.82 1 98.25 272 HIS B C 1
ATOM 4622 O O . HIS B 1 272 ? -11.375 3.426 10.836 1 98.25 272 HIS B O 1
ATOM 4628 N N . PHE B 1 273 ? -9.945 4.781 9.875 1 98.69 273 PHE B N 1
ATOM 4629 C CA . PHE B 1 273 ? -9.695 5.566 11.078 1 98.69 273 PHE B CA 1
ATOM 4630 C C . PHE B 1 273 ? -10.969 6.25 11.555 1 98.69 273 PHE B C 1
ATOM 4632 O O . PHE B 1 273 ? -11.211 6.34 12.758 1 98.69 273 PHE B O 1
ATOM 4639 N N . SER B 1 274 ? -11.727 6.77 10.57 1 98.69 274 SER B N 1
ATOM 4640 C CA . SER B 1 274 ? -12.969 7.438 10.953 1 98.69 274 SER B CA 1
ATOM 4641 C C . SER B 1 274 ? -13.875 6.504 11.742 1 98.69 274 SER B C 1
ATOM 4643 O O . SER B 1 274 ? -14.469 6.906 12.742 1 98.69 274 SER B O 1
ATOM 4645 N N . LYS B 1 275 ? -13.977 5.266 11.344 1 98.25 275 LYS B N 1
ATOM 4646 C CA . LYS B 1 275 ? -14.805 4.281 12.039 1 98.25 275 LYS B CA 1
ATOM 4647 C C . LYS B 1 275 ? -14.242 3.971 13.422 1 98.25 275 LYS B C 1
ATOM 4649 O O . LYS B 1 275 ? -14.977 3.953 14.406 1 98.25 275 LYS B O 1
ATOM 4654 N N . LEU B 1 276 ? -12.969 3.729 13.508 1 98.12 276 LEU B N 1
ATOM 4655 C CA . LEU B 1 276 ? -12.328 3.395 14.781 1 98.12 276 LEU B CA 1
ATOM 4656 C C . LEU B 1 276 ? -12.461 4.547 15.773 1 98.12 276 LEU B C 1
ATOM 4658 O O . LEU B 1 276 ? -12.734 4.324 16.953 1 98.12 276 LEU B O 1
ATOM 4662 N N . ILE B 1 277 ? -12.273 5.766 15.281 1 98.56 277 ILE B N 1
ATOM 4663 C CA . ILE B 1 277 ? -12.289 6.949 16.141 1 98.56 277 ILE B CA 1
ATOM 4664 C C . ILE B 1 277 ? -13.719 7.215 16.609 1 98.56 277 ILE B C 1
ATOM 4666 O O . ILE B 1 277 ? -13.953 7.422 17.797 1 98.56 277 ILE B O 1
ATOM 4670 N N . SER B 1 278 ? -14.672 7.148 15.719 1 98.06 278 SER B N 1
ATOM 4671 C CA . SER B 1 278 ? -16.062 7.473 16.047 1 98.06 278 SER B CA 1
ATOM 4672 C C . SER B 1 278 ? -16.641 6.457 17.016 1 98.06 278 SER B C 1
ATOM 4674 O O . SER B 1 278 ? -17.531 6.789 17.828 1 98.06 278 SER B O 1
ATOM 4676 N N . GLN B 1 279 ? -16.125 5.246 17.016 1 97.62 279 GLN B N 1
ATOM 4677 C CA . GLN B 1 279 ? -16.688 4.164 17.828 1 97.62 279 GLN B CA 1
ATOM 4678 C C . GLN B 1 279 ? -15.875 3.969 19.109 1 97.62 279 GLN B C 1
ATOM 4680 O O . GLN B 1 279 ? -16.203 3.1 19.922 1 97.62 279 GLN B O 1
ATOM 4685 N N . HIS B 1 280 ? -14.883 4.746 19.297 1 97.56 280 HIS B N 1
ATOM 4686 C CA . HIS B 1 280 ? -14.008 4.551 20.453 1 97.56 280 HIS B CA 1
ATOM 4687 C C . HIS B 1 280 ? -14.727 4.898 21.75 1 97.56 280 HIS B C 1
ATOM 4689 O O . HIS B 1 280 ? -15.539 5.828 21.781 1 97.56 280 HIS B O 1
ATOM 4695 N N . SER B 1 281 ? -14.398 4.223 22.812 1 96.19 281 SER B N 1
ATOM 4696 C CA . SER B 1 281 ? -15.062 4.434 24.094 1 96.19 281 SER B CA 1
ATOM 4697 C C . SER B 1 281 ? -14.57 5.715 24.766 1 96.19 281 SER B C 1
ATOM 4699 O O . SER B 1 281 ? -15.305 6.34 25.531 1 96.19 281 SER B O 1
ATOM 4701 N N . ASP B 1 282 ? -13.344 6.117 24.484 1 95.38 282 ASP B N 1
ATOM 4702 C CA . ASP B 1 282 ? -12.742 7.316 25.047 1 95.38 282 ASP B CA 1
ATOM 4703 C C . ASP B 1 282 ? -13.211 8.57 24.328 1 95.38 282 ASP B C 1
ATOM 4705 O O . ASP B 1 282 ? -12.992 8.719 23.109 1 95.38 282 ASP B O 1
ATOM 4709 N N . TYR B 1 283 ? -13.789 9.477 25.062 1 94.12 283 TYR B N 1
ATOM 4710 C CA . TYR B 1 283 ? -14.336 10.703 24.5 1 94.12 283 TYR B CA 1
ATOM 4711 C C . TYR B 1 283 ? -13.25 11.508 23.797 1 94.12 283 TYR B C 1
ATOM 4713 O O . TYR B 1 283 ? -13.477 12.031 22.703 1 94.12 283 TYR B O 1
ATOM 4721 N N . ALA B 1 284 ? -12.117 11.656 24.438 1 96.31 284 ALA B N 1
ATOM 4722 C CA . ALA B 1 284 ? -11.031 12.445 23.859 1 96.31 284 ALA B CA 1
ATOM 4723 C C . ALA B 1 284 ? -10.57 11.859 22.531 1 96.31 284 ALA B C 1
ATOM 4725 O O . ALA B 1 284 ? -10.227 12.602 21.609 1 96.31 284 ALA B O 1
ATOM 4726 N N . THR B 1 285 ? -10.57 10.539 22.438 1 97.44 285 THR B N 1
ATOM 4727 C CA . THR B 1 285 ? -10.219 9.875 21.188 1 97.44 285 THR B CA 1
ATOM 4728 C C . THR B 1 285 ? -11.25 10.172 20.109 1 97.44 285 THR B C 1
ATOM 4730 O O . THR B 1 285 ? -10.898 10.383 18.953 1 97.44 285 THR B O 1
ATOM 4733 N N . ARG B 1 286 ? -12.469 10.289 20.438 1 97.5 286 ARG B N 1
ATOM 4734 C CA . ARG B 1 286 ? -13.539 10.555 19.469 1 97.5 286 ARG B CA 1
ATOM 4735 C C . ARG B 1 286 ? -13.445 11.977 18.922 1 97.5 286 ARG B C 1
ATOM 4737 O O . ARG B 1 286 ? -14.07 12.305 17.922 1 97.5 286 ARG B O 1
ATOM 4744 N N . ASN B 1 287 ? -12.664 12.781 19.594 1 96.69 287 ASN B N 1
ATOM 4745 C CA . ASN B 1 287 ? -12.547 14.18 19.188 1 96.69 287 ASN B CA 1
ATOM 4746 C C . ASN B 1 287 ? -11.359 14.383 18.234 1 96.69 287 ASN B C 1
ATOM 4748 O O . ASN B 1 287 ? -11.164 15.484 17.719 1 96.69 287 ASN B O 1
ATOM 4752 N N . ILE B 1 288 ? -10.617 13.352 18.016 1 98.56 288 ILE B N 1
ATOM 4753 C CA . ILE B 1 288 ? -9.5 13.445 17.078 1 98.56 288 ILE B CA 1
ATOM 4754 C C . ILE B 1 288 ? -10.023 13.633 15.656 1 98.56 288 ILE B C 1
ATOM 4756 O O . ILE B 1 288 ? -10.922 12.914 15.219 1 98.56 288 ILE B O 1
ATOM 4760 N N . ARG B 1 289 ? -9.516 14.641 14.969 1 98.69 289 ARG B N 1
ATOM 4761 C CA . ARG B 1 289 ? -9.945 14.922 13.602 1 98.69 289 ARG B CA 1
ATOM 4762 C C . ARG B 1 289 ? -9.023 14.25 12.586 1 98.69 289 ARG B C 1
ATOM 4764 O O . ARG B 1 289 ? -7.867 13.953 12.891 1 98.69 289 ARG B O 1
ATOM 4771 N N . ILE B 1 290 ? -9.594 13.977 11.422 1 98.88 290 ILE B N 1
ATOM 4772 C CA . ILE B 1 290 ? -8.82 13.359 10.352 1 98.88 290 ILE B CA 1
ATOM 4773 C C . ILE B 1 290 ? -8.602 14.367 9.219 1 98.88 290 ILE B C 1
ATOM 4775 O O . ILE B 1 290 ? -9.547 15 8.75 1 98.88 290 ILE B O 1
ATOM 4779 N N . PHE B 1 291 ? -7.332 14.602 8.891 1 98.88 291 PHE B N 1
ATOM 4780 C CA . PHE B 1 291 ? -6.969 15.289 7.656 1 98.88 291 PHE B CA 1
ATOM 4781 C C . PHE B 1 291 ? -6.785 14.289 6.516 1 98.88 291 PHE B C 1
ATOM 4783 O O . PHE B 1 291 ? -5.887 13.453 6.559 1 98.88 291 PHE B O 1
ATOM 4790 N N . GLY B 1 292 ? -7.715 14.336 5.527 1 98.75 292 GLY B N 1
ATOM 4791 C CA . GLY B 1 292 ? -7.617 13.453 4.375 1 98.75 292 GLY B CA 1
ATOM 4792 C C . GLY B 1 292 ? -6.559 13.898 3.379 1 98.75 292 GLY B C 1
ATOM 4793 O O . GLY B 1 292 ? -6.684 14.953 2.766 1 98.75 292 GLY B O 1
ATOM 4794 N N . VAL B 1 293 ? -5.504 13.102 3.252 1 98.75 293 VAL B N 1
ATOM 4795 C CA . VAL B 1 293 ? -4.379 13.375 2.369 1 98.75 293 VAL B CA 1
ATOM 4796 C C . VAL B 1 293 ? -4.176 12.203 1.41 1 98.75 293 VAL B C 1
ATOM 4798 O O . VAL B 1 293 ? -4.152 11.047 1.832 1 98.75 293 VAL B O 1
ATOM 4801 N N . GLY B 1 294 ? -3.969 12.547 0.104 1 98.56 294 GLY B N 1
ATOM 4802 C CA . GLY B 1 294 ? -3.713 11.523 -0.898 1 98.56 294 GLY B CA 1
ATOM 4803 C C . GLY B 1 294 ? -4.66 11.594 -2.082 1 98.56 294 GLY B C 1
ATOM 4804 O O . GLY B 1 294 ? -5.797 11.133 -2.006 1 98.56 294 GLY B O 1
ATOM 4805 N N . GLY B 1 295 ? -4.203 12.156 -3.135 1 98.12 295 GLY B N 1
ATOM 4806 C CA . GLY B 1 295 ? -4.949 12.164 -4.387 1 98.12 295 GLY B CA 1
ATOM 4807 C C . GLY B 1 295 ? -6.078 13.172 -4.402 1 98.12 295 GLY B C 1
ATOM 4808 O O . GLY B 1 295 ? -7.098 12.961 -5.066 1 98.12 295 GLY B O 1
ATOM 4809 N N . VAL B 1 296 ? -6.016 14.164 -3.592 1 98.06 296 VAL B N 1
ATOM 4810 C CA . VAL B 1 296 ? -7.012 15.234 -3.629 1 98.06 296 VAL B CA 1
ATOM 4811 C C . VAL B 1 296 ? -6.684 16.203 -4.758 1 98.06 296 VAL B C 1
ATOM 4813 O O . VAL B 1 296 ? -6.152 17.297 -4.516 1 98.06 296 VAL B O 1
ATOM 4816 N N . THR B 1 297 ? -7.051 15.789 -5.965 1 97.12 297 THR B N 1
ATOM 4817 C CA . THR B 1 297 ? -6.645 16.516 -7.16 1 97.12 297 THR B CA 1
ATOM 4818 C C . THR B 1 297 ? -7.863 17.094 -7.883 1 97.12 297 THR B C 1
ATOM 4820 O O . THR B 1 297 ? -7.734 17.656 -8.977 1 97.12 297 THR B O 1
ATOM 4823 N N . SER B 1 298 ? -9.047 16.938 -7.352 1 95.62 298 SER B N 1
ATOM 4824 C CA . SER B 1 298 ? -10.312 17.406 -7.91 1 95.62 298 SER B CA 1
ATOM 4825 C C . SER B 1 298 ? -11.344 17.641 -6.816 1 95.62 298 SER B C 1
ATOM 4827 O O . SER B 1 298 ? -11.156 17.219 -5.676 1 95.62 298 SER B O 1
ATOM 4829 N N . VAL B 1 299 ? -12.406 18.328 -7.227 1 95.62 299 VAL B N 1
ATOM 4830 C CA . VAL B 1 299 ? -13.508 18.547 -6.297 1 95.62 299 VAL B CA 1
ATOM 4831 C C . VAL B 1 299 ? -14.109 17.219 -5.871 1 95.62 299 VAL B C 1
ATOM 4833 O O . VAL B 1 299 ? -14.375 17 -4.688 1 95.62 299 VAL B O 1
ATOM 4836 N N . ALA B 1 300 ? -14.289 16.328 -6.812 1 95.31 300 ALA B N 1
ATOM 4837 C CA . ALA B 1 300 ? -14.852 15.008 -6.523 1 95.31 300 ALA B CA 1
ATOM 4838 C C . ALA B 1 300 ? -13.969 14.234 -5.543 1 95.31 300 ALA B C 1
ATOM 4840 O O . ALA B 1 300 ? -14.477 13.547 -4.652 1 95.31 300 ALA B O 1
ATOM 4841 N N . ALA B 1 301 ? -12.703 14.32 -5.715 1 97 301 ALA B N 1
ATOM 4842 C CA . ALA B 1 301 ? -11.781 13.641 -4.82 1 97 301 ALA B CA 1
ATOM 4843 C C . ALA B 1 301 ? -11.883 14.188 -3.398 1 97 301 ALA B C 1
ATOM 4845 O O . ALA B 1 301 ? -11.852 13.43 -2.428 1 97 301 ALA B O 1
ATOM 4846 N N . ALA B 1 302 ? -11.969 15.5 -3.328 1 97.31 302 ALA B N 1
ATOM 4847 C CA . ALA B 1 302 ? -12.148 16.125 -2.016 1 97.31 302 ALA B CA 1
ATOM 4848 C C . ALA B 1 302 ? -13.445 15.656 -1.368 1 97.31 302 ALA B C 1
ATOM 4850 O O . ALA B 1 302 ? -13.477 15.32 -0.182 1 97.31 302 ALA B O 1
ATOM 4851 N N . GLU B 1 303 ? -14.484 15.648 -2.146 1 96.25 303 GLU B N 1
ATOM 4852 C CA . GLU B 1 303 ? -15.789 15.219 -1.641 1 96.25 303 GLU B CA 1
ATOM 4853 C C . GLU B 1 303 ? -15.734 13.781 -1.131 1 96.25 303 GLU B C 1
ATOM 4855 O O . GLU B 1 303 ? -16.328 13.453 -0.102 1 96.25 303 GLU B O 1
ATOM 4860 N N . ARG B 1 304 ? -15.047 12.953 -1.8 1 97 304 ARG B N 1
ATOM 4861 C CA . ARG B 1 304 ? -14.898 11.57 -1.371 1 97 304 ARG B CA 1
ATOM 4862 C C . ARG B 1 304 ? -14.188 11.484 -0.027 1 97 304 ARG B C 1
ATOM 4864 O O . ARG B 1 304 ? -14.539 10.656 0.82 1 97 304 ARG B O 1
ATOM 4871 N N . MET B 1 305 ? -13.195 12.305 0.152 1 98.06 305 MET B N 1
ATOM 4872 C CA . MET B 1 305 ? -12.477 12.328 1.423 1 98.06 305 MET B CA 1
ATOM 4873 C C . MET B 1 305 ? -13.398 12.734 2.566 1 98.06 305 MET B C 1
ATOM 4875 O O . MET B 1 305 ? -13.398 12.102 3.623 1 98.06 305 MET B O 1
ATOM 4879 N N . TYR B 1 306 ? -14.156 13.781 2.33 1 96.88 306 TYR B N 1
ATOM 4880 C CA . TYR B 1 306 ? -15.102 14.219 3.354 1 96.88 306 TYR B CA 1
ATOM 4881 C C . TYR B 1 306 ? -16.109 13.117 3.662 1 96.88 306 TYR B C 1
ATOM 4883 O O . TYR B 1 306 ? -16.406 12.852 4.828 1 96.88 306 TYR B O 1
ATOM 4891 N N . LYS B 1 307 ? -16.609 12.484 2.617 1 96.62 307 LYS B N 1
ATOM 4892 C CA . LYS B 1 307 ? -17.562 11.391 2.785 1 96.62 307 LYS B CA 1
ATOM 4893 C C . LYS B 1 307 ? -16.938 10.234 3.57 1 96.62 307 LYS B C 1
ATOM 4895 O O . LYS B 1 307 ? -17.625 9.555 4.332 1 96.62 307 LYS B O 1
ATOM 4900 N N . ALA B 1 308 ? -15.656 10.031 3.416 1 98 308 ALA B N 1
ATOM 4901 C CA . ALA B 1 308 ? -14.961 8.945 4.102 1 98 308 ALA B CA 1
ATOM 4902 C C . ALA B 1 308 ? -14.742 9.281 5.578 1 98 308 ALA B C 1
ATOM 4904 O O . ALA B 1 308 ? -14.43 8.398 6.379 1 98 308 ALA B O 1
ATOM 4905 N N . GLY B 1 309 ? -14.773 10.531 5.953 1 98.12 309 GLY B N 1
ATOM 4906 C CA . GLY B 1 309 ? -14.703 10.883 7.363 1 98.12 309 GLY B CA 1
ATOM 4907 C C . GLY B 1 309 ? -13.672 11.969 7.652 1 98.12 309 GLY B C 1
ATOM 4908 O O . GLY B 1 309 ? -13.461 12.328 8.812 1 98.12 309 GLY B O 1
ATOM 4909 N N . ALA B 1 310 ? -13.039 12.555 6.629 1 98.44 310 ALA B N 1
ATOM 4910 C CA . ALA B 1 310 ? -12.078 13.633 6.832 1 98.44 310 ALA B CA 1
ATOM 4911 C C . ALA B 1 310 ? -12.773 14.93 7.23 1 98.44 310 ALA B C 1
ATOM 4913 O O . ALA B 1 310 ? -13.852 15.242 6.723 1 98.44 310 ALA B O 1
ATOM 4914 N N . SER B 1 311 ? -12.117 15.688 8.109 1 97.81 311 SER B N 1
ATOM 4915 C CA . SER B 1 311 ? -12.609 17.016 8.484 1 97.81 311 SER B CA 1
ATOM 4916 C C . SER B 1 311 ? -11.953 18.094 7.641 1 97.81 311 SER B C 1
ATOM 4918 O O . SER B 1 311 ? -12.547 19.156 7.426 1 97.81 311 SER B O 1
ATOM 4920 N N . VAL B 1 312 ? -10.781 17.922 7.277 1 97.81 312 VAL B N 1
ATOM 4921 C CA . VAL B 1 312 ? -9.969 18.766 6.414 1 97.81 312 VAL B CA 1
ATOM 4922 C C . VAL B 1 312 ? -9.328 17.922 5.312 1 97.81 312 VAL B C 1
ATOM 4924 O O . VAL B 1 312 ? -9.039 16.75 5.516 1 97.81 312 VAL B O 1
ATOM 4927 N N . VAL B 1 313 ? -9.227 18.469 4.16 1 98.19 313 VAL B N 1
ATOM 4928 C CA . VAL B 1 313 ? -8.484 17.781 3.111 1 98.19 313 VAL B CA 1
ATOM 4929 C C . VAL B 1 313 ? -7.207 18.547 2.791 1 98.19 313 VAL B C 1
ATOM 4931 O O . VAL B 1 313 ? -7.184 19.781 2.846 1 98.19 313 VAL B O 1
ATOM 4934 N N . GLU B 1 314 ? -6.156 17.797 2.541 1 98.69 314 GLU B N 1
ATOM 4935 C CA . GLU B 1 314 ? -4.883 18.422 2.17 1 98.69 314 GLU B CA 1
ATOM 4936 C C . GLU B 1 314 ? -4.41 17.938 0.804 1 98.69 314 GLU B C 1
ATOM 4938 O O . GLU B 1 314 ? -4.664 16.781 0.425 1 98.69 314 GLU B O 1
ATOM 4943 N N . CYS B 1 315 ? -3.68 18.812 0.116 1 97.88 315 CYS B N 1
ATOM 4944 C CA . CYS B 1 315 ? -3.195 18.562 -1.236 1 97.88 315 CYS B CA 1
ATOM 4945 C C . CYS B 1 315 ? -1.683 18.734 -1.313 1 97.88 315 CYS B C 1
ATOM 4947 O O . CYS B 1 315 ? -1.121 19.625 -0.694 1 97.88 315 CYS B O 1
ATOM 4949 N N . ALA B 1 316 ? -1.031 17.844 -2.1 1 98.44 316 ALA B N 1
ATOM 4950 C CA . ALA B 1 316 ? 0.378 18.031 -2.434 1 98.44 316 ALA B CA 1
ATOM 4951 C C . ALA B 1 316 ? 0.589 18.031 -3.945 1 98.44 316 ALA B C 1
ATOM 4953 O O . ALA B 1 316 ? 1.005 19.031 -4.523 1 98.44 316 ALA B O 1
ATOM 4954 N N . THR B 1 317 ? 0.141 16.953 -4.602 1 98.25 317 THR B N 1
ATOM 4955 C CA . THR B 1 317 ? 0.323 16.812 -6.043 1 98.25 317 THR B CA 1
ATOM 4956 C C . THR B 1 317 ? -0.365 17.969 -6.785 1 98.25 317 THR B C 1
ATOM 4958 O O . THR B 1 317 ? 0.197 18.531 -7.727 1 98.25 317 THR B O 1
ATOM 4961 N N . LEU B 1 318 ? -1.533 18.328 -6.398 1 98 318 LEU B N 1
ATOM 4962 C CA . LEU B 1 318 ? -2.258 19.438 -7.016 1 98 318 LEU B CA 1
ATOM 4963 C C . LEU B 1 318 ? -1.454 20.734 -6.93 1 98 318 LEU B C 1
ATOM 4965 O O . LEU B 1 318 ? -1.36 21.484 -7.906 1 98 318 LEU B O 1
ATOM 4969 N N . LEU B 1 319 ? -0.912 21 -5.723 1 98.38 319 LEU B N 1
ATOM 4970 C CA . LEU B 1 319 ? -0.102 22.188 -5.512 1 98.38 319 LEU B CA 1
ATOM 4971 C C . LEU B 1 319 ? 1.111 22.203 -6.434 1 98.38 319 LEU B C 1
ATOM 4973 O O . LEU B 1 319 ? 1.437 23.219 -7.035 1 98.38 319 LEU B O 1
ATOM 4977 N N . GLY B 1 320 ? 1.747 21.062 -6.527 1 97.75 320 GLY B N 1
ATOM 4978 C CA . GLY B 1 320 ? 2.895 20.953 -7.414 1 97.75 320 GLY B CA 1
ATOM 4979 C C . GLY B 1 320 ? 2.545 21.188 -8.875 1 97.75 320 GLY B C 1
ATOM 4980 O O . GLY B 1 320 ? 3.314 21.797 -9.617 1 97.75 320 GLY B O 1
ATOM 4981 N N . GLU B 1 321 ? 1.449 20.688 -9.234 1 96.75 321 GLU B N 1
ATOM 4982 C CA . GLU B 1 321 ? 1.057 20.703 -10.641 1 96.75 321 GLU B CA 1
ATOM 4983 C C . GLU B 1 321 ? 0.481 22.062 -11.039 1 96.75 321 GLU B C 1
ATOM 4985 O O . GLU B 1 321 ? 0.773 22.562 -12.117 1 96.75 321 GLU B O 1
ATOM 4990 N N . LYS B 1 322 ? -0.332 22.703 -10.18 1 97.06 322 LYS B N 1
ATOM 4991 C CA . LYS B 1 322 ? -1.127 23.859 -10.578 1 97.06 322 LYS B CA 1
ATOM 4992 C C . LYS B 1 322 ? -0.711 25.109 -9.812 1 97.06 322 LYS B C 1
ATOM 4994 O O . LYS B 1 322 ? -1.148 26.219 -10.133 1 97.06 322 LYS B O 1
ATOM 4999 N N . GLY B 1 323 ? 0.091 24.906 -8.836 1 97.31 323 GLY B N 1
ATOM 5000 C CA . GLY B 1 323 ? 0.349 26.031 -7.949 1 97.31 323 GLY B CA 1
ATOM 5001 C C . GLY B 1 323 ? -0.842 26.391 -7.078 1 97.31 323 GLY B C 1
ATOM 5002 O O . GLY B 1 323 ? -1.802 25.625 -6.984 1 97.31 323 GLY B O 1
ATOM 5003 N N . ILE B 1 324 ? -0.786 27.516 -6.512 1 95.94 324 ILE B N 1
ATOM 5004 C CA . ILE B 1 324 ? -1.771 27.984 -5.539 1 95.94 324 ILE B CA 1
ATOM 5005 C C . ILE B 1 324 ? -3.139 28.109 -6.207 1 95.94 324 ILE B C 1
ATOM 5007 O O . ILE B 1 324 ? -4.172 27.922 -5.562 1 95.94 324 ILE B O 1
ATOM 5011 N N . VAL B 1 325 ? -3.158 28.312 -7.434 1 95 325 VAL B N 1
ATOM 5012 C CA . VAL B 1 325 ? -4.398 28.562 -8.164 1 95 325 VAL B CA 1
ATOM 5013 C C . VAL B 1 325 ? -5.238 27.281 -8.188 1 95 325 VAL B C 1
ATOM 5015 O O . VAL B 1 325 ? -6.457 27.328 -8.359 1 95 325 VAL B O 1
ATOM 5018 N N . GLY B 1 326 ? -4.578 26.156 -8.008 1 95.19 326 GLY B N 1
ATOM 5019 C CA . GLY B 1 326 ? -5.293 24.891 -7.973 1 95.19 326 GLY B CA 1
ATOM 5020 C C . GLY B 1 326 ? -6.316 24.812 -6.855 1 95.19 326 GLY B C 1
ATOM 5021 O O . GLY B 1 326 ? -7.352 24.156 -6.996 1 95.19 326 GLY B O 1
ATOM 5022 N N . PHE B 1 327 ? -6.105 25.484 -5.797 1 95.75 327 PHE B N 1
ATOM 5023 C CA . PHE B 1 327 ? -6.977 25.422 -4.633 1 95.75 327 PHE B CA 1
ATOM 5024 C C . PHE B 1 327 ? -8.297 26.125 -4.906 1 95.75 327 PHE B C 1
ATOM 5026 O O . PHE B 1 327 ? -9.273 25.953 -4.164 1 95.75 327 PHE B O 1
ATOM 5033 N N . SER B 1 328 ? -8.438 26.938 -5.906 1 94.31 328 SER B N 1
ATOM 5034 C CA . SER B 1 328 ? -9.648 27.688 -6.203 1 94.31 328 SER B CA 1
ATOM 5035 C C . SER B 1 328 ? -10.812 26.766 -6.535 1 94.31 328 SER B C 1
ATOM 5037 O O . SER B 1 328 ? -11.977 27.125 -6.367 1 94.31 328 SER B O 1
ATOM 5039 N N . MET B 1 329 ? -10.469 25.609 -6.977 1 92.62 329 MET B N 1
ATOM 5040 C CA . MET B 1 329 ? -11.516 24.672 -7.367 1 92.62 329 MET B CA 1
ATOM 5041 C C . MET B 1 329 ? -12.312 24.203 -6.156 1 92.62 329 MET B C 1
ATOM 5043 O O . MET B 1 329 ? -13.438 23.734 -6.293 1 92.62 329 MET B O 1
ATOM 5047 N N . PHE B 1 330 ? -11.805 24.328 -5 1 91.56 330 PHE B N 1
ATOM 5048 C CA . PHE B 1 330 ? -12.445 23.797 -3.803 1 91.56 330 PHE B CA 1
ATOM 5049 C C . PHE B 1 330 ? -13.375 24.844 -3.18 1 91.56 330 PHE B C 1
ATOM 5051 O O . PHE B 1 330 ? -14 24.578 -2.152 1 91.56 330 PHE B O 1
ATOM 5058 N N . GLN B 1 331 ? -13.445 26.047 -3.688 1 82.19 331 GLN B N 1
ATOM 5059 C CA . GLN B 1 331 ? -14.359 27.078 -3.199 1 82.19 331 GLN B CA 1
ATOM 5060 C C . GLN B 1 331 ? -15.812 26.594 -3.264 1 82.19 331 GLN B C 1
ATOM 5062 O O . GLN B 1 331 ? -16.641 27.016 -2.461 1 82.19 331 GLN B O 1
ATOM 5067 N N . ILE B 1 332 ? -16.016 25.656 -4.145 1 61.53 332 ILE B N 1
ATOM 5068 C CA . ILE B 1 332 ? -17.359 25.125 -4.332 1 61.53 332 ILE B CA 1
ATOM 5069 C C . ILE B 1 332 ? -17.656 24.078 -3.26 1 61.53 332 ILE B C 1
ATOM 5071 O O . ILE B 1 332 ? -18.812 23.828 -2.928 1 61.53 332 ILE B O 1
ATOM 5075 N N . VAL B 1 333 ? -16.656 23.359 -2.779 1 59.62 333 VAL B N 1
ATOM 5076 C CA . VAL B 1 333 ? -16.828 22.297 -1.783 1 59.62 333 VAL B CA 1
ATOM 5077 C C . VAL B 1 333 ? -17.359 22.906 -0.485 1 59.62 333 VAL B C 1
ATOM 5079 O O . VAL B 1 333 ? -18.016 22.203 0.307 1 59.62 333 VAL B O 1
ATOM 5082 N N . LYS B 1 334 ? -17.125 24.172 -0.162 1 55.28 334 LYS B N 1
ATOM 5083 C CA . LYS B 1 334 ? -17.531 24.922 1.023 1 55.28 334 LYS B CA 1
ATOM 5084 C C . LYS B 1 334 ? -19.031 24.797 1.261 1 55.28 334 LYS B C 1
ATOM 5086 O O . LYS B 1 334 ? -19.484 24.859 2.402 1 55.28 334 LYS B O 1
ATOM 5091 N N . HIS B 1 335 ? -19.734 24.375 0.165 1 50.75 335 HIS B N 1
ATOM 5092 C CA . HIS B 1 335 ? -21.172 24.328 0.338 1 50.75 335 HIS B CA 1
ATOM 5093 C C . HIS B 1 335 ? -21.641 22.938 0.785 1 50.75 335 HIS B C 1
ATOM 5095 O O . HIS B 1 335 ? -22.812 22.734 1.066 1 50.75 335 HIS B O 1
ATOM 5101 N N . TYR B 1 336 ? -20.75 22 0.764 1 45.38 336 TYR B N 1
ATOM 5102 C CA . TYR B 1 336 ? -21.25 20.672 1.142 1 45.38 336 TYR B CA 1
ATOM 5103 C C . TYR B 1 336 ? -21.047 20.422 2.633 1 45.38 336 TYR B C 1
ATOM 5105 O O . TYR B 1 336 ? -21.547 19.438 3.176 1 45.38 336 TYR B O 1
ATOM 5113 N N . ILE B 1 337 ? -20.078 21.156 3.248 1 42.69 337 ILE B N 1
ATOM 5114 C CA . ILE B 1 337 ? -19.984 20.891 4.684 1 42.69 337 ILE B CA 1
ATOM 5115 C C . ILE B 1 337 ? -20.891 21.875 5.438 1 42.69 337 ILE B C 1
ATOM 5117 O O . ILE B 1 337 ? -20.859 23.078 5.18 1 42.69 337 ILE B O 1
#

Organism: Phanerochaete carnosa (strain HHB-10118-sp) (NCBI:txid650164)

Secondary structure (DSSP, 8-state):
-EEETTEEESSSEEEPS-TTS-SHHHHHHHHH-TT-SBEEPPPB-SS-----TT--EEEBSSSSEEEE---S-SS-HHHHHHHHHHHHHS--SS-SS--S-EEEEE--SSHHHHHHHHHHHHHHHHHHHHTT--GGGEEEEEE------TTS--GGGSGGGGHHHHHHHHHHHHH-TT-EEEEEEPPP-SHHHHHHHHHHHHTT-EEETTEEEEEE-SEEEEEE---EEEEE-BGGGBSS---TT-SBSSSSSEEEEEEGGGHHHHHHHHHHHHHHHHT-S-HHHHT-EEEEES---SHHHHHHHHHHT-SEEEESHHHHHHGGGGGGGGGGGGGT-/-EEETTEEESSSEEEPS-TTS-SHHHHHHHHH-TT-SBEEPPPB-SS-----TT--EEEBSSSSEEEE---S-SS-HHHHHHHHHHHHHS--SS-SS--S-EEEEE--SSHHHHHHHHHHHHHHHHHHHHTT--GGGEEEEEE------TTS--GGGSGGGGHHHHHHHHHHHHH-TT-EEEEEEPPP-SHHHHHHHHHHHHTT-EEETTEEEEEE-SEEEEEE---EEEEE-BGGGBSS---TT-SBSSSSSEEEEEEGGGHHHHHHHHHHHHHHHHT-S-HHHHT-EEEEES---SHHHHHHHHHHT-SEEEESHHHHHHGGGGGGGGGGGGGT-

Radius of gyration: 26.36 Å; Cα contacts (8 Å, |Δi|>4): 1570; chains: 2; bounding box: 58×87×67 Å

pLDDT: mean 92.93, std 10.4, range [42.5, 98.94]

Sequence (674 aa):
MVRVHTLNVEPPVANASCAWASDYSQLRELYESRDTGAVTTRTATLNGFQESERHTVVFMSNSASTLNSYGYSPHPLRSYAEWVKALLTMPTPAVQTPSKPIIISITSSTPKELRDMIAIIQALRSELEALGVKPTLVAIELNTSCPNIEDTPPPSYHFPLLLPFLEELADAYFANPSLTIGLKLPPYLYATCFHDAINAIASFSRPSAGDFVATINPFAFIACTNTLGSSLLYSDQVKSAIDADATFALPTPLGGLGGEAIHAIALGNVYHFSKLISQHSDYATRNIRIFGVGGVTSVAAAERMYKAGASVVECATLLGEKGIVGFSMFQIVKHYIMVRVHTLNVEPPVANASCAWASDYSQLRELYESRDTGAVTTRTATLNGFQESERHTVVFMSNSASTLNSYGYSPHPLRSYAEWVKALLTMPTPAVQTPSKPIIISITSSTPKELRDMIAIIQALRSELEALGVKPTLVAIELNTSCPNIEDTPPPSYHFPLLLPFLEELADAYFANPSLTIGLKLPPYLYATCFHDAINAIASFSRPSAGDFVATINPFAFIACTNTLGSSLLYSDQVKSAIDADATFALPTPLGGLGGEAIHAIALGNVYHFSKLISQHSDYATRNIRIFGVGGVTSVAAAERMYKAGASVVECATLLGEKGIVGFSMFQIVKHYI

Foldseek 3Di:
DDDFQLADFPPLEEADQAPQQQALVSQLLRQLDNLGRAYEHHAAFQQADDDDPLFAKFAFPPALKIWTDHDTHRHHLLRVLVSVLCSQQPDDPSRRHDRRAYEYEYEDPDLVRLLVSLVSLVVSLVVCVVSVTHSLSYEYEYEQQPDPPPPDPRCLQVVVVCLSNVVSLLVSCVVPVSHAYAYEGAQDDDQVSLVSNLVSQCVSWDQDPPDNQAIAGSYREYEDHWFAWQDADACVGTDDPDPPPGGTVGPVRIGGMFAQVCLVSLLVSLLSNQVCQCPDPHPNSVNHAYEREGRPQALVSVVSSVVSGHPHYHHYSNCVVPNPVSSVRCVVVSVVD/DDDFQLADFPPLEEADQAPQQQALVSQLQRQLFNLGRAYEHHAAFQQADDDDPLFAKFAFPPFLKIWTDHDTHRHHLLRVLVSVLCSQQPADPSGRHDRRAYEYEYEDPDLVRLLVSLVSLVVSLVVCVVSVTHSLSYEYEYEQQPDPPPPDPRCLQVVVVCLSNVVSLLVSCVVPVSHEYAYEGAQDDDQVSLVSNLVSQLVSWDQDPPDNQAIAGSYREYEDHWFAWQDADACVGTDDPDPPPGGTVGPVRIGGMFAQVCLVSLLVSLLSNQVCQCPDPHPNSVNRAYERGGHPQALVSVVSSVVSGHPHYHHHSNCVVPNPVSSVRCVVVSVVD

Nearest PDB structures (foldseek):
  6e0b-assembly1_A  TM=7.469E-01  e=1.561E-13  Plasmodium falciparum 3D7
  9di6-assembly1_A  TM=7.674E-01  e=8.467E-13  Plasmodium falciparum 3D7
  7kyy-assembly1_A  TM=7.348E-01  e=3.862E-13  Plasmodium falciparum 3D7
  5fi8-assembly1_A  TM=7.410E-01  e=1.549E-12  Plasmodium falciparum 3D7
  6aj5-assembly3_C  TM=7.350E-01  e=1.361E-11  Eimeria tenella

Solvent-accessible surface area (backbone atoms only — not comparable to full-atom values): 33734 Å² total; per-residue (Å²): 119,37,75,45,79,59,33,57,25,49,46,46,31,26,45,37,63,28,88,72,25,62,46,62,70,43,42,47,55,46,63,56,34,80,52,32,5,35,37,29,30,22,36,19,24,74,78,29,33,92,76,50,89,57,41,42,74,45,42,37,61,88,48,71,22,31,41,28,49,52,77,57,27,58,50,28,39,66,56,52,50,51,44,50,51,46,63,55,70,49,67,41,100,78,38,74,64,74,69,64,26,37,32,46,24,30,45,54,93,41,44,67,57,39,44,55,46,52,49,54,54,52,50,45,32,52,51,34,41,75,71,74,32,70,39,46,38,47,30,40,26,38,47,40,75,34,77,67,49,85,88,38,72,38,30,63,79,42,44,78,68,37,48,62,48,50,48,46,52,36,51,52,18,77,76,39,73,62,49,33,31,29,38,32,36,60,72,54,54,53,68,42,56,56,51,46,45,52,52,58,59,48,67,59,47,38,70,33,88,94,34,93,82,44,43,41,41,50,53,28,30,39,33,32,29,49,54,45,38,35,13,34,48,43,33,88,49,36,61,66,85,53,61,90,77,44,65,42,56,40,83,54,44,53,22,27,33,32,12,51,64,36,23,36,41,22,38,19,43,35,30,52,50,35,52,55,30,69,67,41,89,48,64,30,47,43,62,41,39,32,32,27,22,42,21,39,68,46,59,68,42,43,50,50,30,44,74,33,46,24,62,28,38,23,24,43,49,36,43,68,73,54,35,78,67,49,39,57,64,46,66,65,54,63,73,76,108,120,37,74,46,80,61,36,56,26,51,47,45,30,25,45,37,62,30,86,74,26,64,46,63,69,43,42,49,56,48,63,56,34,80,52,32,5,35,36,29,30,24,35,19,25,74,76,29,30,92,77,51,88,57,40,43,73,44,43,38,59,86,48,70,21,32,41,27,47,52,76,57,27,58,50,26,38,67,55,52,50,52,44,51,50,46,63,54,69,49,66,41,99,76,39,77,64,76,70,65,28,37,33,46,24,30,44,55,93,42,45,70,58,39,44,54,47,50,50,53,54,51,49,46,30,51,52,33,42,77,71,75,33,72,38,45,38,47,30,41,27,39,46,41,72,36,80,67,49,84,87,37,73,37,30,62,81,43,43,77,68,36,46,63,47,49,48,46,52,38,53,53,18,76,74,39,73,61,50,33,29,29,39,32,34,59,72,53,53,52,69,42,54,56,52,46,46,52,52,56,59,48,67,60,48,39,70,33,86,95,34,92,81,44,43,40,41,51,55,28,31,40,33,31,30,51,55,45,36,36,13,30,50,43,34,88,50,35,61,64,85,53,61,90,76,44,66,40,56,40,84,68,41,50,22,28,34,33,11,50,64,36,23,38,41,23,37,17,42,34,30,52,50,35,52,55,30,69,68,42,88,48,64,30,47,45,61,41,39,33,32,26,20,42,21,39,69,47,60,68,42,43,50,50,31,44,73,32,47,23,61,29,38,23,25,43,48,36,43,68,73,54,34,77,67,49,41,56,62,47,65,66,54,62,74,74,107

InterPro domains:
  IPR005720 Dihydroorotate dehydrogenase, catalytic [PF01180] (4-324)
  IPR012135 Dihydroorotate dehydrogenase, class 1/ 2 [PIRSF000164] (7-324)
  IPR013785 Aldolase-type TIM barrel [G3DSA:3.20.20.70] (11-324)
  IPR023359 Dihydroorotate dehydrogenase A, chain A, domain 2 [G3DSA:2.30.26.10] (52-258)
  IPR050074 Dihydroorotate dehydrogenase [PTHR48109] (3-324)